Protein AF-0000000081381175 (afdb_homodimer)

Sequence (686 aa):
MAAAAAPTNSSSHSPLVVLDAPALLSLLPPSALIPHLRSTLPALSSSVRAPLRHSHPLSQGEAAPPSLLLLMPCWSLDPSLLPYLGVKIVTVTPSVRASYSLFSSPGGLPLASLDGTLLTLLRTSAASALASLLLSRPSSSTLVLLGAGALAPHLVSAHRVARPGLTRFLLWNRTPEKASHLASQLQLQHPGVLFQVADDVDEAVAAGDIVCCATGSRTPLVRGERLKRGAHLNMVGSFTPEMRECDDEAVRRGRVFVDSEDAFREAGELVGALERGVISREDVAGTLADLAAGRVVGRRGEEEEEVTVFKSVGTAVFDLLTAQLAYESFLKGSENTSEVPKYMAAAAAPTNSSSHSPLVVLDAPALLSLLPPSALIPHLRSTLPALSSSVRAPLRHSHPLSQGEAAPPSLLLLMPCWSLDPSLLPYLGVKIVTVTPSVRASYSLFSSPGGLPLASLDGTLLTLLRTSAASALASLLLSRPSSSTLVLLGAGALAPHLVSAHRVARPGLTRFLLWNRTPEKASHLASQLQLQHPGVLFQVADDVDEAVAAGDIVCCATGSRTPLVRGERLKRGAHLNMVGSFTPEMRECDDEAVRRGRVFVDSEDAFREAGELVGALERGVISREDVAGTLADLAAGRVVGRRGEEEEEVTVFKSVGTAVFDLLTAQLAYESFLKGSENTSEVPKY

Secondary structure (DSSP, 8-state):
--------------PPEEE-HHHHHHH--HHHHHHHHHHHHHHHGGGEE-PPPEEEE---STTSPP-EEEEEEEEES-TTT--EEEEEEEEESSSEEEEEEEEETTTT-EEEEEEHHHHHHHHHHHHHHHHHHHHS-TT--EEEEE--STTHHHHHHHHHHH-TT--EEEEE-SSHHHHHHHHHHHHHHSTTSEEEE-S-HHHHHHH-SEEEE----SS--B-GGGSPTT-EEEE-S--STT--SB-HHHHHHSEEEESSTTHHHH-HHHHHHHHTTS--GGG--EEHHHHHHTSS-SS-TT-TT--EEEE----HHHHHHHHHHHHHHHHHHHHHHHTS---/--------------PPEEE-HHHHHHH--HHHHHHHHHHHHHHHGGGEE-PPPEEEE---STTSPP-EEEEEEEEES-TTT--EEEEEEEEESSSEEEEEEEEETTTT-EEEEEEHHHHHHHHHHHHHHHHHHHHS-TT--EEEEE--STTHHHHHHHHHHH-TT--EEEEE-SSHHHHHHHHHHHHHHSTTSEEEE-S-HHHHHHH-SEEEE----SS--B-GGGSPTT-EEEE-S--STT--SB-HHHHHHSEEEESSTTHHHH-HHHHHHHHTTS--GGG--EEHHHHHHTSS-SS-TT-TT--EEEE----HHHHHHHHHHHHHHHHHHHHHHHTS---

Nearest PDB structures (foldseek):
  1x7d-assembly1_A  TM=8.737E-01  e=1.684E-24  Pseudomonas putida
  4mp6-assembly1_A  TM=8.775E-01  e=9.588E-23  Staphylococcus aureus subsp. aureus MW2
  4m54-assembly1_A-2  TM=8.650E-01  e=9.417E-22  Staphylococcus aureus subsp. aureus MW2
  4mpd-assembly1_A-2  TM=8.756E-01  e=4.319E-21  Staphylococcus aureus subsp. aureus MW2
  4mp3-assembly1_A-2  TM=8.590E-01  e=5.460E-21  Staphylococcus aureus subsp. aureus MW2

Organism: Iris pallida (NCBI:txid29817)

Foldseek 3Di:
DDDPDDPPCPVPPPDAAEAELVLLCVLFALLPLLVLCLPVCLVQVVFKDKDDWDWDFPDDDDPFDTKIWTKIKMDGNDCVVPQKIKIWIWIDDVDIFIKMWIAGNVPTHTHYIYRNRSLCLQLLLSLLLSLCLQAFDLQFAEEEEEDLDPNVLNNVSNNCSSRVNHQEYEYEYPPQVSLVVSQVVNCVVDPRHHYHYDPALLVSQLVGSEYEYAEQALDASAELVSHFFRHEYGYAHFFALSGAHHALNNVLQAQEEEQDPSCCHTGNRNVVNCVVVSDHPVSRQYHSSCSSVVVGHHDDVVGSRGYHYYYYNDHCVSSSSSVVSSSVSVVVVVVVVVPPDPD/DDDPDDPPCPVPPPDAAEAEQVLLCVLFALLPLLVLCLPVCLVFVVFKDKDDWDWDFPDDDDPFDTKIWTKIKMDGNDCVVPQKIKIWIWIDDVDIFIKMWIAGNVPTHTHYIYRNRSLCLQLLLSLLLSLCLQAFDLQFAEEEEEDLDPNVLNNVSNNCSSRVNHQEYEYEYPPQVSLVVSQVVNCVVDPRHHYHYDPALLVSQLPGSEYEYAEQALDASAELVSHFFQHEYGYAHFFALSGAHHALNNVLQAQEEEQDPSCCHTGNRNVVNCVVVSDHPVSNQYHSSCSSVVVGHHDDVVGSRGYHYYYYNDHCVSSSSSVVSSSVSVVVVVVVVVPPDPD

Radius of gyration: 28.9 Å; Cα contacts (8 Å, |Δi|>4): 1512; chains: 2; bounding box: 69×84×76 Å

Structure (mmCIF, N/CA/C/O backbone):
data_AF-0000000081381175-model_v1
#
loop_
_entity.id
_entity.type
_entity.pdbx_description
1 polymer 'Delta(1)-pyrroline-2-carboxylate reductase'
#
loop_
_atom_site.group_PDB
_atom_site.id
_atom_site.type_symbol
_atom_site.label_atom_id
_atom_site.label_alt_id
_atom_site.label_comp_id
_atom_site.label_asym_id
_atom_site.label_entity_id
_atom_site.label_seq_id
_atom_site.pdbx_PDB_ins_code
_atom_site.Cartn_x
_atom_site.Cartn_y
_atom_site.Cartn_z
_atom_site.occupancy
_atom_site.B_iso_or_equiv
_atom_site.auth_seq_id
_atom_site.auth_comp_id
_atom_site.auth_asym_id
_atom_site.auth_atom_id
_atom_site.pdbx_PDB_model_num
ATOM 1 N N . MET A 1 1 ? -41.219 -17.156 -30.953 1 24.33 1 MET A N 1
ATOM 2 C CA . MET A 1 1 ? -40.594 -17.344 -29.641 1 24.33 1 MET A CA 1
ATOM 3 C C . MET A 1 1 ? -39.25 -16.672 -29.578 1 24.33 1 MET A C 1
ATOM 5 O O . MET A 1 1 ? -38.312 -17.094 -30.266 1 24.33 1 MET A O 1
ATOM 9 N N . ALA A 1 2 ? -39.188 -15.297 -29.281 1 23.5 2 ALA A N 1
ATOM 10 C CA . ALA A 1 2 ? -38.125 -14.305 -29.359 1 23.5 2 ALA A CA 1
ATOM 11 C C . ALA A 1 2 ? -37 -14.641 -28.375 1 23.5 2 ALA A C 1
ATOM 13 O O . ALA A 1 2 ? -37.25 -14.781 -27.172 1 23.5 2 ALA A O 1
ATOM 14 N N . ALA A 1 3 ? -36.031 -15.258 -28.797 1 23.42 3 ALA A N 1
ATOM 15 C CA . ALA A 1 3 ? -34.781 -15.617 -28.109 1 23.42 3 ALA A CA 1
ATOM 16 C C . ALA A 1 3 ? -34.219 -14.43 -27.328 1 23.42 3 ALA A C 1
ATOM 18 O O . ALA A 1 3 ? -33.938 -13.383 -27.922 1 23.42 3 ALA A O 1
ATOM 19 N N . ALA A 1 4 ? -34.562 -14.273 -26.047 1 26.83 4 ALA A N 1
ATOM 20 C CA . ALA A 1 4 ? -34.094 -13.227 -25.141 1 26.83 4 ALA A CA 1
ATOM 21 C C . ALA A 1 4 ? -32.594 -13.156 -25.109 1 26.83 4 ALA A C 1
ATOM 23 O O . ALA A 1 4 ? -31.906 -14.172 -24.922 1 26.83 4 ALA A O 1
ATOM 24 N N . ALA A 1 5 ? -31.969 -12.211 -25.75 1 27.27 5 ALA A N 1
ATOM 25 C CA . ALA A 1 5 ? -30.562 -11.82 -25.781 1 27.27 5 ALA A CA 1
ATOM 26 C C . ALA A 1 5 ? -29.938 -11.859 -24.391 1 27.27 5 ALA A C 1
ATOM 28 O O . ALA A 1 5 ? -30.5 -11.289 -23.438 1 27.27 5 ALA A O 1
ATOM 29 N N . ALA A 1 6 ? -29.25 -12.867 -24.016 1 30.03 6 ALA A N 1
ATOM 30 C CA . ALA A 1 6 ? -28.5 -12.922 -22.766 1 30.03 6 ALA A CA 1
ATOM 31 C C . ALA A 1 6 ? -27.719 -11.633 -22.531 1 30.03 6 ALA A C 1
ATOM 33 O O . ALA A 1 6 ? -27.047 -11.133 -23.438 1 30.03 6 ALA A O 1
ATOM 34 N N . PRO A 1 7 ? -28.062 -10.812 -21.484 1 30.56 7 PRO A N 1
ATOM 35 C CA . PRO A 1 7 ? -27.297 -9.594 -21.219 1 30.56 7 PRO A CA 1
ATOM 36 C C . PRO A 1 7 ? -25.797 -9.836 -21.172 1 30.56 7 PRO A C 1
ATOM 38 O O . PRO A 1 7 ? -25.359 -10.93 -20.828 1 30.56 7 PRO A O 1
ATOM 41 N N . THR A 1 8 ? -25 -9.562 -22.172 1 32.06 8 THR A N 1
ATOM 42 C CA . THR A 1 8 ? -23.547 -9.43 -22.156 1 32.06 8 THR A CA 1
ATOM 43 C C . THR A 1 8 ? -23.078 -8.742 -20.875 1 32.06 8 THR A C 1
ATOM 45 O O . THR A 1 8 ? -23.453 -7.594 -20.594 1 32.06 8 THR A O 1
ATOM 48 N N . ASN A 1 9 ? -23.094 -9.414 -19.766 1 31.27 9 ASN A N 1
ATOM 49 C CA . ASN A 1 9 ? -22.531 -8.875 -18.531 1 31.27 9 ASN A CA 1
ATOM 50 C C . ASN A 1 9 ? -21.203 -8.172 -18.781 1 31.27 9 ASN A C 1
ATOM 52 O O . ASN A 1 9 ? -20.156 -8.82 -18.797 1 31.27 9 ASN A O 1
ATOM 56 N N . SER A 1 10 ? -21.031 -7.379 -19.766 1 34.22 10 SER A N 1
ATOM 57 C CA . SER A 1 10 ? -19.953 -6.406 -19.828 1 34.22 10 SER A CA 1
ATOM 58 C C . SER A 1 10 ? -19.734 -5.742 -18.469 1 34.22 10 SER A C 1
ATOM 60 O O . SER A 1 10 ? -20.5 -4.871 -18.062 1 34.22 10 SER A O 1
ATOM 62 N N . SER A 1 11 ? -19.562 -6.359 -17.438 1 37.97 11 SER A N 1
ATOM 63 C CA . SER A 1 11 ? -19.219 -5.613 -16.234 1 37.97 11 SER A CA 1
ATOM 64 C C . SER A 1 11 ? -18.312 -4.434 -16.547 1 37.97 11 SER A C 1
ATOM 66 O O . SER A 1 11 ? -17.125 -4.617 -16.828 1 37.97 11 SER A O 1
ATOM 68 N N . SER A 1 12 ? -18.625 -3.482 -17.203 1 42.19 12 SER A N 1
ATOM 69 C CA . SER A 1 12 ? -18.078 -2.16 -17.484 1 42.19 12 SER A CA 1
ATOM 70 C C . SER A 1 12 ? -17.359 -1.584 -16.266 1 42.19 12 SER A C 1
ATOM 72 O O . SER A 1 12 ? -17.984 -0.957 -15.414 1 42.19 12 SER A O 1
ATOM 74 N N . HIS A 1 13 ? -16.516 -2.273 -15.6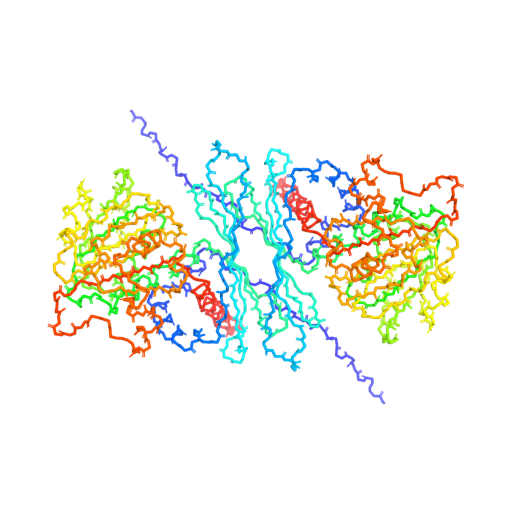56 1 54.75 13 HIS A N 1
ATOM 75 C CA . HIS A 1 13 ? -15.766 -1.69 -14.547 1 54.75 13 HIS A CA 1
ATOM 76 C C . HIS A 1 13 ? -15.156 -0.347 -14.945 1 54.75 13 HIS A C 1
ATOM 78 O O . HIS A 1 13 ? -14.594 -0.211 -16.031 1 54.75 13 HIS A O 1
ATOM 84 N N . SER A 1 14 ? -15.766 0.727 -14.477 1 64.88 14 SER A N 1
ATOM 85 C CA . SER A 1 14 ? -15.25 2.074 -14.688 1 64.88 14 SER A CA 1
ATOM 86 C C . SER A 1 14 ? -13.727 2.104 -14.594 1 64.88 14 SER A C 1
ATOM 88 O O . SER A 1 14 ? -13.141 1.433 -13.742 1 64.88 14 SER A O 1
ATOM 90 N N . PRO A 1 15 ? -13.109 2.617 -15.602 1 80.5 15 PRO A N 1
ATOM 91 C CA . PRO A 1 15 ? -11.648 2.713 -15.633 1 80.5 15 PRO A CA 1
ATOM 92 C C . PRO A 1 15 ? -11.078 3.381 -14.383 1 80.5 15 PRO A C 1
ATOM 94 O O . PRO A 1 15 ? -11.773 4.164 -13.727 1 80.5 15 PRO A O 1
ATOM 97 N N . LEU A 1 16 ? -9.992 2.965 -13.984 1 91.44 16 LEU A N 1
ATOM 98 C CA . LEU A 1 16 ? -9.273 3.566 -12.875 1 91.44 16 LEU A CA 1
ATOM 99 C C . LEU A 1 16 ? -9.062 5.059 -13.109 1 91.44 16 LEU A C 1
ATOM 101 O O . LEU A 1 16 ? -8.555 5.465 -14.156 1 91.44 16 LEU A O 1
ATOM 105 N N . VAL A 1 17 ? -9.516 5.879 -12.195 1 95.69 17 VAL A N 1
ATOM 106 C CA . VAL A 1 17 ? -9.312 7.324 -12.266 1 95.69 17 VAL A CA 1
ATOM 107 C C . VAL A 1 17 ? -7.914 7.672 -11.766 1 95.69 17 VAL A C 1
ATOM 109 O O . VAL A 1 17 ? -7.445 7.117 -10.773 1 95.69 17 VAL A O 1
ATOM 112 N N . VAL A 1 18 ? -7.215 8.516 -12.492 1 96.5 18 VAL A N 1
ATOM 113 C CA . VAL A 1 18 ? -5.914 9 -12.047 1 96.5 18 VAL A CA 1
ATOM 114 C C . VAL A 1 18 ? -6.004 10.484 -11.695 1 96.5 18 VAL A C 1
ATOM 116 O O . VAL A 1 18 ? -6.367 11.305 -12.539 1 96.5 18 VAL A O 1
ATOM 119 N N . LEU A 1 19 ? -5.738 10.828 -10.477 1 97.75 19 LEU A N 1
ATOM 120 C CA . LEU A 1 19 ? -5.715 12.219 -10.023 1 97.75 19 LEU A CA 1
ATOM 121 C C . LEU A 1 19 ? -4.293 12.664 -9.703 1 97.75 19 LEU A C 1
ATOM 123 O O . LEU A 1 19 ? -3.801 12.422 -8.602 1 97.75 19 LEU A O 1
ATOM 127 N N . ASP A 1 20 ? -3.672 13.328 -10.672 1 97.06 20 ASP A N 1
ATOM 128 C CA . ASP A 1 20 ? -2.305 13.812 -10.5 1 97.06 20 ASP A CA 1
ATOM 129 C C . ASP A 1 20 ? -2.279 15.133 -9.734 1 97.06 20 ASP A C 1
ATOM 131 O O . ASP A 1 20 ? -3.312 15.586 -9.234 1 97.06 20 ASP A O 1
ATOM 135 N N . ALA A 1 21 ? -1.122 15.727 -9.594 1 97.19 21 ALA A N 1
ATOM 136 C CA . ALA A 1 21 ? -0.934 16.891 -8.734 1 97.19 21 ALA A CA 1
ATOM 137 C C . ALA A 1 21 ? -1.787 18.062 -9.211 1 97.19 21 ALA A C 1
ATOM 139 O O . ALA A 1 21 ? -2.537 18.656 -8.43 1 97.19 21 ALA A O 1
ATOM 140 N N . PRO A 1 22 ? -1.802 18.422 -10.5 1 97.12 22 PRO A N 1
ATOM 141 C CA . PRO A 1 22 ? -2.65 19.531 -10.953 1 97.12 22 PRO A CA 1
ATOM 142 C C . PRO A 1 22 ? -4.133 19.281 -10.688 1 97.12 22 PRO A C 1
ATOM 144 O O . PRO A 1 22 ? -4.859 20.203 -10.281 1 97.12 22 PRO A O 1
ATOM 147 N N . ALA A 1 23 ? -4.562 18.031 -10.93 1 97.31 23 ALA A N 1
ATOM 148 C CA . ALA A 1 23 ? -5.961 17.688 -10.68 1 97.31 23 ALA A CA 1
ATOM 149 C C . ALA A 1 23 ? -6.312 17.875 -9.203 1 97.31 23 ALA A C 1
ATOM 151 O O . ALA A 1 23 ? -7.352 18.453 -8.875 1 97.31 23 ALA A O 1
ATOM 152 N N . LEU A 1 24 ? -5.469 17.438 -8.305 1 98.5 24 LEU A N 1
ATOM 153 C CA . LEU A 1 24 ? -5.727 17.531 -6.871 1 98.5 24 LEU A CA 1
ATOM 154 C C . LEU A 1 24 ? -5.762 18.984 -6.41 1 98.5 24 LEU A C 1
ATOM 156 O O . LEU A 1 24 ? -6.598 19.359 -5.586 1 98.5 24 LEU A O 1
ATOM 160 N N . LEU A 1 25 ? -4.848 19.781 -6.977 1 98.19 25 LEU A N 1
ATOM 161 C CA . LEU A 1 25 ? -4.816 21.203 -6.613 1 98.19 25 LEU A CA 1
ATOM 162 C C . LEU A 1 25 ? -6.133 21.891 -6.977 1 98.19 25 LEU A C 1
ATOM 164 O O . LEU A 1 25 ? -6.617 22.734 -6.234 1 98.19 25 LEU A O 1
ATOM 168 N N . SER A 1 26 ? -6.637 21.484 -8.039 1 97.81 26 SER A N 1
ATOM 169 C CA . SER A 1 26 ? -7.887 22.078 -8.508 1 97.81 26 SER A CA 1
ATOM 170 C C . SER A 1 26 ? -9.078 21.578 -7.703 1 97.81 26 SER A C 1
ATOM 172 O O . SER A 1 26 ? -10 22.344 -7.406 1 97.81 26 SER A O 1
ATOM 174 N N . LEU A 1 27 ? -9.078 20.344 -7.312 1 98.31 27 LEU A N 1
ATOM 175 C CA . LEU A 1 27 ? -10.227 19.688 -6.695 1 98.31 27 LEU A CA 1
ATOM 176 C C . LEU A 1 27 ? -10.258 19.953 -5.195 1 98.31 27 LEU A C 1
ATOM 178 O O . LEU A 1 27 ? -11.305 19.812 -4.559 1 98.31 27 LEU A O 1
ATOM 182 N N . LEU A 1 28 ? -9.055 20.328 -4.605 1 98.69 28 LEU A N 1
ATOM 183 C CA . LEU A 1 28 ? -8.961 20.359 -3.15 1 98.69 28 LEU A CA 1
ATOM 184 C C . LEU A 1 28 ? -8.422 21.703 -2.666 1 98.69 28 LEU A C 1
ATOM 186 O O . LEU A 1 28 ? -7.457 21.75 -1.899 1 98.69 28 LEU A O 1
ATOM 190 N N . PRO A 1 29 ? -9.055 22.797 -3.037 1 98.5 29 PRO A N 1
ATOM 191 C CA . PRO A 1 29 ? -8.641 24.047 -2.395 1 98.5 29 PRO A CA 1
ATOM 192 C C . PRO A 1 29 ? -8.867 24.047 -0.885 1 98.5 29 PRO A C 1
ATOM 194 O O . PRO A 1 29 ? -9.781 23.359 -0.4 1 98.5 29 PRO A O 1
ATOM 197 N N . PRO A 1 30 ? -8.047 24.797 -0.182 1 98.56 30 PRO A N 1
ATOM 198 C CA . PRO A 1 30 ? -8.227 24.828 1.271 1 98.56 30 PRO A CA 1
ATOM 199 C C . PRO A 1 30 ? -9.648 25.203 1.679 1 98.56 30 PRO A C 1
ATOM 201 O O . PRO A 1 30 ? -10.164 24.703 2.68 1 98.56 30 PRO A O 1
ATOM 204 N N . SER A 1 31 ? -10.305 26.094 0.921 1 98.62 31 SER A N 1
ATOM 205 C CA . SER A 1 31 ? -11.648 26.562 1.23 1 98.62 31 SER A CA 1
ATOM 206 C C . SER A 1 31 ? -12.664 25.422 1.164 1 98.62 31 SER A C 1
ATOM 208 O O . SER A 1 31 ? -13.75 25.516 1.739 1 98.62 31 SER A O 1
ATOM 210 N N . ALA A 1 32 ? -12.312 24.344 0.455 1 98.62 32 ALA A N 1
ATOM 211 C CA . ALA A 1 32 ? -13.18 23.156 0.388 1 98.62 32 ALA A CA 1
ATOM 212 C C . ALA A 1 32 ? -12.727 22.094 1.379 1 98.62 32 ALA A C 1
ATOM 214 O O . ALA A 1 32 ? -13.555 21.453 2.029 1 98.62 32 ALA A O 1
ATOM 215 N N . LEU A 1 33 ? -11.469 21.922 1.5 1 98.81 33 LEU A N 1
ATOM 216 C CA . LEU A 1 33 ? -10.914 20.797 2.246 1 98.81 33 LEU A CA 1
ATOM 217 C C . LEU A 1 33 ? -11.047 21.016 3.748 1 98.81 33 LEU A C 1
ATOM 219 O O . LEU A 1 33 ? -11.352 20.078 4.496 1 98.81 33 LEU A O 1
ATOM 223 N N . ILE A 1 34 ? -10.844 22.266 4.258 1 98.88 34 ILE A N 1
ATOM 224 C CA . ILE A 1 34 ? -10.898 22.547 5.684 1 98.88 34 ILE A CA 1
ATOM 225 C C . ILE A 1 34 ? -12.312 22.297 6.211 1 98.88 34 ILE A C 1
ATOM 227 O O . ILE A 1 34 ? -12.492 21.531 7.16 1 98.88 34 ILE A O 1
ATOM 231 N N . PRO A 1 35 ? -13.375 22.859 5.551 1 98.75 35 PRO A N 1
ATOM 232 C CA . PRO A 1 35 ? -14.727 22.531 6.023 1 98.75 35 PRO A CA 1
ATOM 233 C C . PRO A 1 35 ? -15.055 21.047 5.891 1 98.75 35 PRO A C 1
ATOM 235 O O . PRO A 1 35 ? -15.797 20.5 6.715 1 98.75 35 PRO A O 1
ATOM 238 N N . HIS A 1 36 ? -14.547 20.422 4.891 1 98.69 36 HIS A N 1
ATOM 239 C CA . HIS A 1 36 ? -14.789 19 4.707 1 98.69 36 HIS A CA 1
ATOM 240 C C . HIS A 1 36 ? -14.242 18.188 5.883 1 98.69 36 HIS A C 1
ATOM 242 O O . HIS A 1 36 ? -14.945 17.359 6.449 1 98.69 36 HIS A O 1
ATOM 248 N N . LEU A 1 37 ? -13 18.438 6.242 1 98.5 37 LEU A N 1
ATOM 249 C CA . LEU A 1 37 ? -12.414 17.75 7.383 1 98.5 37 LEU A CA 1
ATOM 250 C C . LEU A 1 37 ? -13.164 18.078 8.672 1 98.5 37 LEU A C 1
ATOM 252 O O . LEU A 1 37 ? -13.398 17.203 9.508 1 98.5 37 LEU A O 1
ATOM 256 N N . ARG A 1 38 ? -13.5 19.375 8.82 1 98.56 38 ARG A N 1
ATOM 257 C CA . ARG A 1 38 ? -14.188 19.812 10.031 1 98.56 38 ARG A CA 1
ATOM 258 C C . ARG A 1 38 ? -15.484 19.031 10.234 1 98.56 38 ARG A C 1
ATOM 260 O O . ARG A 1 38 ? -15.828 18.672 11.359 1 98.56 38 ARG A O 1
ATOM 267 N N . SER A 1 39 ? -16.188 18.781 9.148 1 97.94 39 SER A N 1
ATOM 268 C CA . SER A 1 39 ? -17.5 18.141 9.258 1 97.94 39 SER A CA 1
ATOM 269 C C . SER A 1 39 ? -17.375 16.625 9.281 1 97.94 39 SER A C 1
ATOM 271 O O . SER A 1 39 ? -18.125 15.945 9.969 1 97.94 39 SER A O 1
ATOM 273 N N . THR A 1 40 ? -16.422 16.047 8.609 1 97.38 40 THR A N 1
ATOM 274 C CA . THR A 1 40 ? -16.391 14.602 8.398 1 97.38 40 THR A CA 1
ATOM 275 C C . THR A 1 40 ? -15.57 13.906 9.477 1 97.38 40 THR A C 1
ATOM 277 O O . THR A 1 40 ? -15.852 12.766 9.844 1 97.38 40 THR A O 1
ATOM 280 N N . LEU A 1 41 ? -14.562 14.555 10.023 1 96.31 41 LEU A N 1
ATOM 281 C CA . LEU A 1 41 ? -13.719 13.922 11.031 1 96.31 41 LEU A CA 1
ATOM 282 C C . LEU A 1 41 ? -14.555 13.445 12.219 1 96.31 41 LEU A C 1
ATOM 284 O O . LEU A 1 41 ? -14.5 12.273 12.594 1 96.31 41 LEU A O 1
ATOM 288 N N . PRO A 1 42 ? -15.344 14.352 12.789 1 94.25 42 PRO A N 1
ATOM 289 C CA . PRO A 1 42 ? -16.125 13.906 13.945 1 94.25 42 PRO A CA 1
ATOM 290 C C . PRO A 1 42 ? -17.203 12.898 13.57 1 94.25 42 PRO A C 1
ATOM 292 O O . PRO A 1 42 ? -17.5 11.992 14.352 1 94.25 42 PRO A O 1
ATOM 295 N N . ALA A 1 43 ? -17.734 12.945 12.438 1 91.88 43 ALA A N 1
ATOM 296 C CA . ALA A 1 43 ? -18.844 12.109 12.008 1 91.88 43 ALA A CA 1
ATOM 297 C C . ALA A 1 43 ? -18.375 10.695 11.672 1 91.88 43 ALA A C 1
ATOM 299 O O . ALA A 1 43 ? -19.125 9.727 11.859 1 91.88 43 ALA A O 1
ATOM 300 N N . LEU A 1 44 ? -17.078 10.617 11.219 1 91.19 44 LEU A N 1
ATOM 301 C CA . LEU A 1 44 ? -16.672 9.336 10.641 1 91.19 44 LEU A CA 1
ATOM 302 C C . LEU A 1 44 ? -15.523 8.719 11.43 1 91.19 44 LEU A C 1
ATOM 304 O O . LEU A 1 44 ? -15.141 7.574 11.172 1 91.19 44 LEU A O 1
ATOM 308 N N . SER A 1 45 ? -15.023 9.406 12.336 1 82.56 45 SER A N 1
ATOM 309 C CA . SER A 1 45 ? -13.836 8.945 13.047 1 82.56 45 SER A CA 1
ATOM 310 C C . SER A 1 45 ? -14.086 7.605 13.727 1 82.56 45 SER A C 1
ATOM 312 O O . SER A 1 45 ? -13.18 6.773 13.828 1 82.56 45 SER A O 1
ATOM 314 N N . SER A 1 46 ? -15.352 7.375 14.156 1 84 46 SER A N 1
ATOM 315 C CA . SER A 1 46 ? -15.664 6.121 14.836 1 84 46 SER A CA 1
ATOM 316 C C . SER A 1 46 ? -15.93 5 13.836 1 84 46 SER A C 1
ATOM 318 O O . SER A 1 46 ? -15.906 3.822 14.203 1 84 46 SER A O 1
ATOM 320 N N . SER A 1 47 ? -16.125 5.348 12.641 1 90.94 47 SER A N 1
ATOM 321 C CA . SER A 1 47 ? -16.484 4.359 11.633 1 90.94 47 SER A CA 1
ATOM 322 C C . SER A 1 47 ? -15.32 4.094 10.68 1 90.94 47 SER A C 1
ATOM 324 O O . SER A 1 47 ? -15.5 3.49 9.625 1 90.94 47 SER A O 1
ATOM 326 N N . VAL A 1 48 ? -14.195 4.551 11.07 1 94.56 48 VAL A N 1
ATOM 327 C CA . VAL A 1 48 ? -13.016 4.332 10.234 1 94.56 48 VAL A CA 1
ATOM 328 C C . VAL A 1 48 ? -11.898 3.719 11.07 1 94.56 48 VAL A C 1
ATOM 330 O O . VAL A 1 48 ? -11.758 4.027 12.258 1 94.56 48 VAL A O 1
ATOM 333 N N . ARG A 1 49 ? -11.203 2.822 10.469 1 94.69 49 ARG A N 1
ATOM 334 C CA . ARG A 1 49 ? -10.055 2.195 11.125 1 94.69 49 ARG A CA 1
ATOM 335 C C . ARG A 1 49 ? -8.758 2.553 10.406 1 94.69 49 ARG A C 1
ATOM 337 O O . ARG A 1 49 ? -8.656 2.408 9.188 1 94.69 49 ARG A O 1
ATOM 344 N N . ALA A 1 50 ? -7.836 3.094 11.156 1 96.19 50 ALA A N 1
ATOM 345 C CA . ALA A 1 50 ? -6.492 3.41 10.672 1 96.19 50 ALA A CA 1
ATOM 346 C C . ALA A 1 50 ? -5.43 2.852 11.617 1 96.19 50 ALA A C 1
ATOM 348 O O . ALA A 1 50 ? -5.023 3.52 12.57 1 96.19 50 ALA A O 1
ATOM 349 N N . PRO A 1 51 ? -4.992 1.622 11.344 1 95.06 51 PRO A N 1
ATOM 350 C CA . PRO A 1 51 ? -3.934 1.088 12.203 1 95.06 51 PRO A CA 1
ATOM 351 C C . PRO A 1 51 ? -2.654 1.92 12.148 1 95.06 51 PRO A C 1
ATOM 353 O O . PRO A 1 51 ? -2.486 2.742 11.242 1 95.06 51 PRO A O 1
ATOM 356 N N . LEU A 1 52 ? -1.799 1.696 13.188 1 93.25 52 LEU A N 1
ATOM 357 C CA . LEU A 1 52 ? -0.473 2.303 13.148 1 93.25 52 LEU A CA 1
ATOM 358 C C . LEU A 1 52 ? 0.224 2 11.828 1 93.25 52 LEU A C 1
ATOM 360 O O . LEU A 1 52 ? 0.156 0.873 11.328 1 93.25 52 LEU A O 1
ATOM 364 N N . ARG A 1 53 ? 0.82 2.994 11.273 1 95.06 53 ARG A N 1
ATOM 365 C CA . ARG A 1 53 ? 1.51 2.84 9.992 1 95.06 53 ARG A CA 1
ATOM 366 C C . ARG A 1 53 ? 2.551 1.727 10.062 1 95.06 53 ARG A C 1
ATOM 368 O O . ARG A 1 53 ? 3.225 1.564 11.086 1 95.06 53 ARG A O 1
ATOM 375 N N . HIS A 1 54 ? 2.643 0.885 8.992 1 95.88 54 HIS A N 1
ATOM 376 C CA . HIS A 1 54 ? 3.734 -0.071 8.844 1 95.88 54 HIS A CA 1
ATOM 377 C C . HIS A 1 54 ? 5.016 0.624 8.398 1 95.88 54 HIS A C 1
ATOM 379 O O . HIS A 1 54 ? 5 1.424 7.457 1 95.88 54 HIS A O 1
ATOM 385 N N . SER A 1 55 ? 6.094 0.366 9.117 1 93.62 55 SER A N 1
ATOM 386 C CA . SER A 1 55 ? 7.367 1.011 8.82 1 93.62 55 SER A CA 1
ATOM 387 C C . SER A 1 55 ? 8.43 -0.016 8.445 1 93.62 55 SER A C 1
ATOM 389 O O . SER A 1 55 ? 8.688 -0.959 9.195 1 93.62 55 SER A O 1
ATOM 391 N N . HIS A 1 56 ? 9.016 0.137 7.266 1 95 56 HIS A N 1
ATOM 392 C CA . HIS A 1 56 ? 10.078 -0.742 6.785 1 95 56 HIS A CA 1
ATOM 393 C C . HIS A 1 56 ? 11.328 0.049 6.43 1 95 56 HIS A C 1
ATOM 395 O O . HIS A 1 56 ? 11.328 0.833 5.477 1 95 56 HIS A O 1
ATOM 401 N N . PRO A 1 57 ? 12.461 -0.162 7.133 1 92.31 57 PRO A N 1
ATOM 402 C CA . PRO A 1 57 ? 13.719 0.461 6.703 1 92.31 57 PRO A CA 1
ATOM 403 C C . PRO A 1 57 ? 14.195 -0.048 5.348 1 92.31 57 PRO A C 1
ATOM 405 O O . PRO A 1 57 ? 14.219 -1.259 5.113 1 92.31 57 PRO A O 1
ATOM 408 N N . LEU A 1 58 ? 14.469 0.782 4.41 1 89.44 58 LEU A N 1
ATOM 409 C CA . LEU A 1 58 ? 14.883 0.412 3.061 1 89.44 58 LEU A CA 1
ATOM 410 C C . LEU A 1 58 ? 16.375 0.152 3.002 1 89.44 58 LEU A C 1
ATOM 412 O O . LEU A 1 58 ? 16.859 -0.602 2.148 1 89.44 58 LEU A O 1
ATOM 416 N N . SER A 1 59 ? 17.156 0.88 3.625 1 77.12 59 SER A N 1
ATOM 417 C CA . SER A 1 59 ? 18.594 0.695 3.646 1 77.12 59 SER A CA 1
ATOM 418 C C . SER A 1 59 ? 19.047 0.027 4.938 1 77.12 59 SER A C 1
ATOM 420 O O . SER A 1 59 ? 18.406 0.168 5.977 1 77.12 59 SER A O 1
ATOM 422 N N . GLN A 1 60 ? 19.969 -1.036 4.434 1 63.59 60 GLN A N 1
ATOM 423 C CA . GLN A 1 60 ? 20.594 -1.737 5.547 1 63.59 60 GLN A CA 1
ATOM 424 C C . GLN A 1 60 ? 22 -1.212 5.805 1 63.59 60 GLN A C 1
ATOM 426 O O . GLN A 1 60 ? 22.75 -0.93 4.863 1 63.59 60 GLN A O 1
ATOM 431 N N . GLY A 1 61 ? 22.172 -0.34 6.801 1 59.84 61 GLY A N 1
ATOM 432 C CA . GLY A 1 61 ? 23.5 0.066 7.223 1 59.84 61 GLY A CA 1
ATOM 433 C C . GLY A 1 61 ? 23.547 1.461 7.816 1 59.84 61 GLY A C 1
ATOM 434 O O . GLY A 1 61 ? 22.641 2.271 7.566 1 59.84 61 GLY A O 1
ATOM 435 N N . GLU A 1 62 ? 24.391 1.575 8.633 1 55.25 62 GLU A N 1
ATOM 436 C CA . GLU A 1 62 ? 24.594 2.793 9.414 1 55.25 62 GLU A CA 1
ATOM 437 C C . GLU A 1 62 ? 24.938 3.975 8.508 1 55.25 62 GLU A C 1
ATOM 439 O O . GLU A 1 62 ? 24.672 5.125 8.859 1 55.25 62 GLU A O 1
ATOM 444 N N . ALA A 1 63 ? 25.578 3.746 7.328 1 53.28 63 ALA A N 1
ATOM 445 C CA . ALA A 1 63 ? 26.172 4.836 6.555 1 53.28 63 ALA A CA 1
ATOM 446 C C . ALA A 1 63 ? 25.125 5.504 5.668 1 53.28 63 ALA A C 1
ATOM 448 O O . ALA A 1 63 ? 25.344 6.605 5.16 1 53.28 63 ALA A O 1
ATOM 449 N N . ALA A 1 64 ? 24.016 4.828 5.379 1 58.34 64 ALA A N 1
ATOM 450 C CA . ALA A 1 64 ? 23.062 5.422 4.441 1 58.34 64 ALA A CA 1
ATOM 451 C C . ALA A 1 64 ? 22.016 6.246 5.18 1 58.34 64 ALA A C 1
ATOM 453 O O . ALA A 1 64 ? 21.641 5.922 6.309 1 58.34 64 ALA A O 1
ATOM 454 N N . PRO A 1 65 ? 21.703 7.445 4.52 1 62.62 65 PRO A N 1
ATOM 455 C CA . PRO A 1 65 ? 20.625 8.203 5.148 1 62.62 65 PRO A CA 1
ATOM 456 C C . PRO A 1 65 ? 19.375 7.355 5.395 1 62.62 65 PRO A C 1
ATOM 458 O O . PRO A 1 65 ? 19.062 6.465 4.602 1 62.62 65 PRO A O 1
ATOM 461 N N . PRO A 1 66 ? 18.844 7.57 6.504 1 70.88 66 PRO A N 1
ATOM 462 C CA . PRO A 1 66 ? 17.656 6.762 6.828 1 70.88 66 PRO A CA 1
ATOM 463 C C . PRO A 1 66 ? 16.562 6.875 5.777 1 70.88 66 PRO A C 1
ATOM 465 O O . PRO A 1 66 ? 16.266 7.977 5.301 1 70.88 66 PRO A O 1
ATOM 468 N N . SER A 1 67 ? 16.234 5.809 5.168 1 87.19 67 SER A N 1
ATOM 469 C CA . SER A 1 67 ? 15.125 5.703 4.223 1 87.19 67 SER A CA 1
ATOM 470 C C . SER A 1 67 ? 14.086 4.699 4.703 1 87.19 67 SER A C 1
ATOM 472 O O . SER A 1 67 ? 14.43 3.66 5.27 1 87.19 67 SER A O 1
ATOM 474 N N . LEU A 1 68 ? 12.828 5.191 4.625 1 91.81 68 LEU A N 1
ATOM 475 C CA . LEU A 1 68 ? 11.734 4.367 5.129 1 91.81 68 LEU A CA 1
ATOM 476 C C . LEU A 1 68 ? 10.672 4.16 4.059 1 91.81 68 LEU A C 1
ATOM 478 O O . LEU A 1 68 ? 10.469 5.02 3.201 1 91.81 68 LEU A O 1
ATOM 482 N N . LEU A 1 69 ? 10.141 3.041 4.07 1 95.62 69 LEU A N 1
ATOM 483 C CA . LEU A 1 69 ? 8.867 2.77 3.424 1 95.62 69 LEU A CA 1
ATOM 484 C C . LEU A 1 69 ? 7.742 2.691 4.453 1 95.62 69 LEU A C 1
ATOM 486 O O . LEU A 1 69 ? 7.801 1.886 5.383 1 95.62 69 LEU A O 1
ATOM 490 N N . LEU A 1 70 ? 6.797 3.586 4.32 1 96.56 70 LEU A N 1
ATOM 491 C CA . LEU A 1 70 ? 5.641 3.582 5.215 1 96.56 70 LEU A CA 1
ATOM 492 C C . LEU A 1 70 ? 4.379 3.162 4.469 1 96.56 70 LEU A C 1
ATOM 494 O O . LEU A 1 70 ? 4.16 3.58 3.33 1 96.56 70 LEU A O 1
ATOM 498 N N . LEU A 1 71 ? 3.609 2.234 5.027 1 98.5 71 LEU A N 1
ATOM 499 C CA . LEU A 1 71 ? 2.285 1.858 4.547 1 98.5 71 LEU A CA 1
ATOM 500 C C . LEU A 1 71 ? 1.204 2.291 5.531 1 98.5 71 LEU A C 1
ATOM 502 O O . LEU A 1 71 ? 1.257 1.939 6.711 1 98.5 71 LEU A O 1
ATOM 506 N N . MET A 1 72 ? 0.265 3.055 4.984 1 98.31 72 MET A N 1
ATOM 507 C CA . MET A 1 72 ? -0.746 3.652 5.852 1 98.31 72 MET A CA 1
ATOM 508 C C . MET A 1 72 ? -2.15 3.338 5.348 1 98.31 72 MET A C 1
ATOM 510 O O . MET A 1 72 ? -2.744 4.129 4.613 1 98.31 72 MET A O 1
ATOM 514 N N . PRO A 1 73 ? -2.717 2.211 5.773 1 98.5 73 PRO A N 1
ATOM 515 C CA . PRO A 1 73 ? -4.074 1.86 5.355 1 98.5 73 PRO A CA 1
ATOM 516 C C . PRO A 1 73 ? -5.148 2.523 6.215 1 98.5 73 PRO A C 1
ATOM 518 O O . PRO A 1 73 ? -4.891 2.867 7.371 1 98.5 73 PRO A O 1
ATOM 521 N N . CYS A 1 74 ? -6.273 2.703 5.641 1 97.88 74 CYS A N 1
ATOM 522 C CA . CYS A 1 74 ? -7.469 3.197 6.312 1 97.88 74 CYS A CA 1
ATOM 523 C C . CYS A 1 74 ? -8.727 2.697 5.617 1 97.88 74 CYS A C 1
ATOM 525 O O . CYS A 1 74 ? -8.812 2.705 4.387 1 97.88 74 CYS A O 1
ATOM 527 N N . TRP A 1 75 ? -9.672 2.172 6.418 1 96.31 75 TRP A N 1
ATOM 528 C CA . TRP A 1 75 ? -10.898 1.675 5.793 1 96.31 75 TRP A CA 1
ATOM 529 C C . TRP A 1 75 ? -12.109 1.969 6.664 1 96.31 75 TRP A C 1
ATOM 531 O O . TRP A 1 75 ? -11.984 2.16 7.879 1 96.31 75 TRP A O 1
ATOM 541 N N . SER A 1 76 ? -13.227 1.988 6.023 1 93.44 76 SER A N 1
ATOM 542 C CA . SER A 1 76 ? -14.492 2.213 6.703 1 93.44 76 SER A CA 1
ATOM 543 C C . SER A 1 76 ? -15.023 0.926 7.324 1 93.44 76 SER A C 1
ATOM 545 O O . SER A 1 76 ? -14.938 -0.145 6.719 1 93.44 76 SER A O 1
ATOM 547 N N . LEU A 1 77 ? -15.586 1.016 8.469 1 90.88 77 LEU A N 1
ATOM 548 C CA . LEU A 1 77 ? -16.266 -0.095 9.125 1 90.88 77 LEU A CA 1
ATOM 549 C C . LEU A 1 77 ? -17.75 -0.108 8.766 1 90.88 77 LEU A C 1
ATOM 551 O O . LEU A 1 77 ? -18.453 -1.084 9.039 1 90.88 77 LEU A O 1
ATOM 555 N N . ASP A 1 78 ? -18.188 0.962 8.125 1 90.44 78 ASP A N 1
ATOM 556 C CA . ASP A 1 78 ? -19.562 1.119 7.672 1 90.44 78 ASP A CA 1
ATOM 557 C C . ASP A 1 78 ? -19.625 1.628 6.234 1 90.44 78 ASP A C 1
ATOM 559 O O . ASP A 1 78 ? -19.719 2.834 6 1 90.44 78 ASP A O 1
ATOM 563 N N . PRO A 1 79 ? -19.719 0.735 5.309 1 88.69 79 PRO A N 1
ATOM 564 C CA . PRO A 1 79 ? -19.688 1.129 3.896 1 88.69 79 PRO A CA 1
ATOM 565 C C . PRO A 1 79 ? -20.891 1.986 3.496 1 88.69 79 PRO A C 1
ATOM 567 O O . PRO A 1 79 ? -20.844 2.668 2.469 1 88.69 79 PRO A O 1
ATOM 570 N N . SER A 1 80 ? -21.922 1.938 4.254 1 90.88 80 SER A N 1
ATOM 571 C CA . SER A 1 80 ? -23.094 2.768 3.943 1 90.88 80 SER A CA 1
ATOM 572 C C . SER A 1 80 ? -22.812 4.238 4.234 1 90.88 80 SER A C 1
ATOM 574 O O . SER A 1 80 ? -23.359 5.121 3.57 1 90.88 80 SER A O 1
ATOM 576 N N . LEU A 1 81 ? -21.969 4.496 5.215 1 92.12 81 LEU A N 1
ATOM 577 C CA . LEU A 1 81 ? -21.609 5.859 5.59 1 92.12 81 LEU A CA 1
ATOM 578 C C . LEU A 1 81 ? -20.438 6.363 4.762 1 92.12 81 LEU A C 1
ATOM 580 O O . LEU A 1 81 ? -20.422 7.516 4.316 1 92.12 81 LEU A O 1
ATOM 584 N N . LEU A 1 82 ? -19.469 5.527 4.582 1 95.25 82 LEU A N 1
ATOM 585 C CA . LEU A 1 82 ? -18.25 5.82 3.818 1 95.25 82 LEU A CA 1
ATOM 586 C C . LEU A 1 82 ? -17.797 4.598 3.029 1 95.25 82 LEU A C 1
ATOM 588 O O . LEU A 1 82 ? -17.125 3.723 3.568 1 95.25 82 LEU A O 1
ATOM 592 N N . PRO A 1 83 ? -18.109 4.555 1.744 1 95.81 83 PRO A N 1
ATOM 593 C CA . PRO A 1 83 ? -17.875 3.336 0.964 1 95.81 83 PRO A CA 1
ATOM 594 C C . PRO A 1 83 ? -16.469 3.279 0.375 1 95.81 83 PRO A C 1
ATOM 596 O O . PRO A 1 83 ? -16.297 2.926 -0.795 1 95.81 83 PRO A O 1
ATOM 599 N N . TYR A 1 84 ? -15.453 3.615 1.211 1 97.06 84 TYR A N 1
ATOM 600 C CA . TYR A 1 84 ? -14.102 3.689 0.664 1 97.06 84 TYR A CA 1
ATOM 601 C C . TYR A 1 84 ? -13.094 3.014 1.593 1 97.06 84 TYR A C 1
ATOM 603 O O . TYR A 1 84 ? -13.328 2.912 2.799 1 97.06 84 TYR A O 1
ATOM 611 N N . LEU A 1 85 ? -12.094 2.5 1.044 1 96.94 85 LEU A N 1
ATOM 612 C CA . LEU A 1 85 ? -10.828 2.1 1.648 1 96.94 85 LEU A CA 1
ATOM 613 C C . LEU A 1 85 ? -9.648 2.686 0.878 1 96.94 85 LEU A C 1
ATOM 615 O O . LEU A 1 85 ? -9.727 2.881 -0.336 1 96.94 85 LEU A O 1
ATOM 619 N N . GLY A 1 86 ? -8.609 3.072 1.618 1 98.38 86 GLY A N 1
ATOM 620 C CA . GLY A 1 86 ? -7.453 3.639 0.949 1 98.38 86 GLY A CA 1
ATOM 621 C C . GLY A 1 86 ? -6.141 3.266 1.613 1 98.38 86 GLY A C 1
ATOM 622 O O . GLY A 1 86 ? -6.109 2.936 2.801 1 98.38 86 GLY A O 1
ATOM 623 N N . VAL A 1 87 ? -5.105 3.23 0.821 1 98.81 87 VAL A N 1
ATOM 624 C CA . VAL A 1 87 ? -3.76 2.963 1.321 1 98.81 87 VAL A CA 1
ATOM 625 C C . VAL A 1 87 ? -2.787 4.004 0.77 1 98.81 87 VAL A C 1
ATOM 627 O O . VAL A 1 87 ? -2.697 4.195 -0.445 1 98.81 87 VAL A O 1
ATOM 630 N N . LYS A 1 88 ? -2.125 4.645 1.63 1 98.81 88 LYS A N 1
ATOM 631 C CA . LYS A 1 88 ? -1.012 5.496 1.216 1 98.81 88 LYS A CA 1
ATOM 632 C C . LYS A 1 88 ? 0.315 4.746 1.315 1 98.81 88 LYS A C 1
ATOM 634 O O . LYS A 1 88 ? 0.579 4.07 2.311 1 98.81 88 LYS A O 1
ATOM 639 N N . ILE A 1 89 ? 1.034 4.82 0.271 1 98.56 89 ILE A N 1
ATOM 640 C CA . ILE A 1 89 ? 2.393 4.293 0.228 1 98.56 89 ILE A CA 1
ATOM 641 C C . ILE A 1 89 ? 3.395 5.445 0.204 1 98.56 89 ILE A C 1
ATOM 643 O O . ILE A 1 89 ? 3.396 6.254 -0.726 1 98.56 89 ILE A O 1
ATOM 647 N N . VAL A 1 90 ? 4.277 5.477 1.252 1 97 90 VAL A N 1
ATOM 648 C CA . VAL A 1 90 ? 5.164 6.625 1.404 1 97 90 VAL A CA 1
ATOM 649 C C . VAL A 1 90 ? 6.617 6.156 1.392 1 97 90 VAL A C 1
ATOM 651 O O . VAL A 1 90 ? 6.973 5.188 2.068 1 97 90 VAL A O 1
ATOM 654 N N . THR A 1 91 ? 7.383 6.766 0.615 1 94.62 91 THR A N 1
ATOM 655 C CA . THR A 1 91 ? 8.836 6.629 0.709 1 94.62 91 THR A CA 1
ATOM 656 C C . THR A 1 91 ? 9.453 7.879 1.328 1 94.62 91 THR A C 1
ATOM 658 O O . THR A 1 91 ? 9.18 9 0.891 1 94.62 91 THR A O 1
ATOM 661 N N . VAL A 1 92 ? 10.148 7.637 2.426 1 89.81 92 VAL A N 1
ATOM 662 C CA . VAL A 1 92 ? 10.852 8.727 3.086 1 89.81 92 VAL A CA 1
ATOM 663 C C . VAL A 1 92 ? 12.352 8.633 2.797 1 89.81 92 VAL A C 1
ATOM 665 O O . VAL A 1 92 ? 13.039 7.777 3.361 1 89.81 92 VAL A O 1
ATOM 668 N N . THR A 1 93 ? 12.75 9.312 1.999 1 82 93 THR A N 1
ATOM 669 C CA . THR A 1 93 ? 14.156 9.531 1.692 1 82 93 THR A CA 1
ATOM 670 C C . THR A 1 93 ? 14.547 10.992 1.938 1 82 93 THR A C 1
ATOM 672 O O . THR A 1 93 ? 13.898 11.68 2.725 1 82 93 THR A O 1
ATOM 675 N N . PRO A 1 94 ? 15.57 11.656 1.489 1 71.44 94 PRO A N 1
ATOM 676 C CA . PRO A 1 94 ? 15.664 13.078 1.813 1 71.44 94 PRO A CA 1
ATOM 677 C C . PRO A 1 94 ? 14.367 13.836 1.527 1 71.44 94 PRO A C 1
ATOM 679 O O . PRO A 1 94 ? 14.086 14.844 2.178 1 71.44 94 PRO A O 1
ATOM 682 N N . SER A 1 95 ? 13.531 13.219 0.707 1 79.38 95 SER A N 1
ATOM 683 C CA . SER A 1 95 ? 12.227 13.797 0.4 1 79.38 95 SER A CA 1
ATOM 684 C C . SER A 1 95 ? 11.109 12.789 0.648 1 79.38 95 SER A C 1
ATOM 686 O O . SER A 1 95 ? 11.344 11.578 0.665 1 79.38 95 SER A O 1
ATOM 688 N N . VAL A 1 96 ? 9.945 13.328 0.962 1 88.88 96 VAL A N 1
ATOM 689 C CA . VAL A 1 96 ? 8.773 12.484 1.15 1 88.88 96 VAL A CA 1
ATOM 690 C C . VAL A 1 96 ? 7.996 12.383 -0.158 1 88.88 96 VAL A C 1
ATOM 692 O O . VAL A 1 96 ? 7.613 13.398 -0.742 1 88.88 96 VAL A O 1
ATOM 695 N N . ARG A 1 97 ? 7.898 11.211 -0.652 1 94.5 97 ARG A N 1
ATOM 696 C CA . ARG A 1 97 ? 7.07 10.914 -1.817 1 94.5 97 ARG A CA 1
ATOM 697 C C . ARG A 1 97 ? 6.035 9.844 -1.497 1 94.5 97 ARG A C 1
ATOM 699 O O . ARG A 1 97 ? 6.23 9.039 -0.581 1 94.5 97 ARG A O 1
ATOM 706 N N . ALA A 1 98 ? 4.934 9.93 -2.262 1 97.25 98 ALA A N 1
ATOM 707 C CA . ALA A 1 98 ? 3.889 8.977 -1.907 1 97.25 98 ALA A CA 1
ATOM 708 C C . ALA A 1 98 ? 2.963 8.711 -3.092 1 97.25 98 ALA A C 1
ATOM 710 O O . ALA A 1 98 ? 2.893 9.516 -4.023 1 97.25 98 ALA A O 1
ATOM 711 N N . SER A 1 99 ? 2.387 7.598 -3.109 1 98.06 99 SER A N 1
ATOM 712 C CA . SER A 1 99 ? 1.225 7.242 -3.918 1 98.06 99 SER A CA 1
ATOM 713 C C . SER A 1 99 ? 0.037 6.859 -3.041 1 98.06 99 SER A C 1
ATOM 715 O O . SER A 1 99 ? 0.214 6.426 -1.901 1 98.06 99 SER A O 1
ATOM 717 N N . TYR A 1 100 ? -1.124 7.18 -3.51 1 98.75 100 TYR A N 1
ATOM 718 C CA . TYR A 1 100 ? -2.328 6.801 -2.779 1 98.75 100 TYR A CA 1
ATOM 719 C C . TYR A 1 100 ? -3.273 5.996 -3.666 1 98.75 100 TYR A C 1
ATOM 721 O O . TYR A 1 100 ? -3.547 6.383 -4.805 1 98.75 100 TYR A O 1
ATOM 729 N N . SER A 1 101 ? -3.742 4.875 -3.139 1 98.69 101 SER A N 1
ATOM 730 C CA . SER A 1 101 ? -4.715 4.039 -3.834 1 98.69 101 SER A CA 1
ATOM 731 C C . SER A 1 101 ? -6.059 4.043 -3.117 1 98.69 101 SER A C 1
ATOM 733 O O . SER A 1 101 ? -6.137 3.744 -1.923 1 98.69 101 SER A O 1
ATOM 735 N N . LEU A 1 102 ? -7.094 4.41 -3.875 1 98.62 102 LEU A N 1
ATOM 736 C CA . LEU A 1 102 ? -8.453 4.434 -3.35 1 98.62 102 LEU A CA 1
ATOM 737 C C . LEU A 1 102 ? -9.266 3.262 -3.896 1 98.62 102 LEU A C 1
ATOM 739 O O . LEU A 1 102 ? -9.242 2.992 -5.098 1 98.62 102 LEU A O 1
ATOM 743 N N . PHE A 1 103 ? -9.984 2.58 -3.014 1 97.31 103 PHE A N 1
ATOM 744 C CA . PHE A 1 103 ? -10.828 1.439 -3.355 1 97.31 103 PHE A CA 1
ATOM 745 C C . PHE A 1 103 ? -12.258 1.659 -2.879 1 97.31 103 PHE A C 1
ATOM 747 O O . PHE A 1 103 ? -12.5 2.432 -1.948 1 97.31 103 PHE A O 1
ATOM 754 N N . SER A 1 104 ? -13.156 0.956 -3.574 1 95.12 104 SER A N 1
ATOM 755 C CA . SER A 1 104 ? -14.492 0.795 -2.998 1 95.12 104 SER A CA 1
ATOM 756 C C . SER A 1 104 ? -14.477 -0.21 -1.851 1 95.12 104 SER A C 1
ATOM 758 O O . SER A 1 104 ? -13.875 -1.278 -1.961 1 95.12 104 SER A O 1
ATOM 760 N N . SER A 1 105 ? -15.039 0.212 -0.759 1 90.88 105 SER A N 1
ATOM 761 C CA . SER A 1 105 ? -15.055 -0.721 0.363 1 90.88 105 SER A CA 1
ATOM 762 C C . SER A 1 105 ? -15.938 -1.925 0.069 1 90.88 105 SER A C 1
ATOM 764 O O . SER A 1 105 ? -15.578 -3.062 0.377 1 90.88 105 SER A O 1
ATOM 766 N N . PRO A 1 106 ? -17.094 -1.647 -0.6 1 84.94 106 PRO A N 1
ATOM 767 C CA . PRO A 1 106 ? -17.844 -2.822 -1.042 1 84.94 106 PRO A CA 1
ATOM 768 C C . PRO A 1 106 ? -17.188 -3.545 -2.211 1 84.94 106 PRO A C 1
ATOM 770 O O . PRO A 1 106 ? -16.938 -2.938 -3.256 1 84.94 106 PRO A O 1
ATOM 773 N N . GLY A 1 107 ? -16.719 -4.711 -2.109 1 86 107 GLY A N 1
ATOM 774 C CA . GLY A 1 107 ? -16.219 -5.516 -3.207 1 86 107 GLY A CA 1
ATOM 775 C C . GLY A 1 107 ? -14.727 -5.34 -3.432 1 86 107 GLY A C 1
ATOM 776 O O . GLY A 1 107 ? -14.094 -6.148 -4.121 1 86 107 GLY A O 1
ATOM 777 N N . GLY A 1 108 ? -14.188 -4.164 -2.992 1 91.44 108 GLY A N 1
ATOM 778 C CA . GLY A 1 108 ? -12.742 -4.008 -3.016 1 91.44 108 GLY A CA 1
ATOM 779 C C . GLY A 1 108 ? -12.211 -3.537 -4.359 1 91.44 108 GLY A C 1
ATOM 780 O O . GLY A 1 108 ? -11.031 -3.717 -4.664 1 91.44 108 GLY A O 1
ATOM 781 N N . LEU A 1 109 ? -12.992 -2.932 -5.215 1 92.81 109 LEU A N 1
ATOM 782 C CA . LEU A 1 109 ? -12.609 -2.496 -6.555 1 92.81 109 LEU A CA 1
ATOM 783 C C . LEU A 1 109 ? -11.695 -1.277 -6.484 1 92.81 109 LEU A C 1
ATOM 785 O O . LEU A 1 109 ? -11.992 -0.312 -5.777 1 92.81 109 LEU A O 1
ATOM 789 N N . PRO A 1 110 ? -10.562 -1.326 -7.195 1 96.19 110 PRO A N 1
ATOM 790 C CA . PRO A 1 110 ? -9.781 -0.092 -7.309 1 96.19 110 PRO A CA 1
ATOM 791 C C . PRO A 1 110 ? -10.547 1.025 -8.016 1 96.19 110 PRO A C 1
ATOM 793 O O . PRO A 1 110 ? -11.117 0.807 -9.086 1 96.19 110 PRO A O 1
ATOM 796 N N . LEU A 1 111 ? -10.555 2.191 -7.434 1 97.25 111 LEU A N 1
ATOM 797 C CA . LEU A 1 111 ? -11.328 3.297 -7.98 1 97.25 111 LEU A CA 1
ATOM 798 C C . LEU A 1 111 ? -10.414 4.371 -8.562 1 97.25 111 LEU A C 1
ATOM 800 O O . LEU A 1 111 ? -10.68 4.906 -9.641 1 97.25 111 LEU A O 1
ATOM 804 N N . ALA A 1 112 ? -9.305 4.695 -7.812 1 98 112 ALA A N 1
ATOM 805 C CA . ALA A 1 112 ? -8.484 5.832 -8.227 1 98 112 ALA A CA 1
ATOM 806 C C . ALA A 1 112 ? -7.059 5.695 -7.711 1 98 112 ALA A C 1
ATOM 808 O O . ALA A 1 112 ? -6.828 5.098 -6.656 1 98 112 ALA A O 1
ATOM 809 N N . SER A 1 113 ? -6.129 6.105 -8.469 1 98 113 SER A N 1
ATOM 810 C CA . SER A 1 113 ? -4.758 6.383 -8.055 1 98 113 SER A CA 1
ATOM 811 C C . SER A 1 113 ? -4.504 7.883 -7.953 1 98 113 SER A C 1
ATOM 813 O O . SER A 1 113 ? -4.73 8.625 -8.906 1 98 113 SER A O 1
ATOM 815 N N . LEU A 1 114 ? -4.039 8.312 -6.75 1 98.56 114 LEU A N 1
ATOM 816 C CA . LEU A 1 114 ? -3.82 9.734 -6.527 1 98.56 114 LEU A CA 1
ATOM 817 C C . LEU A 1 114 ? -2.344 10.031 -6.289 1 98.56 114 LEU A C 1
ATOM 819 O O . LEU A 1 114 ? -1.612 9.18 -5.773 1 98.56 114 LEU A O 1
ATOM 823 N N . ASP A 1 115 ? -1.936 11.266 -6.688 1 98.12 115 ASP A N 1
ATOM 824 C CA . ASP A 1 115 ? -0.648 11.781 -6.234 1 98.12 115 ASP A CA 1
ATOM 825 C C . ASP A 1 115 ? -0.608 11.898 -4.711 1 98.12 115 ASP A C 1
ATOM 827 O O . ASP A 1 115 ? -1.056 12.898 -4.145 1 98.12 115 ASP A O 1
ATOM 831 N N . GLY A 1 116 ? 0.015 10.875 -4.125 1 98.25 116 GLY A N 1
ATOM 832 C CA . GLY A 1 116 ? 0.033 10.812 -2.672 1 98.25 116 GLY A CA 1
ATOM 833 C C . GLY A 1 116 ? 0.878 11.906 -2.039 1 98.25 116 GLY A C 1
ATOM 834 O O . GLY A 1 116 ? 0.65 12.281 -0.888 1 98.25 116 GLY A O 1
ATOM 835 N N . THR A 1 117 ? 1.879 12.359 -2.799 1 97.38 117 THR A N 1
ATOM 836 C CA . THR A 1 117 ? 2.732 13.422 -2.285 1 97.38 117 THR A CA 1
ATOM 837 C C . THR A 1 117 ? 1.935 14.703 -2.084 1 97.38 117 THR A C 1
ATOM 839 O O . THR A 1 117 ? 1.94 15.281 -0.994 1 97.38 117 THR A O 1
ATOM 842 N N . LEU A 1 118 ? 1.252 15.086 -3.129 1 98.25 118 LEU A N 1
ATOM 843 C CA . LEU A 1 118 ? 0.452 16.297 -3.016 1 98.25 118 LEU A CA 1
ATOM 844 C C . LEU A 1 118 ? -0.711 16.094 -2.049 1 98.25 118 LEU A C 1
ATOM 846 O O . LEU A 1 118 ? -1.062 17.016 -1.296 1 98.25 118 LEU A O 1
ATOM 850 N N . LEU A 1 119 ? -1.321 14.922 -2.062 1 98.75 119 LEU A N 1
ATOM 851 C CA . LEU A 1 119 ? -2.391 14.609 -1.12 1 98.75 119 LEU A CA 1
ATOM 852 C C . LEU A 1 119 ? -1.932 14.836 0.317 1 98.75 119 LEU A C 1
ATOM 854 O O . LEU A 1 119 ? -2.68 15.367 1.137 1 98.75 119 LEU A O 1
ATOM 858 N N . THR A 1 120 ? -0.694 14.406 0.585 1 98.25 120 THR A N 1
ATOM 859 C CA . THR A 1 120 ? -0.118 14.57 1.915 1 98.25 120 THR A CA 1
ATOM 860 C C . THR A 1 120 ? 0.022 16.047 2.268 1 98.25 120 THR A C 1
ATOM 862 O O . THR A 1 120 ? -0.327 16.469 3.375 1 98.25 120 THR A O 1
ATOM 865 N N . LEU A 1 121 ? 0.509 16.812 1.319 1 98.5 121 LEU A N 1
ATOM 866 C CA . LEU A 1 121 ? 0.704 18.234 1.554 1 98.5 121 LEU A CA 1
ATOM 867 C C . LEU A 1 121 ? -0.627 18.938 1.816 1 98.5 121 LEU A C 1
ATOM 869 O O . LEU A 1 121 ? -0.75 19.719 2.766 1 98.5 121 LEU A O 1
ATOM 873 N N . LEU A 1 122 ? -1.625 18.609 1.062 1 98.88 122 LEU A N 1
ATOM 874 C CA . LEU A 1 122 ? -2.918 19.281 1.145 1 98.88 122 LEU A CA 1
ATOM 875 C C . LEU A 1 122 ? -3.648 18.891 2.428 1 98.88 122 LEU A C 1
ATOM 877 O O . LEU A 1 122 ? -4.109 19.766 3.17 1 98.88 122 LEU A O 1
ATOM 881 N N . ARG A 1 123 ? -3.715 17.641 2.707 1 98.75 123 ARG A N 1
ATOM 882 C CA . ARG A 1 123 ? -4.484 17.234 3.881 1 98.75 123 ARG A CA 1
ATOM 883 C C . ARG A 1 123 ? -3.773 17.641 5.168 1 98.75 123 ARG A C 1
ATOM 885 O O . ARG A 1 123 ? -4.422 17.969 6.16 1 98.75 123 ARG A O 1
ATOM 892 N N . THR A 1 124 ? -2.414 17.594 5.223 1 98.62 124 THR A N 1
ATOM 893 C CA . THR A 1 124 ? -1.665 18 6.406 1 98.62 124 THR A CA 1
ATOM 894 C C . THR A 1 124 ? -1.866 19.484 6.695 1 98.62 124 THR A C 1
ATOM 896 O O . THR A 1 124 ? -2.127 19.875 7.836 1 98.62 124 THR A O 1
ATOM 899 N N . SER A 1 125 ? -1.768 20.297 5.645 1 98.88 125 SER A N 1
ATOM 900 C CA . SER A 1 125 ? -1.953 21.734 5.824 1 98.88 125 SER A CA 1
ATOM 901 C C . SER A 1 125 ? -3.387 22.062 6.23 1 98.88 125 SER A C 1
ATOM 903 O O . SER A 1 125 ? -3.617 22.953 7.055 1 98.88 125 SER A O 1
ATOM 905 N N . ALA A 1 126 ? -4.328 21.344 5.684 1 98.88 126 ALA A N 1
ATOM 906 C CA . ALA A 1 126 ? -5.73 21.562 6.031 1 98.88 126 ALA A CA 1
ATOM 907 C C . ALA A 1 126 ? -6 21.188 7.488 1 98.88 126 ALA A C 1
ATOM 909 O O . ALA A 1 126 ? -6.703 21.922 8.195 1 98.88 126 ALA A O 1
ATOM 910 N N . ALA A 1 127 ? -5.465 20.078 7.91 1 98.69 127 ALA A N 1
ATOM 911 C CA . ALA A 1 127 ? -5.629 19.656 9.305 1 98.69 127 ALA A CA 1
ATOM 912 C C . ALA A 1 127 ? -4.984 20.672 10.25 1 98.69 127 ALA A C 1
ATOM 914 O O . ALA A 1 127 ? -5.559 21 11.289 1 98.69 127 ALA A O 1
ATOM 915 N N . SER A 1 128 ? -3.824 21.078 9.906 1 98.88 128 SER A N 1
ATOM 916 C CA . SER A 1 128 ? -3.123 22.094 10.688 1 98.88 128 SER A CA 1
ATOM 917 C C . SER A 1 128 ? -3.943 23.375 10.789 1 98.88 128 SER A C 1
ATOM 919 O O . SER A 1 128 ? -4.082 23.938 11.875 1 98.88 128 SER A O 1
ATOM 921 N N . ALA A 1 129 ? -4.488 23.812 9.672 1 98.94 129 ALA A N 1
ATOM 922 C CA . ALA A 1 129 ? -5.289 25.031 9.625 1 98.94 129 ALA A CA 1
ATOM 923 C C . ALA A 1 129 ? -6.586 24.859 10.414 1 98.94 129 ALA A C 1
ATOM 925 O O . ALA A 1 129 ? -7.035 25.797 11.078 1 98.94 129 ALA A O 1
ATOM 926 N N . LEU A 1 130 ? -7.172 23.719 10.305 1 98.81 130 LEU A N 1
ATOM 927 C CA . LEU A 1 130 ? -8.375 23.438 11.086 1 98.81 130 LEU A CA 1
ATOM 928 C C . LEU A 1 130 ? -8.086 23.547 12.578 1 98.81 130 LEU A C 1
ATOM 930 O O . LEU A 1 130 ? -8.875 24.109 13.328 1 98.81 130 LEU A O 1
ATOM 934 N N . ALA A 1 131 ? -6.965 22.969 13.008 1 98.81 131 ALA A N 1
ATOM 935 C CA . ALA A 1 131 ? -6.562 23.094 14.406 1 98.81 131 ALA A CA 1
ATOM 936 C C . ALA A 1 131 ? -6.402 24.547 14.805 1 98.81 131 ALA A C 1
ATOM 938 O O . ALA A 1 131 ? -6.867 24.969 15.867 1 98.81 131 ALA A O 1
ATOM 939 N N . SER A 1 132 ? -5.77 25.312 13.961 1 98.69 132 SER A N 1
ATOM 940 C CA . SER A 1 132 ? -5.566 26.734 14.242 1 98.69 132 SER A CA 1
ATOM 941 C C . SER A 1 132 ? -6.895 27.484 14.305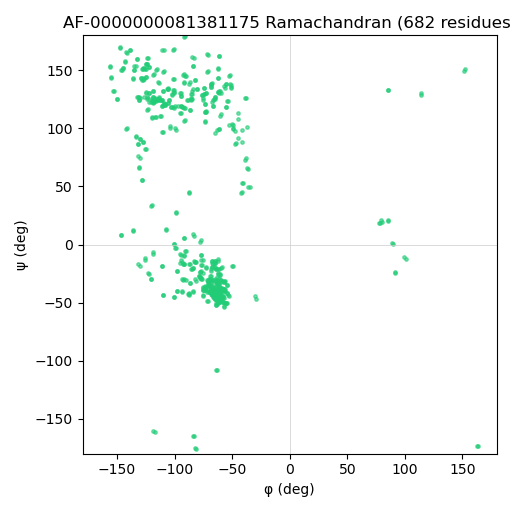 1 98.69 132 SER A C 1
ATOM 943 O O . SER A 1 132 ? -7.055 28.406 15.102 1 98.69 132 SER A O 1
ATOM 945 N N . LEU A 1 133 ? -7.77 27.125 13.414 1 98.19 133 LEU A N 1
ATOM 946 C CA . LEU A 1 133 ? -9.094 27.719 13.422 1 98.19 133 LEU A CA 1
ATOM 947 C C . LEU A 1 133 ? -9.781 27.516 14.773 1 98.19 133 LEU A C 1
ATOM 949 O O . LEU A 1 133 ? -10.445 28.422 15.273 1 98.19 133 LEU A O 1
ATOM 953 N N . LEU A 1 134 ? -9.594 26.391 15.367 1 97.75 134 LEU A N 1
ATOM 954 C CA . LEU A 1 134 ? -10.32 26 16.562 1 97.75 134 LEU A CA 1
ATOM 955 C C . LEU A 1 134 ? -9.562 26.406 17.828 1 97.75 134 LEU A C 1
ATOM 957 O O . LEU A 1 134 ? -10.148 26.5 18.906 1 97.75 134 LEU A O 1
ATOM 961 N N . LEU A 1 135 ? -8.242 26.703 17.641 1 97.94 135 LEU A N 1
ATOM 962 C CA . LEU A 1 135 ? -7.445 26.797 18.859 1 97.94 135 LEU A CA 1
ATOM 963 C C . LEU A 1 135 ? -6.781 28.172 18.953 1 97.94 135 LEU A C 1
ATOM 965 O O . LEU A 1 135 ? -6.348 28.578 20.047 1 97.94 135 LEU A O 1
ATOM 969 N N . SER A 1 136 ? -6.555 28.859 17.875 1 97.38 136 SER A N 1
ATOM 970 C CA . SER A 1 136 ? -5.898 30.172 17.938 1 97.38 136 SER A CA 1
ATOM 971 C C . SER A 1 136 ? -6.902 31.281 18.219 1 97.38 136 SER A C 1
ATOM 973 O O . SER A 1 136 ? -8.109 31.094 18.062 1 97.38 136 SER A O 1
ATOM 975 N N . ARG A 1 137 ? -6.418 32.406 18.672 1 95.81 137 ARG A N 1
ATOM 976 C CA . ARG A 1 137 ? -7.281 33.562 18.859 1 95.81 137 ARG A CA 1
ATOM 977 C C . ARG A 1 137 ? -7.789 34.094 17.516 1 95.81 137 ARG A C 1
ATOM 979 O O . ARG A 1 137 ? -7.027 34.219 16.547 1 95.81 137 ARG A O 1
ATOM 986 N N . PRO A 1 138 ? -9.031 34.469 17.469 1 93.81 138 PRO A N 1
ATOM 987 C CA . PRO A 1 138 ? -9.57 35.031 16.219 1 93.81 138 PRO A CA 1
ATOM 988 C C . PRO A 1 138 ? -8.828 36.281 15.773 1 93.81 138 PRO A C 1
ATOM 990 O O . PRO A 1 138 ? -8.812 36.594 14.578 1 93.81 138 PRO A O 1
ATOM 993 N N . SER A 1 139 ? -8.141 36.906 16.719 1 94.56 139 SER A N 1
ATOM 994 C CA . SER A 1 139 ? -7.473 38.188 16.438 1 94.56 139 SER A CA 1
ATOM 995 C C . SER A 1 139 ? -6.031 37.938 15.992 1 94.56 139 SER A C 1
ATOM 997 O O . SER A 1 139 ? -5.273 38.906 15.812 1 94.56 139 SER A O 1
ATOM 999 N N . SER A 1 140 ? -5.684 36.656 15.82 1 97.38 140 SER A N 1
ATOM 1000 C CA . SER A 1 140 ? -4.316 36.375 15.398 1 97.38 140 SER A CA 1
ATOM 1001 C C . SER A 1 140 ? -3.977 37.094 14.094 1 97.38 140 SER A C 1
ATOM 1003 O O . SER A 1 140 ? -4.766 37.062 13.141 1 97.38 140 SER A O 1
ATOM 1005 N N . SER A 1 141 ? -2.748 37.719 14.023 1 98.38 141 SER A N 1
ATOM 1006 C CA . SER A 1 141 ? -2.375 38.469 12.836 1 98.38 141 SER A CA 1
ATOM 1007 C C . SER A 1 141 ? -0.985 38.094 12.344 1 98.38 141 SER A C 1
ATOM 1009 O O . SER A 1 141 ? -0.626 38.375 11.203 1 98.38 141 SER A O 1
ATOM 1011 N N . THR A 1 142 ? -0.194 37.438 13.195 1 98.81 142 THR A N 1
ATOM 1012 C CA . THR A 1 142 ? 1.17 37.062 12.852 1 98.81 142 THR A CA 1
ATOM 1013 C C . THR A 1 142 ? 1.353 35.562 12.977 1 98.81 142 THR A C 1
ATOM 1015 O O . THR A 1 142 ? 1.081 34.969 14.039 1 98.81 142 THR A O 1
ATOM 1018 N N . LEU A 1 143 ? 1.755 34.906 11.906 1 98.94 143 LEU A N 1
ATOM 1019 C CA . LEU A 1 143 ? 2.092 33.5 11.93 1 98.94 143 LEU A CA 1
ATOM 1020 C C . LEU A 1 143 ? 3.58 33.281 11.672 1 98.94 143 LEU A C 1
ATOM 1022 O O . LEU A 1 143 ? 4.141 33.844 10.734 1 98.94 143 LEU A O 1
ATOM 1026 N N . VAL A 1 144 ? 4.219 32.562 12.555 1 98.94 144 VAL A N 1
ATOM 1027 C CA . VAL A 1 144 ? 5.602 32.125 12.391 1 98.94 144 VAL A CA 1
ATOM 1028 C C . VAL A 1 144 ? 5.641 30.734 11.781 1 98.94 144 VAL A C 1
ATOM 1030 O O . VAL A 1 144 ? 4.957 29.828 12.258 1 98.94 144 VAL A O 1
ATOM 1033 N N . LEU A 1 145 ? 6.379 30.562 10.734 1 98.88 145 LEU A N 1
ATOM 1034 C CA . LEU A 1 145 ? 6.535 29.266 10.094 1 98.88 145 LEU A CA 1
ATOM 1035 C C . LEU A 1 145 ? 7.984 28.797 10.164 1 98.88 145 LEU A C 1
ATOM 1037 O O . LEU A 1 145 ? 8.867 29.406 9.555 1 98.88 145 LEU A O 1
ATOM 1041 N N . LEU A 1 146 ? 8.195 27.797 10.961 1 98.69 146 LEU A N 1
ATOM 1042 C CA . LEU A 1 146 ? 9.508 27.172 11.078 1 98.69 146 LEU A CA 1
ATOM 1043 C C . LEU A 1 146 ? 9.617 25.969 10.156 1 98.69 146 LEU A C 1
ATOM 1045 O O . LEU A 1 146 ? 9 24.922 10.406 1 98.69 146 LEU A O 1
ATOM 1049 N N . GLY A 1 147 ? 10.461 26.062 9.156 1 97.56 147 GLY A N 1
ATOM 1050 C CA . GLY A 1 147 ? 10.578 25.094 8.086 1 97.56 147 GLY A CA 1
ATOM 1051 C C . GLY A 1 147 ? 10.172 25.641 6.73 1 97.56 147 GLY A C 1
ATOM 1052 O O . GLY A 1 147 ? 9.102 26.234 6.594 1 97.56 147 GLY A O 1
ATOM 1053 N N . ALA A 1 148 ? 11.016 25.438 5.754 1 97.38 148 ALA A N 1
ATOM 1054 C CA . ALA A 1 148 ? 10.773 25.969 4.418 1 97.38 148 ALA A CA 1
ATOM 1055 C C . ALA A 1 148 ? 10.703 24.844 3.385 1 97.38 148 ALA A C 1
ATOM 1057 O O . ALA A 1 148 ? 11.156 25.016 2.25 1 97.38 148 ALA A O 1
ATOM 1058 N N . GLY A 1 149 ? 10.195 23.719 3.822 1 94.75 149 GLY A N 1
ATOM 1059 C CA . GLY A 1 149 ? 10.062 22.594 2.906 1 94.75 149 GLY A CA 1
ATOM 1060 C C . GLY A 1 149 ? 8.805 22.656 2.064 1 94.75 149 GLY A C 1
ATOM 1061 O O . GLY A 1 149 ? 8.141 23.688 2.008 1 94.75 149 GLY A O 1
ATOM 1062 N N . ALA A 1 150 ? 8.469 21.547 1.451 1 95.06 150 ALA A N 1
ATOM 1063 C CA . ALA A 1 150 ? 7.383 21.438 0.479 1 95.06 150 ALA A CA 1
ATOM 1064 C C . ALA A 1 150 ? 6.039 21.766 1.123 1 95.06 150 ALA A C 1
ATOM 1066 O O . ALA A 1 150 ? 5.117 22.219 0.449 1 95.06 150 ALA A O 1
ATOM 1067 N N . LEU A 1 151 ? 5.93 21.594 2.438 1 97.38 151 LEU A N 1
ATOM 1068 C CA . LEU A 1 151 ? 4.668 21.781 3.145 1 97.38 151 LEU A CA 1
ATOM 1069 C C . LEU A 1 151 ? 4.383 23.266 3.361 1 97.38 151 LEU A C 1
ATOM 1071 O O . LEU A 1 151 ? 3.223 23.672 3.459 1 97.38 151 LEU A O 1
ATOM 1075 N N . ALA A 1 152 ? 5.363 24.078 3.371 1 98.38 152 ALA A N 1
ATOM 1076 C CA . ALA A 1 152 ? 5.309 25.453 3.852 1 98.38 152 ALA A CA 1
ATOM 1077 C C . ALA A 1 152 ? 4.32 26.281 3.033 1 98.38 152 ALA A C 1
ATOM 1079 O O . ALA A 1 152 ? 3.428 26.922 3.59 1 98.38 152 ALA A O 1
ATOM 1080 N N . PRO A 1 153 ? 4.387 26.234 1.665 1 98.5 153 PRO A N 1
ATOM 1081 C CA . PRO A 1 153 ? 3.432 27.047 0.905 1 98.5 153 PRO A CA 1
ATOM 1082 C C . PRO A 1 153 ? 1.982 26.641 1.157 1 98.5 153 PRO A C 1
ATOM 1084 O O . PRO A 1 153 ? 1.091 27.5 1.175 1 98.5 153 PRO A O 1
ATOM 1087 N N . HIS A 1 154 ? 1.747 25.422 1.363 1 98.69 154 HIS A N 1
ATOM 1088 C CA . HIS A 1 154 ? 0.396 24.922 1.598 1 98.69 154 HIS A CA 1
ATOM 1089 C C . HIS A 1 154 ? -0.102 25.312 2.986 1 98.69 154 HIS A C 1
ATOM 1091 O O . HIS A 1 154 ? -1.291 25.578 3.17 1 98.69 154 HIS A O 1
ATOM 1097 N N . LEU A 1 155 ? 0.809 25.312 3.949 1 98.88 155 LEU A N 1
ATOM 1098 C CA . LEU A 1 155 ? 0.452 25.766 5.285 1 98.88 155 LEU A CA 1
ATOM 1099 C C . LEU A 1 155 ? 0.012 27.234 5.258 1 98.88 155 LEU A C 1
ATOM 1101 O O . LEU A 1 155 ? -0.988 27.594 5.879 1 98.88 155 LEU A O 1
ATOM 1105 N N . VAL A 1 156 ? 0.755 28.016 4.5 1 98.81 156 VAL A N 1
ATOM 1106 C CA . VAL A 1 156 ? 0.42 29.438 4.391 1 98.81 156 VAL A CA 1
ATOM 1107 C C . VAL A 1 156 ? -0.972 29.594 3.783 1 98.81 156 VAL A C 1
ATOM 1109 O O . VAL A 1 156 ? -1.831 30.266 4.352 1 98.81 156 VAL A O 1
ATOM 1112 N N . SER A 1 157 ? -1.201 28.922 2.697 1 98.62 157 SER A N 1
ATOM 1113 C CA . SER A 1 157 ? -2.477 29.031 1.994 1 98.62 157 SER A CA 1
ATOM 1114 C C . SER A 1 157 ? -3.633 28.562 2.875 1 98.62 157 SER A C 1
ATOM 1116 O O . SER A 1 157 ? -4.664 29.234 2.953 1 98.62 157 SER A O 1
ATOM 1118 N N . ALA A 1 158 ? -3.49 27.469 3.545 1 98.88 158 ALA A N 1
ATOM 1119 C CA . ALA A 1 158 ? -4.551 26.922 4.375 1 98.88 158 ALA A CA 1
ATOM 1120 C C . ALA A 1 158 ? -4.828 27.797 5.586 1 98.88 158 ALA A C 1
ATOM 1122 O O . ALA A 1 158 ? -5.984 28.047 5.93 1 98.88 158 ALA A O 1
ATOM 1123 N N . HIS A 1 159 ? -3.766 28.312 6.223 1 98.88 159 HIS A N 1
ATOM 1124 C CA . HIS A 1 159 ? -3.945 29.109 7.426 1 98.88 159 HIS A CA 1
ATOM 1125 C C . HIS A 1 159 ? -4.574 30.453 7.102 1 98.88 159 HIS A C 1
ATOM 1127 O O . HIS A 1 159 ? -5.32 31.016 7.91 1 98.88 159 HIS A O 1
ATOM 1133 N N . ARG A 1 160 ? -4.305 30.953 5.922 1 98.5 160 ARG A N 1
ATOM 1134 C CA . ARG A 1 160 ? -4.938 32.188 5.527 1 98.5 160 ARG A CA 1
ATOM 1135 C C . ARG A 1 160 ? -6.441 32.031 5.332 1 98.5 160 ARG A C 1
ATOM 1137 O O . ARG A 1 160 ? -7.219 32.938 5.559 1 98.5 160 ARG A O 1
ATOM 1144 N N . VAL A 1 161 ? -6.809 30.859 4.902 1 98.25 161 VAL A N 1
ATOM 1145 C CA . VAL A 1 161 ? -8.227 30.562 4.762 1 98.25 161 VAL A CA 1
ATOM 1146 C C . VAL A 1 161 ? -8.859 30.391 6.145 1 98.25 161 VAL A C 1
ATOM 1148 O O . VAL A 1 161 ? -9.953 30.906 6.398 1 98.25 161 VAL A O 1
ATOM 1151 N N . ALA A 1 162 ? -8.188 29.766 7.086 1 98.44 162 ALA A N 1
ATOM 1152 C CA . ALA A 1 162 ? -8.695 29.5 8.43 1 98.44 162 ALA A CA 1
ATOM 1153 C C . ALA A 1 162 ? -8.727 30.781 9.258 1 98.44 162 ALA A C 1
ATOM 1155 O O . ALA A 1 162 ? -9.633 30.969 10.086 1 98.44 162 ALA A O 1
ATOM 1156 N N . ARG A 1 163 ? -7.723 31.641 9.094 1 98.19 163 ARG A N 1
ATOM 1157 C CA . ARG A 1 163 ? -7.578 32.906 9.789 1 98.19 163 ARG A CA 1
ATOM 1158 C C . ARG A 1 163 ? -7.254 34.031 8.82 1 98.19 163 ARG A C 1
ATOM 1160 O O . ARG A 1 163 ? -6.094 34.438 8.672 1 98.19 163 ARG A O 1
ATOM 1167 N N . PRO A 1 164 ? -8.281 34.625 8.242 1 96.94 164 PRO A N 1
ATOM 1168 C CA . PRO A 1 164 ? -8.062 35.656 7.215 1 96.94 164 PRO A CA 1
ATOM 1169 C C . PRO A 1 164 ? -7.371 36.906 7.762 1 96.94 164 PRO A C 1
ATOM 1171 O O . PRO A 1 164 ? -6.867 37.719 6.992 1 96.94 164 PRO A O 1
ATOM 1174 N N . GLY A 1 165 ? -7.324 37.031 9.039 1 97.56 165 GLY A N 1
ATOM 1175 C CA . GLY A 1 165 ? -6.691 38.188 9.68 1 97.56 165 GLY A CA 1
ATOM 1176 C C . GLY A 1 165 ? -5.176 38.094 9.664 1 97.56 165 GLY A C 1
ATOM 1177 O O . GLY A 1 165 ? -4.496 39.062 10.008 1 97.56 165 GLY A O 1
ATOM 1178 N N . LEU A 1 166 ? -4.656 36.969 9.273 1 98.44 166 LEU A N 1
ATOM 1179 C CA . LEU A 1 166 ? -3.205 36.844 9.18 1 98.44 166 LEU A CA 1
ATOM 1180 C C . LEU A 1 166 ? -2.652 37.75 8.07 1 98.44 166 LEU A C 1
ATOM 1182 O O . LEU A 1 166 ? -2.945 37.531 6.895 1 98.44 166 LEU A O 1
ATOM 1186 N N . THR A 1 167 ? -1.782 38.688 8.438 1 98 167 THR A N 1
ATOM 1187 C CA . THR A 1 167 ? -1.25 39.656 7.461 1 98 167 THR A CA 1
ATOM 1188 C C . THR A 1 167 ? 0.276 39.625 7.48 1 98 167 THR A C 1
ATOM 1190 O O . THR A 1 167 ? 0.915 40.25 6.617 1 98 167 THR A O 1
ATOM 1193 N N . ARG A 1 168 ? 0.833 39 8.492 1 98.69 168 ARG A N 1
ATOM 1194 C CA . ARG A 1 168 ? 2.283 38.938 8.641 1 98.69 168 ARG A CA 1
ATOM 1195 C C . ARG A 1 168 ? 2.754 37.5 8.883 1 98.69 168 ARG A C 1
ATOM 1197 O O . ARG A 1 168 ? 2.221 36.812 9.742 1 98.69 168 ARG A O 1
ATOM 1204 N N . PHE A 1 169 ? 3.701 37.062 8.047 1 98.88 169 PHE A N 1
ATOM 1205 C CA . PHE A 1 169 ? 4.32 35.75 8.195 1 98.88 169 PHE A CA 1
ATOM 1206 C C . PHE A 1 169 ? 5.824 35.906 8.422 1 98.88 169 PHE A C 1
ATOM 1208 O O . PHE A 1 169 ? 6.516 36.562 7.652 1 98.88 169 PHE A O 1
ATOM 1215 N N . LEU A 1 170 ? 6.344 35.344 9.492 1 98.81 170 LEU A N 1
ATOM 1216 C CA . LEU A 1 170 ? 7.773 35.219 9.758 1 98.81 170 LEU A CA 1
ATOM 1217 C C . LEU A 1 170 ? 8.266 33.812 9.438 1 98.81 170 LEU A C 1
ATOM 1219 O O . LEU A 1 170 ? 7.82 32.844 10.047 1 98.81 170 LEU A O 1
ATOM 1223 N N . LEU A 1 171 ? 9.195 33.719 8.469 1 98.81 171 LEU A N 1
ATOM 1224 C CA . LEU A 1 171 ? 9.68 32.438 7.988 1 98.81 171 LEU A CA 1
ATOM 1225 C C . LEU A 1 171 ? 11.094 32.156 8.484 1 98.81 171 LEU A C 1
ATOM 1227 O O . LEU A 1 171 ? 11.945 33.062 8.453 1 98.81 171 LEU A O 1
ATOM 1231 N N . TRP A 1 172 ? 11.297 31.016 8.953 1 98.38 172 TRP A N 1
ATOM 1232 C CA . TRP A 1 172 ? 12.633 30.609 9.391 1 98.38 172 TRP A CA 1
ATOM 1233 C C . TRP A 1 172 ? 12.961 29.203 8.906 1 98.38 172 TRP A C 1
ATOM 1235 O O . TRP A 1 172 ? 12.086 28.328 8.867 1 98.38 172 TRP A O 1
ATOM 1245 N N . ASN A 1 173 ? 14.172 29 8.547 1 97.62 173 ASN A N 1
ATOM 1246 C CA . ASN A 1 173 ? 14.734 27.703 8.211 1 97.62 173 ASN A CA 1
ATOM 1247 C C . ASN A 1 173 ? 16.203 27.609 8.625 1 97.62 173 ASN A C 1
ATOM 1249 O O . ASN A 1 173 ? 16.906 28.609 8.695 1 97.62 173 ASN A O 1
ATOM 1253 N N . ARG A 1 174 ? 16.594 26.406 8.938 1 94.38 174 ARG A N 1
ATOM 1254 C CA . ARG A 1 174 ? 18 26.203 9.305 1 94.38 174 ARG A CA 1
ATOM 1255 C C . ARG A 1 174 ? 18.938 26.75 8.227 1 94.38 174 ARG A C 1
ATOM 1257 O O . ARG A 1 174 ? 19.969 27.344 8.531 1 94.38 174 ARG A O 1
ATOM 1264 N N . THR A 1 175 ? 18.562 26.453 6.965 1 94.62 175 THR A N 1
ATOM 1265 C CA . THR A 1 175 ? 19.25 27.062 5.836 1 94.62 175 THR A CA 1
ATOM 1266 C C . THR A 1 175 ? 18.547 28.359 5.414 1 94.62 175 THR A C 1
ATOM 1268 O O . THR A 1 175 ? 17.547 28.328 4.699 1 94.62 175 THR A O 1
ATOM 1271 N N . PRO A 1 176 ? 19.109 29.469 5.699 1 95.62 176 PRO A N 1
ATOM 1272 C CA . PRO A 1 176 ? 18.422 30.75 5.512 1 95.62 176 PRO A CA 1
ATOM 1273 C C . PRO A 1 176 ? 18.016 30.984 4.062 1 95.62 176 PRO A C 1
ATOM 1275 O O . PRO A 1 176 ? 16.969 31.594 3.807 1 95.62 176 PRO A O 1
ATOM 1278 N N . GLU A 1 177 ? 18.781 30.484 3.154 1 97.19 177 GLU A N 1
ATOM 1279 C CA . GLU A 1 177 ? 18.5 30.688 1.738 1 97.19 177 GLU A CA 1
ATOM 1280 C C . GLU A 1 177 ? 17.156 30.047 1.352 1 97.19 177 GLU A C 1
ATOM 1282 O O . GLU A 1 177 ? 16.438 30.578 0.496 1 97.19 177 GLU A O 1
ATOM 1287 N N . LYS A 1 178 ? 16.859 29.016 2.01 1 97.25 178 LYS A N 1
ATOM 1288 C CA . LYS A 1 178 ? 15.594 28.344 1.725 1 97.25 178 LYS A CA 1
ATOM 1289 C C . LYS A 1 178 ? 14.406 29.188 2.186 1 97.25 178 LYS A C 1
ATOM 1291 O O . LYS A 1 178 ? 13.391 29.266 1.498 1 97.25 178 LYS A O 1
ATOM 1296 N N . ALA A 1 179 ? 14.57 29.812 3.305 1 98.12 179 ALA A N 1
ATOM 1297 C CA . ALA A 1 179 ? 13.523 30.703 3.811 1 98.12 179 ALA A CA 1
ATOM 1298 C C . ALA A 1 179 ? 13.367 31.922 2.916 1 98.12 179 ALA A C 1
ATOM 1300 O O . ALA A 1 179 ? 12.242 32.375 2.662 1 98.12 179 ALA A O 1
ATOM 1301 N N . SER A 1 180 ? 14.484 32.406 2.457 1 98.25 180 SER A N 1
ATOM 1302 C CA . SER A 1 180 ? 14.461 33.594 1.577 1 98.25 180 SER A CA 1
ATOM 1303 C C . SER A 1 180 ? 13.75 33.25 0.262 1 98.25 180 SER A C 1
ATOM 1305 O O . SER A 1 180 ? 12.938 34.062 -0.219 1 98.25 180 SER A O 1
ATOM 1307 N N . HIS A 1 181 ? 14.094 32.156 -0.258 1 98.19 181 HIS A N 1
ATOM 1308 C CA . HIS A 1 181 ? 13.453 31.719 -1.497 1 98.19 181 HIS A CA 1
ATOM 1309 C C . HIS A 1 181 ? 11.953 31.547 -1.308 1 98.19 181 HIS A C 1
ATOM 1311 O O . HIS A 1 181 ? 11.156 31.984 -2.139 1 98.19 181 HIS A O 1
ATOM 1317 N N . LEU A 1 182 ? 11.609 30.922 -0.222 1 98.19 182 LEU A N 1
ATOM 1318 C CA . LEU A 1 182 ? 10.203 30.703 0.092 1 98.19 182 LEU A CA 1
ATOM 1319 C C . LEU A 1 182 ? 9.477 32.031 0.251 1 98.19 182 LEU A C 1
ATOM 1321 O O . LEU A 1 182 ? 8.367 32.219 -0.262 1 98.19 182 LEU A O 1
ATOM 1325 N N . ALA A 1 183 ? 10.055 32.938 0.917 1 98.56 183 ALA A N 1
ATOM 1326 C CA . ALA A 1 183 ? 9.445 34.25 1.14 1 98.56 183 ALA A CA 1
ATOM 1327 C C . ALA A 1 183 ? 9.156 34.969 -0.183 1 98.56 183 ALA A C 1
ATOM 1329 O O . ALA A 1 183 ? 8.078 35.531 -0.362 1 98.56 183 ALA A O 1
ATOM 1330 N N . SER A 1 184 ? 10.102 34.938 -1.062 1 98 184 SER A N 1
ATOM 1331 C CA . SER A 1 184 ? 9.945 35.562 -2.365 1 98 184 SER A CA 1
ATOM 1332 C C . SER A 1 184 ? 8.797 34.938 -3.152 1 98 184 SER A C 1
ATOM 1334 O O . SER A 1 184 ? 7.988 35.656 -3.756 1 98 184 SER A O 1
ATOM 1336 N N . GLN A 1 185 ? 8.758 33.656 -3.061 1 97.81 185 GLN A N 1
ATOM 1337 C CA . GLN A 1 185 ? 7.703 32.938 -3.758 1 97.81 185 GLN A CA 1
ATOM 1338 C C . GLN A 1 185 ? 6.332 33.25 -3.18 1 97.81 185 GLN A C 1
ATOM 1340 O O . GLN A 1 185 ? 5.383 33.531 -3.926 1 97.81 185 GLN A O 1
ATOM 1345 N N . LEU A 1 186 ? 6.223 33.25 -1.914 1 98.5 186 LEU A N 1
ATOM 1346 C CA . LEU A 1 186 ? 4.953 33.5 -1.233 1 98.5 186 LEU A CA 1
ATOM 1347 C C . LEU A 1 186 ? 4.48 34.938 -1.428 1 98.5 186 LEU A C 1
ATOM 1349 O O . LEU A 1 186 ? 3.279 35.188 -1.54 1 98.5 186 LEU A O 1
ATOM 1353 N N . GLN A 1 187 ? 5.453 35.844 -1.465 1 98.12 187 GLN A N 1
ATOM 1354 C CA . GLN A 1 187 ? 5.098 37.219 -1.664 1 98.12 187 GLN A CA 1
ATOM 1355 C C . GLN A 1 187 ? 4.391 37.438 -3 1 98.12 187 GLN A C 1
ATOM 1357 O O . GLN A 1 187 ? 3.451 38.219 -3.096 1 98.12 187 GLN A O 1
ATOM 1362 N N . LEU A 1 188 ? 4.82 36.719 -3.969 1 97.38 188 LEU A N 1
ATOM 1363 C CA . LEU A 1 188 ? 4.211 36.781 -5.293 1 97.38 188 LEU A CA 1
ATOM 1364 C C . LEU A 1 188 ? 2.818 36.156 -5.285 1 97.38 188 LEU A C 1
ATOM 1366 O O . LEU A 1 188 ? 1.903 36.688 -5.934 1 97.38 188 LEU A O 1
ATOM 1370 N N . GLN A 1 189 ? 2.639 35.156 -4.531 1 96.31 189 GLN A N 1
ATOM 1371 C CA . GLN A 1 189 ? 1.402 34.375 -4.52 1 96.31 189 GLN A CA 1
ATOM 1372 C C . GLN A 1 189 ? 0.339 35.031 -3.654 1 96.31 189 GLN A C 1
ATOM 1374 O O . GLN A 1 189 ? -0.858 34.844 -3.859 1 96.31 189 GLN A O 1
ATOM 1379 N N . HIS A 1 190 ? 0.755 35.75 -2.637 1 96.88 190 HIS A N 1
ATOM 1380 C CA . HIS A 1 190 ? -0.148 36.375 -1.673 1 96.88 190 HIS A CA 1
ATOM 1381 C C . HIS A 1 190 ? 0.118 37.875 -1.551 1 96.88 190 HIS A C 1
ATOM 1383 O O . HIS A 1 190 ? 0.585 38.344 -0.51 1 96.88 190 HIS A O 1
ATOM 1389 N N . PRO A 1 191 ? -0.488 38.531 -2.514 1 92.94 191 PRO A N 1
ATOM 1390 C CA . PRO A 1 191 ? -0.273 39.969 -2.418 1 92.94 191 PRO A CA 1
ATOM 1391 C C . PRO A 1 191 ? -0.974 40.594 -1.213 1 92.94 191 PRO A C 1
ATOM 1393 O O . PRO A 1 191 ? -2.055 40.156 -0.824 1 92.94 191 PRO A O 1
ATOM 1396 N N . GLY A 1 192 ? -0.433 41.438 -0.508 1 94.25 192 GLY A N 1
ATOM 1397 C CA . GLY A 1 192 ? -1.023 42.125 0.62 1 94.25 192 GLY A CA 1
ATOM 1398 C C . GLY A 1 192 ? -0.599 41.562 1.963 1 94.25 192 GLY A C 1
ATOM 1399 O O . GLY A 1 192 ? -0.956 42.125 3.012 1 94.25 192 GLY A O 1
ATOM 1400 N N . VAL A 1 193 ? -0.014 40.469 1.877 1 97.31 193 VAL A N 1
ATOM 1401 C CA . VAL A 1 193 ? 0.519 39.844 3.082 1 97.31 193 VAL A CA 1
ATOM 1402 C C . VAL A 1 193 ? 2.023 40.094 3.17 1 97.31 193 VAL A C 1
ATOM 1404 O O . VAL A 1 193 ? 2.713 40.156 2.15 1 97.31 193 VAL A O 1
ATOM 1407 N N . LEU A 1 194 ? 2.572 40.312 4.324 1 98.38 194 LEU A N 1
ATOM 1408 C CA . LEU A 1 194 ? 3.996 40.562 4.531 1 98.38 194 LEU A CA 1
ATOM 1409 C C . LEU A 1 194 ? 4.711 39.25 4.883 1 98.38 194 LEU A C 1
ATOM 1411 O O . LEU A 1 194 ? 4.352 38.594 5.855 1 98.38 194 LEU A O 1
ATOM 1415 N N . PHE A 1 195 ? 5.645 38.875 4.055 1 98.69 195 PHE A N 1
ATOM 1416 C CA . PHE A 1 195 ? 6.504 37.75 4.332 1 98.69 195 PHE A CA 1
ATOM 1417 C C . PHE A 1 195 ? 7.922 38.188 4.664 1 98.69 195 PHE A C 1
ATOM 1419 O O . PHE A 1 195 ? 8.57 38.875 3.855 1 98.69 195 PHE A O 1
ATOM 1426 N N . GLN A 1 196 ? 8.398 37.844 5.82 1 98.31 196 GLN A N 1
ATOM 1427 C CA . GLN A 1 196 ? 9.734 38.219 6.273 1 98.31 196 GLN A CA 1
ATOM 1428 C C . GLN A 1 196 ? 10.531 37 6.723 1 98.31 196 GLN A C 1
ATOM 1430 O O . GLN A 1 196 ? 9.969 36.062 7.293 1 98.31 196 GLN A O 1
ATOM 1435 N N . VAL A 1 197 ? 11.781 37.031 6.426 1 98.5 197 VAL A N 1
ATOM 1436 C CA . VAL A 1 197 ? 12.68 36 6.91 1 98.5 197 VAL A CA 1
ATOM 1437 C C . VAL A 1 197 ? 13.18 36.344 8.305 1 98.5 197 VAL A C 1
ATOM 1439 O O . VAL A 1 197 ? 13.672 37.469 8.539 1 98.5 197 VAL A O 1
ATOM 1442 N N . ALA A 1 198 ? 12.977 35.469 9.188 1 98 198 ALA A N 1
ATOM 1443 C CA . ALA A 1 198 ? 13.445 35.688 10.555 1 98 198 ALA A CA 1
ATOM 1444 C C . ALA A 1 198 ? 14.891 35.219 10.711 1 98 198 ALA A C 1
ATOM 1446 O O . ALA A 1 198 ? 15.258 34.125 10.234 1 98 198 ALA A O 1
ATOM 1447 N N . ASP A 1 199 ? 15.703 35.938 11.422 1 94.75 199 ASP A N 1
ATOM 1448 C CA . ASP A 1 199 ? 17.109 35.594 11.664 1 94.75 199 ASP A CA 1
ATOM 1449 C C . ASP A 1 199 ? 17.25 34.781 12.938 1 94.75 199 ASP A C 1
ATOM 1451 O O . ASP A 1 199 ? 18.172 33.938 13.047 1 94.75 199 ASP A O 1
ATOM 1455 N N . ASP A 1 200 ? 16.344 35.062 13.812 1 96.69 200 ASP A N 1
ATOM 1456 C CA . ASP A 1 200 ? 16.422 34.406 15.117 1 96.69 200 ASP A CA 1
ATOM 1457 C C . ASP A 1 200 ? 15.102 33.719 15.453 1 96.69 200 ASP A C 1
ATOM 1459 O O . ASP A 1 200 ? 14.047 34.344 15.484 1 96.69 200 ASP A O 1
ATOM 1463 N N . VAL A 1 201 ? 15.219 32.469 15.773 1 97.62 201 VAL A N 1
ATOM 1464 C CA . VAL A 1 201 ? 14.031 31.656 16.016 1 97.62 201 VAL A CA 1
ATOM 1465 C C . VAL A 1 201 ? 13.312 32.125 17.266 1 97.62 201 VAL A C 1
ATOM 1467 O O . VAL A 1 201 ? 12.086 32.25 17.281 1 97.62 201 VAL A O 1
ATOM 1470 N N . ASP A 1 202 ? 14.023 32.469 18.312 1 98.25 202 ASP A N 1
ATOM 1471 C CA . ASP A 1 202 ? 13.438 32.906 19.578 1 98.25 202 ASP A CA 1
ATOM 1472 C C . ASP A 1 202 ? 12.648 34.219 19.406 1 98.25 202 ASP A C 1
ATOM 1474 O O . ASP A 1 202 ? 11.547 34.344 19.938 1 98.25 202 ASP A O 1
ATOM 1478 N N . GLU A 1 203 ? 13.203 35.094 18.719 1 98.12 203 GLU A N 1
ATOM 1479 C CA . GLU A 1 203 ? 12.531 36.344 18.484 1 98.12 203 GLU A CA 1
ATOM 1480 C C . GLU A 1 203 ? 11.273 36.156 17.625 1 98.12 203 GLU A C 1
ATOM 1482 O O . GLU A 1 203 ? 10.25 36.812 17.875 1 98.12 203 GLU A O 1
ATOM 1487 N N . ALA A 1 204 ? 11.414 35.375 16.625 1 98.44 204 ALA A N 1
ATOM 1488 C CA . ALA A 1 204 ? 10.258 35.062 15.781 1 98.44 204 ALA A CA 1
ATOM 1489 C C . ALA A 1 204 ? 9.125 34.438 16.594 1 98.44 204 ALA A C 1
ATOM 1491 O O . ALA A 1 204 ? 7.977 34.875 16.516 1 98.44 204 ALA A O 1
ATOM 1492 N N . VAL A 1 205 ? 9.469 33.438 17.375 1 98.75 205 VAL A N 1
ATOM 1493 C CA . VAL A 1 205 ? 8.484 32.719 18.172 1 98.75 205 VAL A CA 1
ATOM 1494 C C . VAL A 1 205 ? 7.797 33.688 19.125 1 98.75 205 VAL A C 1
ATOM 1496 O O . VAL A 1 205 ? 6.574 33.656 19.297 1 98.75 205 VAL A O 1
ATOM 1499 N N . ALA A 1 206 ? 8.539 34.625 19.672 1 98.56 206 ALA A N 1
ATOM 1500 C CA . ALA A 1 206 ? 8.016 35.594 20.641 1 98.56 206 ALA A CA 1
ATOM 1501 C C . ALA A 1 206 ? 7.031 36.562 19.984 1 98.56 206 ALA A C 1
ATOM 1503 O O . ALA A 1 206 ? 6.168 37.125 20.656 1 98.56 206 ALA A O 1
ATOM 1504 N N . ALA A 1 207 ? 7.137 36.656 18.734 1 98.25 207 ALA A N 1
ATOM 1505 C CA . ALA A 1 207 ? 6.301 37.625 18.016 1 98.25 207 ALA A CA 1
ATOM 1506 C C . ALA A 1 207 ? 5.039 36.938 17.484 1 98.25 207 ALA A C 1
ATOM 1508 O O . ALA A 1 207 ? 4.082 37.625 17.094 1 98.25 207 ALA A O 1
ATOM 1509 N N . GLY A 1 208 ? 5.004 35.656 17.438 1 98.62 208 GLY A N 1
ATOM 1510 C CA . GLY A 1 208 ? 3.971 34.938 16.719 1 98.62 208 GLY A CA 1
ATOM 1511 C C . GLY A 1 208 ? 2.701 34.75 17.531 1 98.62 208 GLY A C 1
ATOM 1512 O O . GLY A 1 208 ? 2.758 34.375 18.703 1 98.62 208 GLY A O 1
ATOM 1513 N N . ASP A 1 209 ? 1.499 35.031 16.906 1 98.5 209 ASP A N 1
ATOM 1514 C CA . ASP A 1 209 ? 0.217 34.594 17.453 1 98.5 209 ASP A CA 1
ATOM 1515 C C . ASP A 1 209 ? 0.005 33.094 17.25 1 98.5 209 ASP A C 1
ATOM 1517 O O . ASP A 1 209 ? -0.551 32.438 18.109 1 98.5 209 ASP A O 1
ATOM 1521 N N . ILE A 1 210 ? 0.422 32.656 16.094 1 98.88 210 ILE A N 1
ATOM 1522 C CA . ILE A 1 210 ? 0.459 31.25 15.719 1 98.88 210 ILE A CA 1
ATOM 1523 C C . ILE A 1 210 ? 1.88 30.859 15.32 1 98.88 210 ILE A C 1
ATOM 1525 O O . ILE A 1 210 ? 2.518 31.562 14.523 1 98.88 210 ILE A O 1
ATOM 1529 N N . VAL A 1 211 ? 2.402 29.828 15.93 1 98.94 211 VAL A N 1
ATOM 1530 C CA . VAL A 1 211 ? 3.705 29.266 15.57 1 98.94 211 VAL A CA 1
ATOM 1531 C C . VAL A 1 211 ? 3.527 27.891 14.953 1 98.94 211 VAL A C 1
ATOM 1533 O O . VAL A 1 211 ? 3.154 26.938 15.648 1 98.94 211 VAL A O 1
ATOM 1536 N N . CYS A 1 212 ? 3.785 27.781 13.688 1 98.81 212 CYS A N 1
ATOM 1537 C CA . CYS A 1 212 ? 3.688 26.531 12.953 1 98.81 212 CYS A CA 1
ATOM 1538 C C . CYS A 1 212 ? 5.066 25.922 12.711 1 98.81 212 CYS A C 1
ATOM 1540 O O . CYS A 1 212 ? 5.977 26.625 12.25 1 98.81 212 CYS A O 1
ATOM 1542 N N . CYS A 1 213 ? 5.191 24.703 13.062 1 98.5 213 CYS A N 1
ATOM 1543 C CA . CYS A 1 213 ? 6.441 23.984 12.82 1 98.5 213 CYS A CA 1
ATOM 1544 C C . CYS A 1 213 ? 6.242 22.859 11.812 1 98.5 213 CYS A C 1
ATOM 1546 O O . CYS A 1 213 ? 5.355 22.016 11.984 1 98.5 213 CYS A O 1
ATOM 1548 N N . ALA A 1 214 ? 6.969 22.844 10.828 1 96.94 214 ALA A N 1
ATOM 1549 C CA . ALA A 1 214 ? 7.012 21.781 9.82 1 96.94 214 ALA A CA 1
ATOM 1550 C C . ALA A 1 214 ? 8.445 21.344 9.547 1 96.94 214 ALA A C 1
ATOM 1552 O O . ALA A 1 214 ? 8.938 21.469 8.43 1 96.94 214 ALA A O 1
ATOM 1553 N N . THR A 1 215 ? 9.047 20.781 10.531 1 93.5 215 THR A N 1
ATOM 1554 C CA . THR A 1 215 ? 10.461 20.422 10.477 1 93.5 215 THR A CA 1
ATOM 1555 C C . THR A 1 215 ? 10.695 19.016 10.984 1 93.5 215 THR A C 1
ATOM 1557 O O . THR A 1 215 ? 9.922 18.5 11.805 1 93.5 215 THR A O 1
ATOM 1560 N N . GLY A 1 216 ? 11.75 18.406 10.5 1 89.75 216 GLY A N 1
ATOM 1561 C CA . GLY A 1 216 ? 12.188 17.125 11.023 1 89.75 216 GLY A CA 1
ATOM 1562 C C . GLY A 1 216 ? 13.328 17.234 12.016 1 89.75 216 GLY A C 1
ATOM 1563 O O . GLY A 1 216 ? 14.125 16.312 12.164 1 89.75 216 GLY A O 1
ATOM 1564 N N . SER A 1 217 ? 13.391 18.344 12.688 1 92.69 217 SER A N 1
ATOM 1565 C CA . SER A 1 217 ? 14.492 18.609 13.602 1 92.69 217 SER A CA 1
ATOM 1566 C C . SER A 1 217 ? 14.523 17.594 14.734 1 92.69 217 SER A C 1
ATOM 1568 O O . SER A 1 217 ? 13.477 17.156 15.227 1 92.69 217 SER A O 1
ATOM 1570 N N . ARG A 1 218 ? 15.688 17.219 15.141 1 93.31 218 ARG A N 1
ATOM 1571 C CA . ARG A 1 218 ? 15.875 16.344 16.297 1 93.31 218 ARG A CA 1
ATOM 1572 C C . ARG A 1 218 ? 16.125 17.156 17.562 1 93.31 218 ARG A C 1
ATOM 1574 O O . ARG A 1 218 ? 16.172 16.609 18.656 1 93.31 218 ARG A O 1
ATOM 1581 N N . THR A 1 219 ? 16.312 18.406 17.344 1 95 219 THR A N 1
ATOM 1582 C CA . THR A 1 219 ? 16.453 19.359 18.453 1 95 219 THR A CA 1
ATOM 1583 C C . THR A 1 219 ? 15.281 20.328 18.5 1 95 219 THR A C 1
ATOM 1585 O O . THR A 1 219 ? 14.812 20.781 17.453 1 95 219 THR A O 1
ATOM 1588 N N . PRO A 1 220 ? 14.805 20.609 19.703 1 96.69 220 PRO A N 1
ATOM 1589 C CA . PRO A 1 220 ? 13.664 21.531 19.797 1 96.69 220 PRO A CA 1
ATOM 1590 C C . PRO A 1 220 ? 13.969 22.906 19.219 1 96.69 220 PRO A C 1
ATOM 1592 O O . PRO A 1 220 ? 15 23.5 19.531 1 96.69 220 PRO A O 1
ATOM 1595 N N . LEU A 1 221 ? 13.102 23.344 18.406 1 97.31 221 LEU A N 1
ATOM 1596 C CA . LEU A 1 221 ? 13.242 24.688 17.859 1 97.31 221 LEU A CA 1
ATOM 1597 C C . LEU A 1 221 ? 12.461 25.703 18.688 1 97.31 221 LEU A C 1
ATOM 1599 O O . LEU A 1 221 ? 12.914 26.828 18.891 1 97.31 221 LEU A O 1
ATOM 1603 N N . VAL A 1 222 ? 11.266 25.312 19.109 1 98.62 222 VAL A N 1
ATOM 1604 C CA . VAL A 1 222 ? 10.414 26.219 19.875 1 98.62 222 VAL A CA 1
ATOM 1605 C C . VAL A 1 222 ? 10.68 26.047 21.359 1 98.62 222 VAL A C 1
ATOM 1607 O O . VAL A 1 222 ? 10.406 24.984 21.938 1 98.62 222 VAL A O 1
ATOM 1610 N N . ARG A 1 223 ? 11.125 27.047 21.984 1 98.44 223 ARG A N 1
ATOM 1611 C CA . ARG A 1 223 ? 11.219 27.109 23.438 1 98.44 223 ARG A CA 1
ATOM 1612 C C . ARG A 1 223 ? 9.93 27.656 24.047 1 98.44 223 ARG A C 1
ATOM 1614 O O . ARG A 1 223 ? 9.508 28.766 23.703 1 98.44 223 ARG A O 1
ATOM 1621 N N . GLY A 1 224 ? 9.383 26.859 24.938 1 98.44 224 GLY A N 1
ATOM 1622 C CA . GLY A 1 224 ? 8.102 27.234 25.531 1 98.44 224 GLY A CA 1
ATOM 1623 C C . GLY A 1 224 ? 8.125 28.594 26.203 1 98.44 224 GLY A C 1
ATOM 1624 O O . GLY A 1 224 ? 7.133 29.328 26.156 1 98.44 224 GLY A O 1
ATOM 1625 N N . GLU A 1 225 ? 9.25 28.953 26.734 1 98.06 225 GLU A N 1
ATOM 1626 C CA . GLU A 1 225 ? 9.383 30.203 27.453 1 98.06 225 GLU A CA 1
ATOM 1627 C C . GLU A 1 225 ? 9.242 31.406 26.516 1 98.06 225 GLU A C 1
ATOM 1629 O O . GLU A 1 225 ? 8.945 32.5 26.953 1 98.06 225 GLU A O 1
ATOM 1634 N N . ARG A 1 226 ? 9.422 31.141 25.281 1 98.44 226 ARG A N 1
ATOM 1635 C CA . ARG A 1 226 ? 9.414 32.25 24.312 1 98.44 226 ARG A CA 1
ATOM 1636 C C . ARG A 1 226 ? 8.031 32.438 23.703 1 98.44 226 ARG A C 1
ATOM 1638 O O . ARG A 1 226 ? 7.762 33.469 23.078 1 98.44 226 ARG A O 1
ATOM 1645 N N . LEU A 1 227 ? 7.133 31.453 23.906 1 98.56 227 LEU A N 1
ATOM 1646 C CA . LEU A 1 227 ? 5.77 31.609 23.422 1 98.56 227 LEU A CA 1
ATOM 1647 C C . LEU A 1 227 ? 5.055 32.75 24.156 1 98.56 227 LEU A C 1
ATOM 1649 O O . LEU A 1 227 ? 5.039 32.75 25.391 1 98.56 227 LEU A O 1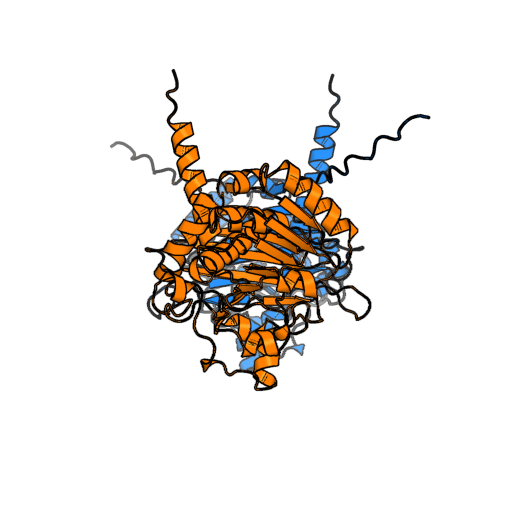
ATOM 1653 N N . LYS A 1 228 ? 4.512 33.719 23.469 1 97 228 LYS A N 1
ATOM 1654 C CA . LYS A 1 228 ? 3.789 34.781 24.156 1 97 228 LYS A CA 1
ATOM 1655 C C . LYS A 1 228 ? 2.457 34.281 24.703 1 97 228 LYS A C 1
ATOM 1657 O O . LYS A 1 228 ? 1.978 33.219 24.312 1 97 228 LYS A O 1
ATOM 1662 N N . ARG A 1 229 ? 1.905 35.062 25.594 1 95.38 229 ARG A N 1
ATOM 1663 C CA . ARG A 1 229 ? 0.585 34.719 26.125 1 95.38 229 ARG A CA 1
ATOM 1664 C C . ARG A 1 229 ? -0.456 34.688 25.016 1 95.38 229 ARG A C 1
ATOM 1666 O O . ARG A 1 229 ? -0.465 35.531 24.125 1 95.38 229 ARG A O 1
ATOM 1673 N N . GLY A 1 230 ? -1.25 33.594 25.016 1 96.75 230 GLY A N 1
ATOM 1674 C CA . GLY A 1 230 ? -2.33 33.469 24.047 1 96.75 230 GLY A CA 1
ATOM 1675 C C . GLY A 1 230 ? -1.893 32.812 22.75 1 96.75 230 GLY A C 1
ATOM 1676 O O . GLY A 1 230 ? -2.719 32.531 21.875 1 96.75 230 GLY A O 1
ATOM 1677 N N . ALA A 1 231 ? -0.648 32.406 22.609 1 98.06 231 ALA A N 1
ATOM 1678 C CA . ALA A 1 231 ? -0.117 31.844 21.391 1 98.06 231 ALA A CA 1
ATOM 1679 C C . ALA A 1 231 ? -0.675 30.438 21.141 1 98.06 231 ALA A C 1
ATOM 1681 O O . ALA A 1 231 ? -1.029 29.734 22.094 1 98.06 231 ALA A O 1
ATOM 1682 N N . HIS A 1 232 ? -0.805 30.109 19.906 1 98.62 232 HIS A N 1
ATOM 1683 C CA . HIS A 1 232 ? -1.109 28.75 19.469 1 98.62 232 HIS A CA 1
ATOM 1684 C C . HIS A 1 232 ? 0.096 28.109 18.781 1 98.62 232 HIS A C 1
ATOM 1686 O O . HIS A 1 232 ? 0.622 28.641 17.812 1 98.62 232 HIS A O 1
ATOM 1692 N N . LEU A 1 233 ? 0.559 27 19.359 1 98.88 233 LEU A N 1
ATOM 1693 C CA . LEU A 1 233 ? 1.647 26.219 18.781 1 98.88 233 LEU A CA 1
ATOM 1694 C C . LEU A 1 233 ? 1.104 25.047 17.984 1 98.88 233 LEU A C 1
ATOM 1696 O O . LEU A 1 233 ? 0.398 24.188 18.516 1 98.88 233 LEU A O 1
ATOM 1700 N N . ASN A 1 234 ? 1.411 25.016 16.703 1 98.81 234 ASN A N 1
ATOM 1701 C CA . ASN A 1 234 ? 0.924 24.047 15.742 1 98.81 234 ASN A CA 1
ATOM 1702 C C . ASN A 1 234 ? 2.07 23.266 15.109 1 98.81 234 ASN A C 1
ATOM 1704 O O . ASN A 1 234 ? 2.805 23.797 14.273 1 98.81 234 ASN A O 1
ATOM 1708 N N . MET A 1 235 ? 2.176 21.969 15.461 1 98.75 235 MET A N 1
ATOM 1709 C CA . MET A 1 235 ? 3.344 21.188 15.062 1 98.75 235 MET A CA 1
ATOM 1710 C C . MET A 1 235 ? 2.939 20.047 14.141 1 98.75 235 MET A C 1
ATOM 1712 O O . MET A 1 235 ? 2.176 19.156 14.539 1 98.75 235 MET A O 1
ATOM 1716 N N . VAL A 1 236 ? 3.557 19.984 12.914 1 98.06 236 VAL A N 1
ATOM 1717 C CA . VAL A 1 236 ? 3.111 18.984 11.945 1 98.06 236 VAL A CA 1
ATOM 1718 C C . VAL A 1 236 ? 4.32 18.328 11.289 1 98.06 236 VAL A C 1
ATOM 1720 O O . VAL A 1 236 ? 4.18 17.594 10.312 1 98.06 236 VAL A O 1
ATOM 1723 N N . GLY A 1 237 ? 5.523 18.547 11.812 1 95.12 237 GLY A N 1
ATOM 1724 C CA . GLY A 1 237 ? 6.711 18.078 11.125 1 95.12 237 GLY A CA 1
ATOM 1725 C C . GLY A 1 237 ? 7.266 16.781 11.703 1 95.12 237 GLY A C 1
ATOM 1726 O O . GLY A 1 237 ? 7.676 15.891 10.969 1 95.12 237 GLY A O 1
ATOM 1727 N N . SER A 1 238 ? 7.352 16.703 13.008 1 91.44 238 SER A N 1
ATOM 1728 C CA . SER A 1 238 ? 7.949 15.547 13.68 1 91.44 238 SER A CA 1
ATOM 1729 C C . SER A 1 238 ? 7.012 14.344 13.648 1 91.44 238 SER A C 1
ATOM 1731 O O . SER A 1 238 ? 5.816 14.469 13.93 1 91.44 238 SER A O 1
ATOM 1733 N N . PHE A 1 239 ? 7.629 13.125 13.297 1 87.25 239 PHE A N 1
ATOM 1734 C CA . PHE A 1 239 ? 6.773 11.945 13.234 1 87.25 239 PHE A CA 1
ATOM 1735 C C . PHE A 1 239 ? 7.539 10.695 13.664 1 87.25 239 PHE A C 1
ATOM 1737 O O . PHE A 1 239 ? 7.129 9.578 13.359 1 87.25 239 PHE A O 1
ATOM 1744 N N . THR A 1 240 ? 8.719 10.883 14.164 1 87.5 240 THR A N 1
ATOM 1745 C CA . THR A 1 240 ? 9.461 9.805 14.805 1 87.5 240 THR A CA 1
ATOM 1746 C C . THR A 1 240 ? 9.852 10.188 16.234 1 87.5 240 THR A C 1
ATOM 1748 O O . THR A 1 240 ? 9.938 11.375 16.562 1 87.5 240 THR A O 1
ATOM 1751 N N . PRO A 1 241 ? 10.156 9.242 17.031 1 89.94 241 PRO A N 1
ATOM 1752 C CA . PRO A 1 241 ? 10.492 9.547 18.422 1 89.94 241 PRO A CA 1
ATOM 1753 C C . PRO A 1 241 ? 11.773 10.367 18.547 1 89.94 241 PRO A C 1
ATOM 1755 O O . PRO A 1 241 ? 12.016 10.984 19.578 1 89.94 241 PRO A O 1
ATOM 1758 N N . GLU A 1 242 ? 12.547 10.398 17.484 1 90.31 242 GLU A N 1
ATOM 1759 C CA . GLU A 1 242 ? 13.82 11.117 17.531 1 90.31 242 GLU A CA 1
ATOM 1760 C C . GLU A 1 242 ? 13.633 12.586 17.172 1 90.31 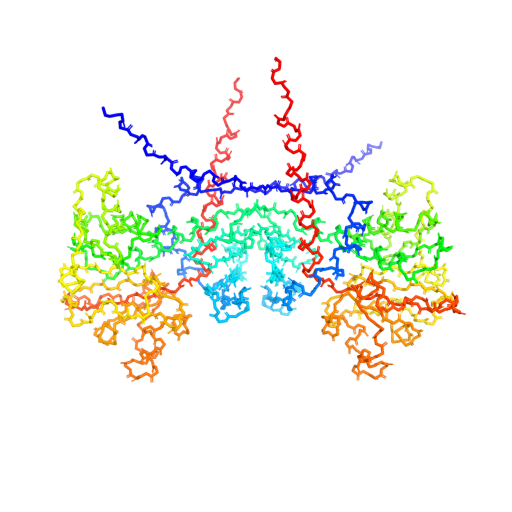242 GLU A C 1
ATOM 1762 O O . GLU A 1 242 ? 14.508 13.414 17.453 1 90.31 242 GLU A O 1
ATOM 1767 N N . MET A 1 243 ? 12.539 12.867 16.594 1 91.12 243 MET A N 1
ATOM 1768 C CA . MET A 1 243 ? 12.273 14.234 16.172 1 91.12 243 MET A CA 1
ATOM 1769 C C . MET A 1 243 ? 11.57 15.023 17.266 1 91.12 243 MET A C 1
ATOM 1771 O O . MET A 1 243 ? 10.789 14.461 18.031 1 91.12 243 MET A O 1
ATOM 1775 N N . ARG A 1 244 ? 11.93 16.344 17.312 1 95.25 244 ARG A N 1
ATOM 1776 C CA . ARG A 1 244 ? 11.305 17.219 18.297 1 95.25 244 ARG A CA 1
ATOM 1777 C C . ARG A 1 244 ? 11.219 18.656 17.781 1 95.25 244 ARG A C 1
ATOM 1779 O O . ARG A 1 244 ? 12.242 19.281 17.5 1 95.25 244 ARG A O 1
ATOM 1786 N N . GLU A 1 245 ? 10.008 19.156 17.812 1 97.75 245 GLU A N 1
ATOM 1787 C CA . GLU A 1 245 ? 9.844 20.516 17.312 1 97.75 245 GLU A CA 1
ATOM 1788 C C . GLU A 1 245 ? 9.836 21.531 18.453 1 97.75 245 GLU A C 1
ATOM 1790 O O . GLU A 1 245 ? 10.195 22.703 18.266 1 97.75 245 GLU A O 1
ATOM 1795 N N . CYS A 1 246 ? 9.508 21.109 19.672 1 98.38 246 CYS A N 1
ATOM 1796 C CA . CYS A 1 246 ? 9.469 22.016 20.812 1 98.38 246 CYS A CA 1
ATOM 1797 C C . CYS A 1 246 ? 10.062 21.359 22.062 1 98.38 246 CYS A C 1
ATOM 1799 O O . CYS A 1 246 ? 10.336 20.156 22.062 1 98.38 246 CYS A O 1
ATOM 1801 N N . ASP A 1 247 ? 10.305 22.156 23.047 1 98 247 ASP A N 1
ATOM 1802 C CA . ASP A 1 247 ? 10.852 21.625 24.297 1 98 247 ASP A CA 1
ATOM 1803 C C . ASP A 1 247 ? 9.734 21.266 25.281 1 98 247 ASP A C 1
ATOM 1805 O O . ASP A 1 247 ? 8.547 21.406 24.953 1 98 247 ASP A O 1
ATOM 1809 N N . ASP A 1 248 ? 10.094 20.766 26.391 1 98 248 ASP A N 1
ATOM 1810 C CA . ASP A 1 248 ? 9.164 20.297 27.422 1 98 248 ASP A CA 1
ATOM 1811 C C . ASP A 1 248 ? 8.305 21.453 27.938 1 98 248 ASP A C 1
ATOM 1813 O O . ASP A 1 248 ? 7.121 21.266 28.234 1 98 248 ASP A O 1
ATOM 1817 N N . GLU A 1 249 ? 8.891 22.562 28.062 1 98.12 249 GLU A N 1
ATOM 1818 C CA . GLU A 1 249 ? 8.203 23.719 28.609 1 98.12 249 GLU A CA 1
ATOM 1819 C C . GLU A 1 249 ? 7.012 24.125 27.734 1 98.12 249 GLU A C 1
ATOM 1821 O O . GLU A 1 249 ? 5.977 24.547 28.25 1 98.12 249 GLU A O 1
ATOM 1826 N N . ALA A 1 250 ? 7.137 24.031 26.453 1 98.38 250 ALA A N 1
ATOM 1827 C CA . ALA A 1 250 ? 6.023 24.312 25.562 1 98.38 250 ALA A CA 1
ATOM 1828 C C . ALA A 1 250 ? 4.844 23.391 25.812 1 98.38 250 ALA A C 1
ATOM 1830 O O . ALA A 1 250 ? 3.691 23.828 25.844 1 98.38 250 ALA A O 1
ATOM 1831 N N . VAL A 1 251 ? 5.152 22.156 26.016 1 98 251 VAL A N 1
ATOM 1832 C CA . VAL A 1 251 ? 4.133 21.141 26.281 1 98 251 VAL A CA 1
ATOM 1833 C C . VAL A 1 251 ? 3.523 21.375 27.656 1 98 251 VAL A C 1
ATOM 1835 O O . VAL A 1 251 ? 2.307 21.266 27.828 1 98 251 VAL A O 1
ATOM 1838 N N . ARG A 1 252 ? 4.34 21.703 28.578 1 97 252 ARG A N 1
ATOM 1839 C CA . ARG A 1 252 ? 3.9 21.922 29.953 1 97 252 ARG A CA 1
ATOM 1840 C C . ARG A 1 252 ? 2.965 23.109 30.047 1 97 252 ARG A C 1
ATOM 1842 O O . ARG A 1 252 ? 1.938 23.062 30.734 1 97 252 ARG A O 1
ATOM 1849 N N . ARG A 1 253 ? 3.244 24.141 29.375 1 95.38 253 ARG A N 1
ATOM 1850 C CA . ARG A 1 253 ? 2.504 25.391 29.438 1 95.38 253 ARG A CA 1
ATOM 1851 C C . ARG A 1 253 ? 1.215 25.312 28.625 1 95.38 253 ARG A C 1
ATOM 1853 O O . ARG A 1 253 ? 0.243 26.016 28.906 1 95.38 253 ARG A O 1
ATOM 1860 N N . GLY A 1 254 ? 1.258 24.5 27.672 1 96.19 254 GLY A N 1
ATOM 1861 C CA . GLY A 1 254 ? 0.185 24.516 26.688 1 96.19 254 GLY A CA 1
ATOM 1862 C C . GLY A 1 254 ? -0.944 23.547 27.016 1 96.19 254 GLY A C 1
ATOM 1863 O O . GLY A 1 254 ? -0.718 22.516 27.641 1 96.19 254 GLY A O 1
ATOM 1864 N N . ARG A 1 255 ? -2.16 23.938 26.672 1 96.88 255 ARG A N 1
ATOM 1865 C CA . ARG A 1 255 ? -3.242 22.969 26.547 1 96.88 255 ARG A CA 1
ATOM 1866 C C . ARG A 1 255 ? -3.076 22.125 25.281 1 96.88 255 ARG A C 1
ATOM 1868 O O . ARG A 1 255 ? -3.271 22.625 24.172 1 96.88 255 ARG A O 1
ATOM 1875 N N . VAL A 1 256 ? -2.832 20.797 25.406 1 98.06 256 VAL A N 1
ATOM 1876 C CA . VAL A 1 256 ? -2.289 19.984 24.328 1 98.06 256 VAL A CA 1
ATOM 1877 C C . VAL A 1 256 ? -3.414 19.188 23.656 1 98.06 256 VAL A C 1
ATOM 1879 O O . VAL A 1 256 ? -4.242 18.578 24.328 1 98.06 256 VAL A O 1
ATOM 1882 N N . PHE A 1 257 ? -3.461 19.25 22.359 1 98.44 257 PHE A N 1
ATOM 1883 C CA . PHE A 1 257 ? -4.328 18.453 21.5 1 98.44 257 PHE A CA 1
ATOM 1884 C C . PHE A 1 257 ? -3.51 17.688 20.469 1 98.44 257 PHE A C 1
ATOM 1886 O O . PHE A 1 257 ? -2.408 18.094 20.109 1 98.44 257 PHE A O 1
ATOM 1893 N N . VAL A 1 258 ? -4.078 16.562 19.984 1 98.12 258 VAL A N 1
ATOM 1894 C CA . VAL A 1 258 ? -3.371 15.742 19 1 98.12 258 VAL A CA 1
ATOM 1895 C C . VAL A 1 258 ? -4.309 15.391 17.844 1 98.12 258 VAL A C 1
ATOM 1897 O O . VAL A 1 258 ? -5.523 15.539 17.953 1 98.12 258 VAL A O 1
ATOM 1900 N N . ASP A 1 259 ? -3.711 15.031 16.734 1 96.88 259 ASP A N 1
ATOM 1901 C CA . ASP A 1 259 ? -4.551 14.562 15.641 1 96.88 259 ASP A CA 1
ATOM 1902 C C . ASP A 1 259 ? -5.066 13.156 15.906 1 96.88 259 ASP A C 1
ATOM 1904 O O . ASP A 1 259 ? -6.238 12.859 15.656 1 96.88 259 ASP A O 1
ATOM 1908 N N . SER A 1 260 ? -4.184 12.312 16.375 1 94 260 SER A N 1
ATOM 1909 C CA . SER A 1 260 ? -4.547 10.945 16.75 1 94 260 SER A CA 1
ATOM 1910 C C . SER A 1 260 ? -3.703 10.445 17.922 1 94 260 SER A C 1
ATOM 1912 O O . SER A 1 260 ? -2.682 11.047 18.25 1 94 260 SER A O 1
ATOM 1914 N N . GLU A 1 261 ? -4.086 9.328 18.469 1 92.69 261 GLU A N 1
ATOM 1915 C CA . GLU A 1 261 ? -3.377 8.734 19.594 1 92.69 261 GLU A CA 1
ATOM 1916 C C . GLU A 1 261 ? -1.983 8.266 19.188 1 92.69 261 GLU A C 1
ATOM 1918 O O . GLU A 1 261 ? -1.116 8.062 20.047 1 92.69 261 GLU A O 1
ATOM 1923 N N . ASP A 1 262 ? -1.76 8.141 17.953 1 93.75 262 ASP A N 1
ATOM 1924 C CA . ASP A 1 262 ? -0.448 7.727 17.453 1 93.75 262 ASP A CA 1
ATOM 1925 C C . ASP A 1 262 ? 0.628 8.734 17.844 1 93.75 262 ASP A C 1
ATOM 1927 O O . ASP A 1 262 ? 1.816 8.406 17.875 1 93.75 262 ASP A O 1
ATOM 1931 N N . ALA A 1 263 ? 0.191 9.969 18.156 1 94.81 263 ALA A N 1
ATOM 1932 C CA . ALA A 1 263 ? 1.129 11.023 18.531 1 94.81 263 ALA A CA 1
ATOM 1933 C C . ALA A 1 263 ? 1.916 10.633 19.781 1 94.81 263 ALA A C 1
ATOM 1935 O O . ALA A 1 263 ? 3.072 11.023 19.938 1 94.81 263 ALA A O 1
ATOM 1936 N N . PHE A 1 264 ? 1.38 9.773 20.625 1 94.19 264 PHE A N 1
ATOM 1937 C CA . PHE A 1 264 ? 2.016 9.367 21.859 1 94.19 264 PHE A CA 1
ATOM 1938 C C . PHE A 1 264 ? 3.131 8.359 21.594 1 94.19 264 PHE A C 1
ATOM 1940 O O 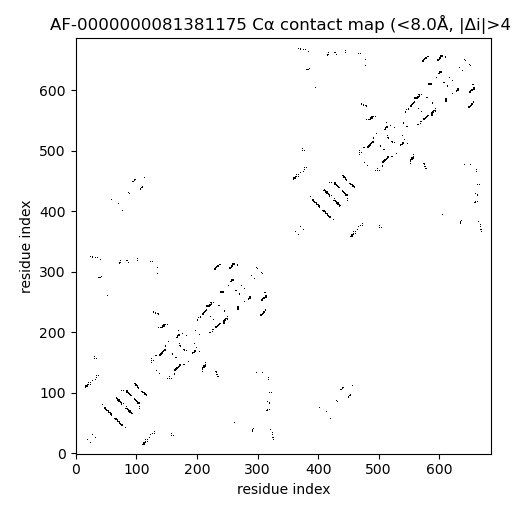. PHE A 1 264 ? 3.967 8.109 22.469 1 94.19 264 PHE A O 1
ATOM 1947 N N . ARG A 1 265 ? 3.158 7.832 20.406 1 92.06 265 ARG A N 1
ATOM 1948 C CA . ARG A 1 265 ? 4.16 6.828 20.062 1 92.06 265 ARG A CA 1
ATOM 1949 C C . ARG A 1 265 ? 5.164 7.379 19.062 1 92.06 265 ARG A C 1
ATOM 1951 O O . ARG A 1 265 ? 6.305 6.906 19 1 92.06 265 ARG A O 1
ATOM 1958 N N . GLU A 1 266 ? 4.73 8.5 18.406 1 92.19 266 GLU A N 1
ATOM 1959 C CA . GLU A 1 266 ? 5.508 8.836 17.219 1 92.19 266 GLU A CA 1
ATOM 1960 C C . GLU A 1 266 ? 6.125 10.227 17.344 1 92.19 266 GLU A C 1
ATOM 1962 O O . GLU A 1 266 ? 7.16 10.508 16.734 1 92.19 266 GLU A O 1
ATOM 1967 N N . ALA A 1 267 ? 5.547 11.109 18.031 1 93.5 267 ALA A N 1
ATOM 1968 C CA . ALA A 1 267 ? 6.059 12.469 18.156 1 93.5 267 ALA A CA 1
ATOM 1969 C C . ALA A 1 267 ? 7.066 12.57 19.297 1 93.5 267 ALA A C 1
ATOM 1971 O O . ALA A 1 267 ? 6.691 12.477 20.469 1 93.5 267 ALA A O 1
ATOM 1972 N N . GLY A 1 268 ? 8.234 12.859 18.969 1 94.19 268 GLY A N 1
ATOM 1973 C CA . 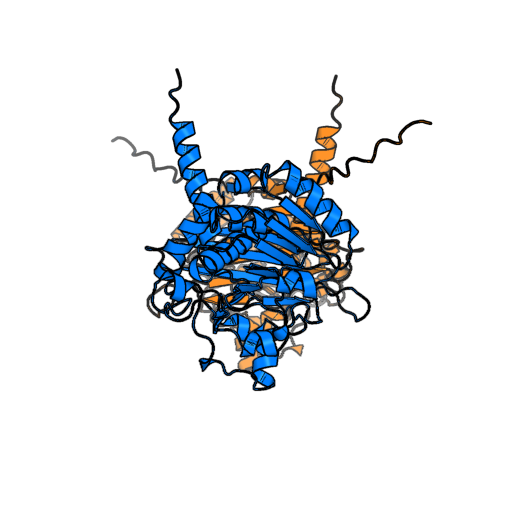GLY A 1 268 ? 9.281 12.867 19.969 1 94.19 268 GLY A CA 1
ATOM 1974 C C . GLY A 1 268 ? 9.008 13.82 21.109 1 94.19 268 GLY A C 1
ATOM 1975 O O . GLY A 1 268 ? 9.344 13.523 22.266 1 94.19 268 GLY A O 1
ATOM 1976 N N . GLU A 1 269 ? 8.445 14.961 20.875 1 94.69 269 GLU A N 1
ATOM 1977 C CA . GLU A 1 269 ? 8.18 15.922 21.953 1 94.69 269 GLU A CA 1
ATOM 1978 C C . GLU A 1 269 ? 7.137 15.391 22.922 1 94.69 269 GLU A C 1
ATOM 1980 O O . GLU A 1 269 ? 7.203 15.664 24.125 1 94.69 269 GLU A O 1
ATOM 1985 N N . LEU A 1 270 ? 6.211 14.57 22.438 1 96.06 270 LEU A N 1
ATOM 1986 C CA . LEU A 1 270 ? 5.191 14.031 23.344 1 96.06 270 LEU A CA 1
ATOM 1987 C C . LEU A 1 270 ? 5.672 12.742 23.984 1 96.06 270 LEU A C 1
ATOM 1989 O O . LEU A 1 270 ? 5.457 12.531 25.188 1 96.06 270 LEU A O 1
ATOM 1993 N N . VAL A 1 271 ? 6.312 11.844 23.172 1 94.88 271 VAL A N 1
ATOM 1994 C CA . VAL A 1 271 ? 6.879 10.617 23.719 1 94.88 271 VAL A CA 1
ATOM 1995 C C . VAL A 1 271 ? 7.84 10.945 24.859 1 94.88 271 VAL A C 1
ATOM 1997 O O . VAL A 1 271 ? 7.715 10.398 25.953 1 94.88 271 VAL A O 1
ATOM 2000 N N . GLY A 1 272 ? 8.711 11.828 24.594 1 93.69 272 GLY A N 1
ATOM 2001 C CA . GLY A 1 272 ? 9.672 12.234 25.609 1 93.69 272 GLY A CA 1
ATOM 2002 C C . GLY A 1 272 ? 9.039 12.898 26.812 1 93.69 272 GLY A C 1
ATOM 2003 O O . GLY A 1 272 ? 9.414 12.617 27.953 1 93.69 272 GLY A O 1
ATOM 2004 N N . ALA A 1 273 ? 8.133 13.797 26.547 1 95.62 273 ALA A N 1
ATOM 2005 C CA . ALA A 1 273 ? 7.453 14.492 27.641 1 95.62 273 ALA A CA 1
ATOM 2006 C C . ALA A 1 273 ? 6.758 13.508 28.578 1 95.62 273 ALA A C 1
ATOM 2008 O O . ALA A 1 273 ? 6.754 13.695 29.797 1 95.62 273 ALA A O 1
ATOM 2009 N N . LEU A 1 274 ? 6.152 12.484 28 1 95.62 274 LEU A N 1
ATOM 2010 C CA . LEU A 1 274 ? 5.508 11.453 28.797 1 95.62 274 LEU A CA 1
ATOM 2011 C C . LEU A 1 274 ? 6.539 10.672 29.609 1 95.62 274 LEU A C 1
ATOM 2013 O O . LEU A 1 274 ? 6.352 10.453 30.812 1 95.62 274 LEU A O 1
ATOM 2017 N N . GLU A 1 275 ? 7.59 10.312 28.969 1 95.56 275 GLU A N 1
ATOM 2018 C CA . GLU A 1 275 ? 8.648 9.539 29.625 1 95.56 275 GLU A CA 1
ATOM 2019 C C . GLU A 1 275 ? 9.281 10.328 30.766 1 95.56 275 GLU A C 1
ATOM 2021 O O . GLU A 1 275 ? 9.625 9.758 31.797 1 95.56 275 GLU A O 1
ATOM 2026 N N . ARG A 1 276 ? 9.375 11.641 30.578 1 95.94 276 ARG A N 1
ATOM 2027 C CA . ARG A 1 276 ? 10.039 12.5 31.562 1 95.94 276 ARG A CA 1
ATOM 2028 C C . ARG A 1 276 ? 9.047 13.008 32.594 1 95.94 276 ARG A C 1
ATOM 2030 O O . ARG A 1 276 ? 9.414 13.789 33.469 1 95.94 276 ARG A O 1
ATOM 2037 N N . GLY A 1 277 ? 7.844 12.719 32.406 1 96.44 277 GLY A N 1
ATOM 2038 C CA . GLY A 1 277 ? 6.828 13.078 33.375 1 96.44 277 GLY A CA 1
ATOM 2039 C C . GLY A 1 277 ? 6.395 14.523 33.281 1 96.44 277 GLY A C 1
ATOM 2040 O O . GLY A 1 277 ? 5.879 15.094 34.25 1 96.44 277 GLY A O 1
ATOM 2041 N N . VAL A 1 278 ? 6.648 15.117 32.188 1 96.69 278 VAL A N 1
ATOM 2042 C CA . VAL A 1 278 ? 6.23 16.5 31.969 1 96.69 278 VAL A CA 1
ATOM 2043 C C . VAL A 1 278 ? 4.707 16.578 31.906 1 96.69 278 VAL A C 1
ATOM 2045 O O . VAL A 1 278 ? 4.105 17.516 32.438 1 96.69 278 VAL A O 1
ATOM 2048 N N . ILE A 1 279 ? 4.125 15.641 31.266 1 95.94 279 ILE A N 1
ATOM 2049 C CA . ILE A 1 279 ? 2.678 15.469 31.203 1 95.94 279 ILE A CA 1
ATOM 2050 C C . ILE A 1 279 ? 2.332 13.977 31.25 1 95.94 279 ILE A C 1
ATOM 2052 O O . ILE A 1 279 ? 3.213 13.125 31.125 1 95.94 279 ILE A O 1
ATOM 2056 N N . SER A 1 280 ? 1.073 13.727 31.5 1 95.94 280 SER A N 1
ATOM 2057 C CA . SER A 1 280 ? 0.52 12.383 31.344 1 95.94 280 SER A CA 1
ATOM 2058 C C . SER A 1 280 ? -0.449 12.32 30.172 1 95.94 280 SER A C 1
ATOM 2060 O O . SER A 1 280 ? -0.792 13.359 29.594 1 95.94 280 SER A O 1
ATOM 2062 N N . ARG A 1 281 ? -0.822 11.133 29.75 1 94.94 281 ARG A N 1
ATOM 2063 C CA . ARG A 1 281 ? -1.768 10.969 28.656 1 94.94 281 ARG A CA 1
ATOM 2064 C C . ARG A 1 281 ? -3.084 11.68 28.953 1 94.94 281 ARG A C 1
ATOM 2066 O O . ARG A 1 281 ? -3.721 12.227 28.062 1 94.94 281 ARG A O 1
ATOM 2073 N N . GLU A 1 282 ? -3.424 11.734 30.219 1 94.69 282 GLU A N 1
ATOM 2074 C CA . GLU A 1 282 ? -4.676 12.344 30.656 1 94.69 282 GLU A CA 1
ATOM 2075 C C . GLU A 1 282 ? -4.625 13.859 30.531 1 94.69 282 GLU A C 1
ATOM 2077 O O . GLU A 1 282 ? -5.664 14.523 30.547 1 94.69 282 GLU A O 1
ATOM 2082 N N . ASP A 1 283 ? -3.416 14.359 30.469 1 95.44 283 ASP A N 1
ATOM 2083 C CA . ASP A 1 283 ? -3.248 15.805 30.344 1 95.44 283 ASP A CA 1
ATOM 2084 C C . ASP A 1 283 ? -3.535 16.281 28.922 1 95.44 283 ASP A C 1
ATOM 2086 O O . ASP A 1 283 ? -3.703 17.484 28.688 1 95.44 283 ASP A O 1
ATOM 2090 N N . VAL A 1 284 ? -3.537 15.398 27.969 1 97.12 284 VAL A N 1
ATOM 2091 C CA . VAL A 1 284 ? -3.904 15.75 26.609 1 97.12 284 VAL A CA 1
ATOM 2092 C C . VAL A 1 284 ? -5.414 15.953 26.516 1 97.12 284 VAL A C 1
ATOM 2094 O O . VAL A 1 284 ? -6.191 15.055 26.844 1 97.12 284 VAL A O 1
ATOM 2097 N N . ALA A 1 285 ? -5.809 17.125 26.109 1 97.12 285 ALA A N 1
ATOM 2098 C CA . ALA A 1 285 ? -7.188 17.594 26.219 1 97.12 285 ALA A CA 1
ATOM 2099 C C . ALA A 1 285 ? -8.102 16.844 25.25 1 97.12 285 ALA A C 1
ATOM 2101 O O . ALA A 1 285 ? -9.289 16.672 25.531 1 97.12 285 ALA A O 1
ATOM 2102 N N . GLY A 1 286 ? -7.59 16.406 24.078 1 97.12 286 GLY A N 1
ATOM 2103 C CA . GLY A 1 286 ? -8.391 15.695 23.094 1 97.12 286 GLY A CA 1
ATOM 2104 C C . GLY A 1 286 ? -7.766 15.656 21.719 1 97.12 286 GLY A C 1
ATOM 2105 O O . GLY A 1 286 ? -6.617 16.078 21.547 1 97.12 286 GLY A O 1
ATOM 2106 N N . THR A 1 287 ? -8.555 15.125 20.781 1 97.25 287 THR A N 1
ATOM 2107 C CA . THR A 1 287 ? -8.109 15.023 19.391 1 97.25 287 THR A CA 1
ATOM 2108 C C . THR A 1 287 ? -8.727 16.141 18.547 1 97.25 287 THR A C 1
ATOM 2110 O O . THR A 1 287 ? -9.633 16.844 19 1 97.25 287 THR A O 1
ATOM 2113 N N . LEU A 1 288 ? -8.188 16.25 17.406 1 97.88 288 LEU A N 1
ATOM 2114 C CA . LEU A 1 288 ? -8.766 17.203 16.453 1 97.88 288 LEU A CA 1
ATOM 2115 C C . LEU A 1 288 ? -10.234 16.875 16.188 1 97.88 288 LEU A C 1
ATOM 2117 O O . LEU A 1 288 ? -11.062 17.766 16.047 1 97.88 288 LEU A O 1
ATOM 2121 N N . ALA A 1 289 ? -10.539 15.57 16.109 1 97 289 ALA A N 1
ATOM 2122 C CA . ALA A 1 289 ? -11.922 15.141 15.93 1 97 289 ALA A CA 1
ATOM 2123 C C . ALA A 1 289 ? -12.789 15.57 17.109 1 97 289 ALA A C 1
ATOM 2125 O O . ALA A 1 289 ? -13.922 16.031 16.922 1 97 289 ALA A O 1
ATOM 2126 N N . ASP A 1 290 ? -12.25 15.438 18.328 1 96.88 290 ASP A N 1
ATOM 2127 C CA . ASP A 1 290 ? -12.969 15.875 19.516 1 96.88 290 ASP A CA 1
ATOM 2128 C C . ASP A 1 290 ? -13.242 17.375 19.469 1 96.88 290 ASP A C 1
ATOM 2130 O O . ASP A 1 290 ? -14.336 17.828 19.812 1 96.88 290 ASP A O 1
ATOM 2134 N N . LEU A 1 291 ? -12.25 18.125 19.078 1 97 291 LEU A N 1
ATOM 2135 C CA . LEU A 1 291 ? -12.375 19.562 18.953 1 97 291 LEU A CA 1
ATOM 2136 C C . LEU A 1 291 ? -13.445 19.938 17.938 1 97 291 LEU A C 1
ATOM 2138 O O . LEU A 1 291 ? -14.312 20.766 18.203 1 97 291 LEU A O 1
ATOM 2142 N N . ALA A 1 292 ? -13.336 19.281 16.797 1 97.25 292 ALA A N 1
ATOM 2143 C CA . ALA A 1 292 ? -14.258 19.578 15.703 1 97.25 292 ALA A CA 1
ATOM 2144 C C . ALA A 1 292 ? -15.688 19.219 16.078 1 97.25 292 ALA A C 1
ATOM 2146 O O . ALA A 1 292 ? -16.641 19.859 15.641 1 97.25 292 ALA A O 1
ATOM 2147 N N . ALA A 1 293 ? -15.836 18.234 16.906 1 96.19 293 ALA A N 1
ATOM 2148 C CA . ALA A 1 293 ? -17.156 17.766 17.344 1 96.19 293 ALA A CA 1
ATOM 2149 C C . ALA A 1 293 ? -17.688 18.641 18.469 1 96.19 293 ALA A C 1
ATOM 2151 O O . ALA A 1 293 ? -18.875 18.562 18.812 1 96.19 293 ALA A O 1
ATOM 2152 N N . GLY A 1 294 ? -16.875 19.406 19.047 1 95.38 294 GLY A N 1
ATOM 2153 C CA . GLY A 1 294 ? -17.266 20.188 20.219 1 95.38 294 GLY A CA 1
ATOM 2154 C C . GLY A 1 294 ? -17.328 19.375 21.5 1 95.38 294 GLY A C 1
ATOM 2155 O O . GLY A 1 294 ? -17.953 19.781 22.469 1 95.38 294 GLY A O 1
ATOM 2156 N N . ARG A 1 295 ? -16.703 18.266 21.484 1 95.81 295 ARG A N 1
ATOM 2157 C CA . ARG A 1 295 ? -16.703 17.391 22.672 1 95.81 295 ARG A CA 1
ATOM 2158 C C . ARG A 1 295 ? -15.727 17.922 23.719 1 95.81 295 ARG A C 1
ATOM 2160 O O . ARG A 1 295 ? -15.883 17.625 24.906 1 95.81 295 ARG A O 1
ATOM 2167 N N . VAL A 1 296 ? -14.703 18.594 23.266 1 95.62 296 VAL A N 1
ATOM 2168 C CA . VAL A 1 296 ? -13.758 19.234 24.156 1 95.62 296 VAL A CA 1
ATOM 2169 C C . VAL A 1 296 ? -13.633 20.719 23.812 1 95.62 296 VAL A C 1
ATOM 2171 O O . VAL A 1 296 ? -13.781 21.094 22.641 1 95.62 296 VAL A O 1
ATOM 2174 N N . VAL A 1 297 ? -13.32 21.469 24.828 1 92.81 297 VAL A N 1
ATOM 2175 C CA . VAL A 1 297 ? -13.164 22.906 24.641 1 92.81 297 VAL A CA 1
ATOM 2176 C C . VAL A 1 297 ? -11.742 23.219 24.188 1 92.81 297 VAL A C 1
ATOM 2178 O O . VAL A 1 297 ? -10.773 22.719 24.766 1 92.81 297 VAL A O 1
ATOM 2181 N N . GLY A 1 298 ? -11.711 23.906 23.078 1 93.81 298 GLY A N 1
ATOM 2182 C CA . GLY A 1 298 ? -10.391 24.344 22.656 1 93.81 298 GLY A CA 1
ATOM 2183 C C . GLY A 1 298 ? -9.734 25.297 23.625 1 93.81 298 GLY A C 1
ATOM 2184 O O . GLY A 1 298 ? -9.375 24.922 24.734 1 93.81 298 GLY A O 1
ATOM 2185 N N . ARG A 1 299 ? -9.664 26.562 23.219 1 90.75 299 ARG A N 1
ATOM 2186 C CA . ARG A 1 299 ? -9.18 27.609 24.109 1 90.75 299 ARG A CA 1
ATOM 2187 C C . ARG A 1 299 ? -10.227 27.969 25.156 1 90.75 299 ARG A C 1
ATOM 2189 O O . ARG A 1 299 ? -11.391 28.188 24.828 1 90.75 299 ARG A O 1
ATOM 2196 N N . ARG A 1 300 ? -9.859 27.891 26.406 1 85 300 ARG A N 1
ATOM 2197 C CA . ARG A 1 300 ? -10.805 28.203 27.484 1 85 300 ARG A CA 1
ATOM 2198 C C . ARG A 1 300 ? -11.055 29.703 27.578 1 85 300 ARG A C 1
ATOM 2200 O O . ARG A 1 300 ? -10.109 30.5 27.578 1 85 300 ARG A O 1
ATOM 2207 N N . GLY A 1 301 ? -12.344 30.156 27.078 1 65.31 301 GLY A N 1
ATOM 2208 C CA . GLY A 1 301 ? -12.867 31.516 26.953 1 65.31 301 GLY A CA 1
ATOM 2209 C C . GLY A 1 301 ? -12.32 32.469 28 1 65.31 301 GLY A C 1
ATOM 2210 O O . GLY A 1 301 ? -11.969 33.594 27.688 1 65.31 301 GLY A O 1
ATOM 2211 N N . GLU A 1 302 ? -12.273 32.062 29.109 1 64.12 302 GLU A N 1
ATOM 2212 C CA . GLU A 1 302 ? -11.891 32.969 30.172 1 64.12 302 GLU A CA 1
ATOM 2213 C C . GLU A 1 302 ? -10.383 33.188 30.203 1 64.12 302 GLU A C 1
ATOM 2215 O O . GLU A 1 302 ? -9.891 34.125 30.844 1 64.12 302 GLU A O 1
ATOM 2220 N N . GLU A 1 303 ? -9.766 32.5 29.172 1 67 303 GLU A N 1
ATOM 2221 C CA . GLU A 1 303 ? -8.312 32.594 29.234 1 67 303 GLU A CA 1
ATOM 2222 C C . GLU A 1 303 ? -7.707 32.969 27.891 1 67 303 GLU A C 1
ATOM 2224 O O . GLU A 1 303 ? -7.055 32.125 27.234 1 67 303 GLU A O 1
ATOM 2229 N N . GLU A 1 304 ? -7.824 34.156 27.594 1 76.88 304 GLU A N 1
ATOM 2230 C CA . GLU A 1 304 ? -7.27 34.688 26.344 1 76.88 304 GLU A CA 1
ATOM 2231 C C . GLU A 1 304 ? -5.75 34.531 26.312 1 76.88 304 GLU A C 1
ATOM 2233 O O . GLU A 1 304 ? -5.145 34.469 25.234 1 76.88 304 GLU A O 1
ATOM 2238 N N . GLU A 1 305 ? -5.266 34.25 27.469 1 91.06 305 GLU A N 1
ATOM 2239 C CA . GLU A 1 305 ? -3.809 34.219 27.562 1 91.06 305 GLU A CA 1
ATOM 2240 C C . GLU A 1 305 ? -3.277 32.781 27.531 1 91.06 305 GLU A C 1
ATOM 2242 O O . GLU A 1 305 ? -2.064 32.562 27.5 1 91.06 305 GLU A O 1
ATOM 2247 N N . GLU A 1 306 ? -4.215 31.844 27.422 1 94.19 306 GLU A N 1
ATOM 2248 C CA . GLU A 1 306 ? -3.814 30.438 27.422 1 94.19 306 GLU A CA 1
ATOM 2249 C C . GLU A 1 306 ? -3.041 30.094 26.156 1 94.19 306 GLU A C 1
ATOM 2251 O O . GLU A 1 306 ? -3.418 30.5 25.047 1 94.19 306 GLU A O 1
ATOM 2256 N N . VAL A 1 307 ? -1.936 29.344 26.391 1 97.19 307 VAL A N 1
ATOM 2257 C CA . VAL A 1 307 ? -1.214 28.766 25.25 1 97.19 307 VAL A CA 1
ATOM 2258 C C . VAL A 1 307 ? -1.851 27.438 24.859 1 97.19 307 VAL A C 1
ATOM 2260 O O . VAL A 1 307 ? -2.17 26.609 25.703 1 97.19 307 VAL A O 1
ATOM 2263 N N . THR A 1 308 ? -2.141 27.281 23.609 1 98.19 308 THR A N 1
ATOM 2264 C CA . THR A 1 308 ? -2.631 26 23.109 1 98.19 308 THR A CA 1
ATOM 2265 C C . THR A 1 308 ? -1.584 25.328 22.219 1 98.19 308 THR A C 1
ATOM 2267 O O . THR A 1 308 ? -0.763 26 21.594 1 98.19 308 THR A O 1
ATOM 2270 N N . VAL A 1 309 ? -1.586 23.984 22.234 1 98.44 309 VAL A N 1
ATOM 2271 C CA . VAL A 1 309 ? -0.616 23.188 21.484 1 98.44 309 VAL A CA 1
ATOM 2272 C C . VAL A 1 309 ? -1.337 22.094 20.703 1 98.44 309 VAL A C 1
ATOM 2274 O O . VAL A 1 309 ? -2.17 21.359 21.25 1 98.44 309 VAL A O 1
ATOM 2277 N N . PHE A 1 310 ? -1.068 22.047 19.406 1 98.69 310 PHE A N 1
ATOM 2278 C CA . PHE A 1 310 ? -1.553 20.969 18.562 1 98.69 310 PHE A CA 1
ATOM 2279 C C . PHE A 1 310 ? -0.389 20.203 17.938 1 98.69 310 PHE A C 1
ATOM 2281 O O . PHE A 1 310 ? 0.507 20.797 17.344 1 98.69 310 PHE A O 1
ATOM 2288 N N . LYS A 1 311 ? -0.406 18.906 18.109 1 98.56 311 LYS A N 1
ATOM 2289 C CA . LYS A 1 311 ? 0.595 18.031 17.5 1 98.56 311 LYS A CA 1
ATOM 2290 C C . LYS A 1 311 ? -0.054 17.031 16.547 1 98.56 311 LYS A C 1
ATOM 2292 O O . LYS A 1 311 ? -0.958 16.297 16.938 1 98.56 311 LYS A O 1
ATOM 2297 N N . SER A 1 312 ? 0.407 17.109 15.352 1 98 312 SER A N 1
ATOM 2298 C CA . SER A 1 312 ? -0.036 16.141 14.352 1 98 312 SER A CA 1
ATOM 2299 C C . SER A 1 312 ? 1.125 15.289 13.852 1 98 312 SER A C 1
ATOM 2301 O O . SER A 1 312 ? 2.158 15.82 13.438 1 98 312 SER A O 1
ATOM 2303 N N . VAL A 1 313 ? 0.984 13.992 13.938 1 95.94 313 VAL A N 1
ATOM 2304 C CA . VAL A 1 313 ? 1.946 13.094 13.312 1 95.94 313 VAL A CA 1
ATOM 2305 C C . VAL A 1 313 ? 1.396 12.602 11.977 1 95.94 313 VAL A C 1
ATOM 2307 O O . VAL A 1 313 ? 2.119 11.977 11.195 1 95.94 313 VAL A O 1
ATOM 2310 N N . GLY A 1 314 ? 0.267 12.969 11.688 1 94.56 314 GLY A N 1
ATOM 2311 C CA . GLY A 1 314 ? -0.404 12.516 10.484 1 94.56 314 GLY A CA 1
ATOM 2312 C C . GLY A 1 314 ? -1.115 11.188 10.664 1 94.56 314 GLY A C 1
ATOM 2313 O O . GLY A 1 314 ? -0.579 10.266 11.289 1 94.56 314 GLY A O 1
ATOM 2314 N N . THR A 1 315 ? -2.357 11.094 10.211 1 94.94 315 THR A N 1
ATOM 2315 C CA . THR A 1 315 ? -3.137 9.859 10.25 1 94.94 315 THR A CA 1
ATOM 2316 C C . THR A 1 315 ? -3.707 9.539 8.875 1 94.94 315 THR A C 1
ATOM 2318 O O . THR A 1 315 ? -4.023 10.445 8.102 1 94.94 315 THR A O 1
ATOM 2321 N N . ALA A 1 316 ? -3.875 8.258 8.664 1 97.69 316 ALA A N 1
ATOM 2322 C CA . ALA A 1 316 ? -4.43 7.812 7.391 1 97.69 316 ALA A CA 1
ATOM 2323 C C . ALA A 1 316 ? -5.891 8.234 7.25 1 97.69 316 ALA A C 1
ATOM 2325 O O . ALA A 1 316 ? -6.441 8.227 6.145 1 97.69 316 ALA A O 1
ATOM 2326 N N . VAL A 1 317 ? -6.527 8.641 8.312 1 97.5 317 VAL A N 1
ATOM 2327 C CA . VAL A 1 317 ? -7.906 9.109 8.266 1 97.5 317 VAL A CA 1
ATOM 2328 C C . VAL A 1 317 ? -7.988 10.391 7.434 1 97.5 317 VAL A C 1
ATOM 2330 O O . VAL A 1 317 ? -8.906 10.555 6.625 1 97.5 317 VAL A O 1
ATOM 2333 N N . PHE A 1 318 ? -7 11.32 7.602 1 97.94 318 PHE A N 1
ATOM 2334 C CA . PHE A 1 318 ? -6.957 12.531 6.793 1 97.94 318 PHE A CA 1
ATOM 2335 C C . PHE A 1 318 ? -6.844 12.188 5.312 1 97.94 318 PHE A C 1
ATOM 2337 O O . PHE A 1 318 ? -7.477 12.828 4.473 1 97.94 318 PHE A O 1
ATOM 2344 N N . ASP A 1 319 ? -6.047 11.195 5.031 1 98.44 319 ASP A N 1
ATOM 2345 C CA . ASP A 1 319 ? -5.832 10.789 3.646 1 98.44 319 ASP A CA 1
ATOM 2346 C C . ASP A 1 319 ? -7.121 10.266 3.018 1 98.44 319 ASP A C 1
ATOM 2348 O O . ASP A 1 319 ? -7.477 10.656 1.903 1 98.44 319 ASP A O 1
ATOM 2352 N N . LEU A 1 320 ? -7.809 9.398 3.74 1 98.5 320 LEU A N 1
ATOM 2353 C CA . LEU A 1 320 ? -9.008 8.766 3.199 1 98.5 320 LEU A CA 1
ATOM 2354 C C . LEU A 1 320 ? -10.102 9.805 2.947 1 98.5 320 LEU A C 1
ATOM 2356 O O . LEU A 1 320 ? -10.711 9.82 1.877 1 98.5 320 LEU A O 1
ATOM 2360 N N . LEU A 1 321 ? -10.32 10.672 3.92 1 98.25 321 LEU A N 1
ATOM 2361 C CA . LEU A 1 321 ? -11.375 11.68 3.795 1 98.25 321 LEU A CA 1
ATOM 2362 C C . LEU A 1 321 ? -11.047 12.672 2.686 1 98.25 321 LEU A C 1
ATOM 2364 O O . LEU A 1 321 ? -11.945 13.117 1.962 1 98.25 321 LEU A O 1
ATOM 2368 N N . THR A 1 322 ? -9.789 13.039 2.57 1 98.75 322 THR A N 1
ATOM 2369 C CA . THR A 1 322 ? -9.352 13.953 1.517 1 98.75 322 THR A CA 1
ATOM 2370 C C . THR A 1 322 ? -9.469 13.289 0.148 1 98.75 322 THR A C 1
ATOM 2372 O O . THR A 1 322 ? -9.93 13.906 -0.813 1 98.75 322 THR A O 1
ATOM 2375 N N . ALA A 1 323 ? -9.055 12.016 0.053 1 98.81 323 ALA A N 1
ATOM 2376 C CA . ALA A 1 323 ? -9.18 11.266 -1.195 1 98.81 323 ALA A CA 1
ATOM 2377 C C . ALA A 1 323 ? -10.641 11.102 -1.6 1 98.81 323 ALA A C 1
ATOM 2379 O O . ALA A 1 323 ? -10.977 11.188 -2.783 1 98.81 323 ALA A O 1
ATOM 2380 N N . GLN A 1 324 ? -11.5 10.859 -0.632 1 98.25 324 GLN A N 1
ATOM 2381 C CA . GLN A 1 324 ? -12.938 10.797 -0.873 1 98.25 324 GLN A CA 1
ATOM 2382 C C . GLN A 1 324 ? -13.438 12.078 -1.527 1 98.25 324 GLN A C 1
ATOM 2384 O O . GLN A 1 324 ? -14.148 12.031 -2.537 1 98.25 324 GLN A O 1
ATOM 2389 N N . LEU A 1 325 ? -13.094 13.188 -0.952 1 98.69 325 LEU A N 1
ATOM 2390 C CA . LEU A 1 325 ? -13.539 14.469 -1.484 1 98.69 325 LEU A CA 1
ATOM 2391 C C . LEU A 1 325 ? -13.039 14.672 -2.91 1 98.69 325 LEU A C 1
ATOM 2393 O O . LEU A 1 325 ? -13.805 15.094 -3.787 1 98.69 325 LEU A O 1
ATOM 2397 N N . ALA A 1 326 ? -11.773 14.422 -3.141 1 98.81 326 ALA A N 1
ATOM 2398 C CA . ALA A 1 326 ? -11.188 14.586 -4.469 1 98.81 326 ALA A CA 1
ATOM 2399 C C . ALA A 1 326 ? -11.914 13.719 -5.496 1 98.81 326 ALA A C 1
ATOM 2401 O O . ALA A 1 326 ? -12.297 14.203 -6.566 1 98.81 326 ALA A O 1
ATOM 2402 N N . TYR A 1 327 ? -12.094 12.422 -5.156 1 98.5 327 TYR A N 1
ATOM 2403 C CA . TYR A 1 327 ? -12.688 11.461 -6.07 1 98.5 327 TYR A CA 1
ATOM 2404 C C . TYR A 1 327 ? -14.141 11.82 -6.383 1 98.5 327 TYR A C 1
ATOM 2406 O O . TYR A 1 327 ? -14.539 11.852 -7.551 1 98.5 327 TYR A O 1
ATOM 2414 N N . GLU A 1 328 ? -14.914 12.133 -5.348 1 98.12 328 GLU A N 1
ATOM 2415 C CA . GLU A 1 328 ? -16.328 12.461 -5.535 1 98.12 328 GLU A CA 1
ATOM 2416 C C . GLU A 1 328 ? -16.484 13.781 -6.285 1 98.12 328 GLU A C 1
ATOM 2418 O O . GLU A 1 328 ? -17.391 13.93 -7.102 1 98.12 328 GLU A O 1
ATOM 2423 N N . SER A 1 329 ? -15.609 14.758 -5.98 1 98.06 329 SER A N 1
ATOM 2424 C CA . SER A 1 329 ? -15.633 16.016 -6.727 1 98.06 329 SER A CA 1
ATOM 2425 C C . SER A 1 329 ? -15.312 15.789 -8.195 1 98.06 329 SER A C 1
ATOM 2427 O O . SER A 1 329 ? -15.922 16.406 -9.07 1 98.06 329 SER A O 1
ATOM 2429 N N . PHE A 1 330 ? -14.344 14.922 -8.508 1 97.69 330 PHE A N 1
ATOM 2430 C CA . PHE A 1 330 ? -13.984 14.578 -9.883 1 97.69 330 PHE A CA 1
ATOM 2431 C C . PHE A 1 330 ? -15.18 13.977 -10.609 1 97.69 330 PHE A C 1
ATOM 2433 O O . PHE A 1 330 ? -15.469 14.344 -11.75 1 97.69 330 PHE A O 1
ATOM 2440 N N . LEU A 1 331 ? -15.875 13.039 -9.93 1 96 331 LEU A N 1
ATOM 2441 C CA . LEU A 1 331 ? -17.016 12.375 -10.539 1 96 331 LEU A CA 1
ATOM 2442 C C . LEU A 1 331 ? -18.125 13.375 -10.852 1 96 331 LEU A C 1
ATOM 2444 O O . LEU A 1 331 ? -18.781 13.281 -11.898 1 96 331 LEU A O 1
ATOM 2448 N N . LYS A 1 332 ? -18.375 14.312 -9.961 1 93.81 332 LYS A N 1
ATOM 2449 C CA . LYS A 1 332 ? -19.391 15.328 -10.156 1 93.81 332 LYS A CA 1
ATOM 2450 C C . LYS A 1 332 ? -19.031 16.25 -11.328 1 93.81 332 LYS A C 1
ATOM 2452 O O . LYS A 1 332 ? -19.922 16.672 -12.078 1 93.81 332 LYS A O 1
ATOM 2457 N N . GLY A 1 333 ? -17.781 16.594 -11.453 1 88.44 333 GLY A N 1
ATOM 2458 C CA . GLY A 1 333 ? -17.344 17.422 -12.562 1 88.44 333 GLY A CA 1
ATOM 2459 C C . GLY A 1 333 ? -17.422 16.734 -13.906 1 88.44 333 GLY A C 1
ATOM 2460 O O . GLY A 1 333 ? -17.719 17.359 -14.922 1 88.44 333 GLY A O 1
ATOM 2461 N N . SER A 1 334 ? -17.125 15.484 -13.984 1 78.62 334 SER A N 1
ATOM 2462 C CA . SER A 1 334 ? -17.188 14.703 -15.219 1 78.62 334 SER A CA 1
ATOM 2463 C C . SER A 1 334 ? -18.609 14.484 -15.68 1 78.62 334 SER A C 1
ATOM 2465 O O . SER A 1 334 ? -18.875 14.375 -16.875 1 78.62 334 SER A O 1
ATOM 2467 N N . GLU A 1 335 ? -19.469 14.32 -14.727 1 70.75 335 GLU A N 1
ATOM 2468 C CA . GLU A 1 335 ? -20.891 14.172 -15.062 1 70.75 335 GLU A CA 1
ATOM 2469 C C . GLU A 1 335 ? -21.438 15.453 -15.68 1 70.75 335 GLU A C 1
ATOM 2471 O O . GLU A 1 335 ? -22.25 15.398 -16.609 1 70.75 335 GLU A O 1
ATOM 2476 N N . ASN A 1 336 ? -20.938 16.516 -15.117 1 67.5 336 ASN A N 1
ATOM 2477 C CA . ASN A 1 336 ? -21.406 17.797 -15.641 1 67.5 336 ASN A CA 1
ATOM 2478 C C . ASN A 1 336 ? -20.844 18.062 -17.031 1 67.5 336 ASN A C 1
ATOM 2480 O O . ASN A 1 336 ? -21.516 18.703 -17.859 1 67.5 336 ASN A O 1
ATOM 2484 N N . THR A 1 337 ? -19.641 17.594 -17.344 1 62.31 337 THR A N 1
ATOM 2485 C CA . THR A 1 337 ? -19.078 17.781 -18.672 1 62.31 337 THR A CA 1
ATOM 2486 C C . THR A 1 337 ? -19.688 16.812 -19.672 1 62.31 337 THR A C 1
ATOM 2488 O O . THR A 1 337 ? -19.734 17.094 -20.859 1 62.31 337 THR A O 1
ATOM 2491 N N . SER A 1 338 ? -20.078 15.727 -19.219 1 56.19 338 SER A N 1
ATOM 2492 C CA . SER A 1 338 ? -20.688 14.773 -20.125 1 56.19 338 SER A CA 1
ATOM 2493 C C . SER A 1 338 ? -22.109 15.18 -20.5 1 56.19 338 SER A C 1
ATOM 2495 O O . SER A 1 338 ? -22.672 14.672 -21.469 1 56.19 338 SER A O 1
ATOM 2497 N N . GLU A 1 339 ? -22.812 15.953 -19.703 1 45.28 339 GLU A N 1
ATOM 2498 C CA . GLU A 1 339 ? -24.156 16.406 -20.016 1 45.28 339 GLU A CA 1
ATOM 2499 C C . GLU A 1 339 ? -24.141 17.625 -20.922 1 45.28 339 GLU A C 1
ATOM 2501 O O . GLU A 1 339 ? -25.172 18.25 -21.172 1 45.28 339 GLU A O 1
ATOM 2506 N N . VAL A 1 340 ? -22.969 18.031 -21.422 1 43.47 340 VAL A N 1
ATOM 2507 C CA . VAL A 1 340 ? -23.078 19.062 -22.453 1 43.47 340 VAL A CA 1
ATOM 2508 C C . VAL A 1 340 ? -23.734 18.469 -23.703 1 43.47 340 VAL A C 1
ATOM 2510 O O . VAL A 1 340 ? -23.234 17.484 -24.25 1 43.47 340 VAL A O 1
ATOM 2513 N N . PRO A 1 341 ? -24.891 19.094 -24.141 1 33.62 341 PRO A N 1
ATOM 2514 C CA . PRO A 1 341 ? -25.609 18.609 -25.328 1 33.62 341 PRO A CA 1
ATOM 2515 C C . PRO A 1 341 ? -24.75 18.641 -26.594 1 33.62 341 PRO A C 1
ATOM 2517 O O . PRO A 1 341 ? -24.031 19.609 -26.828 1 33.62 341 PRO A O 1
ATOM 2520 N N . LYS A 1 342 ? -24.438 17.406 -27.078 1 39.53 342 LYS A N 1
ATOM 2521 C CA . LYS A 1 342 ? -24.078 17.328 -28.5 1 39.53 342 LYS A CA 1
ATOM 2522 C C . LYS A 1 342 ? -25.078 18.109 -29.359 1 39.53 342 LYS A C 1
ATOM 2524 O O . LYS A 1 342 ? -26.234 17.719 -29.469 1 39.53 342 LYS A O 1
ATOM 2529 N N . TYR A 1 343 ? -24.781 19.438 -29.5 1 26.02 343 TYR A N 1
ATOM 2530 C CA . TYR A 1 343 ? -25.453 20.094 -30.609 1 26.02 343 TYR A CA 1
ATOM 2531 C C . TYR A 1 343 ? -24.766 19.766 -31.938 1 26.02 343 TYR A C 1
ATOM 2533 O O . TYR A 1 343 ? -23.547 19.594 -31.984 1 26.02 343 TYR A O 1
ATOM 2541 N N . MET B 1 1 ? 28.844 41.25 -20.578 1 23.38 1 MET B N 1
ATOM 2542 C CA . MET B 1 1 ? 28.781 40.312 -19.453 1 23.38 1 MET B CA 1
ATOM 2543 C C . MET B 1 1 ? 27.438 39.594 -19.422 1 23.38 1 MET B C 1
ATOM 2545 O O . MET B 1 1 ? 26.391 40.219 -19.188 1 23.38 1 MET B O 1
ATOM 2549 N N . ALA B 1 2 ? 27.281 38.469 -20.234 1 21.14 2 ALA B N 1
ATOM 2550 C CA . ALA B 1 2 ? 26.125 37.656 -20.641 1 21.14 2 ALA B CA 1
ATOM 2551 C C . ALA B 1 2 ? 25.484 36.969 -19.438 1 21.14 2 ALA B C 1
ATOM 2553 O O . ALA B 1 2 ? 26.172 36.312 -18.656 1 21.14 2 ALA B O 1
ATOM 2554 N N . ALA B 1 3 ? 24.469 37.438 -18.875 1 21.17 3 ALA B N 1
ATOM 2555 C CA . ALA B 1 3 ? 23.609 36.906 -17.844 1 21.17 3 ALA B CA 1
ATOM 2556 C C . ALA B 1 3 ? 23.328 35.406 -18.078 1 21.17 3 ALA B C 1
ATOM 2558 O O . ALA B 1 3 ? 22.75 35.031 -19.094 1 21.17 3 ALA B O 1
ATOM 2559 N N . ALA B 1 4 ? 24.141 34.531 -17.578 1 27 4 ALA B N 1
ATOM 2560 C CA . ALA B 1 4 ? 23.906 33.094 -17.656 1 27 4 ALA B CA 1
ATOM 2561 C C . ALA B 1 4 ? 22.5 32.75 -17.219 1 27 4 ALA B C 1
ATOM 2563 O O . ALA B 1 4 ? 22.062 33.125 -16.125 1 27 4 ALA B O 1
ATOM 2564 N N . ALA B 1 5 ? 21.562 32.531 -18.062 1 26.58 5 ALA B N 1
ATOM 2565 C CA . ALA B 1 5 ? 20.219 32 -17.906 1 26.58 5 ALA B CA 1
ATOM 2566 C C . ALA B 1 5 ? 20.172 30.875 -16.859 1 26.58 5 ALA B C 1
ATOM 2568 O O . ALA B 1 5 ? 20.984 29.953 -16.891 1 26.58 5 ALA B O 1
ATOM 2569 N N . ALA B 1 6 ? 19.75 31.062 -15.648 1 27.14 6 ALA B N 1
ATOM 2570 C CA . ALA B 1 6 ? 19.5 30.109 -14.57 1 27.14 6 ALA B CA 1
ATOM 2571 C C . ALA B 1 6 ? 18.734 28.891 -15.078 1 27.14 6 ALA B C 1
ATOM 2573 O O . ALA B 1 6 ? 17.766 29.031 -15.82 1 27.14 6 ALA B O 1
ATOM 2574 N N . PRO B 1 7 ? 19.422 27.688 -15.18 1 30.92 7 PRO B N 1
ATOM 2575 C CA . PRO B 1 7 ? 18.688 26.516 -15.641 1 30.92 7 PRO B CA 1
ATOM 2576 C C . PRO B 1 7 ? 17.344 26.328 -14.93 1 30.92 7 PRO B C 1
ATOM 2578 O O . PRO B 1 7 ? 17.203 26.719 -13.766 1 30.92 7 PRO B O 1
ATOM 2581 N N . THR B 1 8 ? 16.234 26.719 -15.438 1 32.12 8 THR B N 1
ATOM 2582 C CA . THR B 1 8 ? 14.883 26.359 -15.039 1 32.12 8 THR B CA 1
ATOM 2583 C C . THR B 1 8 ? 14.805 24.891 -14.648 1 32.12 8 THR B C 1
ATOM 2585 O O . THR B 1 8 ? 15.07 24 -15.469 1 32.12 8 THR B O 1
ATOM 2588 N N . ASN B 1 9 ? 15.336 24.516 -13.523 1 31.36 9 ASN B N 1
ATOM 2589 C CA . ASN B 1 9 ? 15.18 23.172 -12.992 1 31.36 9 ASN B CA 1
ATOM 2590 C C . ASN B 1 9 ? 13.758 22.656 -13.172 1 31.36 9 ASN B C 1
ATOM 2592 O O . ASN B 1 9 ? 12.883 22.906 -12.344 1 31.36 9 ASN B O 1
ATOM 2596 N N . SER B 1 10 ? 13.117 22.797 -14.273 1 34.12 10 SER B N 1
ATOM 2597 C CA . SER B 1 10 ? 11.938 22.016 -14.625 1 34.12 10 SER B CA 1
ATOM 2598 C C . SER B 1 10 ? 12.102 20.547 -14.234 1 34.12 10 SER B C 1
ATOM 2600 O O . SER B 1 10 ? 12.812 19.797 -14.914 1 34.12 10 SER B O 1
ATOM 2602 N N . SER B 1 11 ? 12.406 20.172 -13.125 1 37.97 11 SER B N 1
ATOM 2603 C CA . SER B 1 11 ? 12.398 18.734 -12.82 1 37.97 11 SER B CA 1
ATOM 2604 C C . SER B 1 11 ? 11.25 18.031 -13.531 1 37.97 11 SER B C 1
ATOM 2606 O O . SER B 1 11 ? 10.094 18.156 -13.133 1 37.97 11 SER B O 1
ATOM 2608 N N . SER B 1 12 ? 11.141 17.906 -14.711 1 42.16 12 SER B N 1
ATOM 2609 C CA . SER B 1 12 ? 10.312 17.125 -15.633 1 42.16 12 SER B CA 1
ATOM 2610 C C . SER B 1 12 ? 10.031 15.734 -15.078 1 42.16 12 SER B C 1
ATOM 2612 O O . SER B 1 12 ? 10.836 14.82 -15.25 1 42.16 12 SER B O 1
ATOM 2614 N N . HIS B 1 13 ? 9.617 15.594 -13.914 1 54.78 13 HIS B N 1
ATOM 2615 C CA . HIS B 1 13 ? 9.25 14.281 -13.406 1 54.78 13 HIS B CA 1
ATOM 2616 C C . HIS B 1 13 ? 8.32 13.555 -14.375 1 54.78 13 HIS B C 1
ATOM 2618 O O . HIS B 1 13 ? 7.363 14.148 -14.875 1 54.78 13 HIS B O 1
ATOM 2624 N N . SER B 1 14 ? 8.859 12.609 -15.109 1 65.25 14 SER B N 1
ATOM 2625 C CA . SER B 1 14 ? 8.07 11.758 -16 1 65.25 14 SER B CA 1
ATOM 2626 C C . SER B 1 14 ? 6.73 11.391 -15.383 1 65.25 14 SER B C 1
ATOM 2628 O O . SER B 1 14 ? 6.648 11.125 -14.188 1 65.25 14 SER B O 1
ATOM 2630 N N . PRO B 1 15 ? 5.688 11.656 -16.109 1 80.62 15 PRO B N 1
ATOM 2631 C CA . PRO B 1 15 ? 4.336 11.344 -15.633 1 80.62 15 PRO B CA 1
ATOM 2632 C C . PRO B 1 15 ? 4.188 9.898 -15.18 1 80.62 15 PRO B C 1
ATOM 2634 O O . PRO B 1 15 ? 4.93 9.023 -15.641 1 80.62 15 PRO B O 1
ATOM 2637 N N . LEU B 1 16 ? 3.443 9.688 -14.219 1 91.44 16 LEU B N 1
ATOM 2638 C CA . LEU B 1 16 ? 3.115 8.352 -13.742 1 91.44 16 LEU B CA 1
ATOM 2639 C C . LEU B 1 16 ? 2.566 7.488 -14.867 1 91.44 16 LEU B C 1
ATOM 2641 O O . LEU B 1 16 ? 1.636 7.895 -15.57 1 91.44 16 LEU B O 1
ATOM 2645 N N . VAL B 1 17 ? 3.188 6.363 -15.117 1 95.69 17 VAL B N 1
ATOM 2646 C CA . VAL B 1 17 ? 2.721 5.414 -16.125 1 95.69 17 VAL B CA 1
ATOM 2647 C C . VAL B 1 17 ? 1.591 4.566 -15.547 1 95.69 17 VAL B C 1
ATOM 2649 O O . VAL B 1 17 ? 1.661 4.125 -14.398 1 95.69 17 VAL B O 1
ATOM 2652 N N . VAL B 1 18 ? 0.521 4.398 -16.297 1 96.5 18 VAL B N 1
ATOM 2653 C CA . VAL B 1 18 ? -0.564 3.514 -15.883 1 96.5 18 VAL B CA 1
ATOM 2654 C C . VAL B 1 18 ? -0.611 2.291 -16.797 1 96.5 18 VAL B C 1
ATOM 2656 O O . VAL B 1 18 ? -0.758 2.422 -18.016 1 96.5 18 VAL B O 1
ATOM 2659 N N . LEU B 1 19 ? -0.433 1.131 -16.25 1 97.81 19 LEU B N 1
ATOM 2660 C CA . LEU B 1 19 ? -0.524 -0.123 -17 1 97.81 19 LEU B CA 1
ATOM 2661 C C . LEU B 1 19 ? -1.762 -0.911 -16.578 1 97.81 19 LEU B C 1
ATOM 2663 O O . LEU B 1 19 ? -1.734 -1.641 -15.586 1 97.81 19 LEU B O 1
ATOM 2667 N N . ASP B 1 20 ? -2.822 -0.763 -17.359 1 97.06 20 ASP B N 1
ATOM 2668 C CA . ASP B 1 20 ? -4.078 -1.453 -17.078 1 97.06 20 ASP B CA 1
ATOM 2669 C C . ASP B 1 20 ? -4.035 -2.893 -17.594 1 97.06 20 ASP B C 1
ATOM 2671 O O . ASP B 1 20 ? -2.994 -3.369 -18.047 1 97.06 20 ASP B O 1
ATOM 2675 N N . ALA B 1 21 ? -5.133 -3.604 -17.484 1 97.19 21 ALA B N 1
ATOM 2676 C CA . ALA B 1 21 ? -5.18 -5.035 -17.766 1 97.19 21 ALA B CA 1
ATOM 2677 C C . ALA B 1 21 ? -4.805 -5.32 -19.219 1 97.19 21 ALA B C 1
ATOM 2679 O O . ALA B 1 21 ? -3.926 -6.141 -19.5 1 97.19 21 ALA B O 1
ATOM 2680 N N . PRO B 1 22 ? -5.367 -4.633 -20.234 1 97.19 22 PRO B N 1
ATOM 2681 C CA . PRO B 1 22 ? -4.973 -4.895 -21.609 1 97.19 22 PRO B CA 1
ATOM 2682 C C . PRO B 1 22 ? -3.486 -4.648 -21.859 1 97.19 22 PRO B C 1
ATOM 2684 O O . PRO B 1 22 ? -2.838 -5.422 -22.578 1 97.19 22 PRO B O 1
ATOM 2687 N N . ALA B 1 23 ? -2.971 -3.561 -21.25 1 97.25 23 ALA B N 1
ATOM 2688 C CA . ALA B 1 23 ? -1.547 -3.27 -21.406 1 97.25 23 ALA B CA 1
ATOM 2689 C C . ALA B 1 23 ? -0.691 -4.398 -20.844 1 97.25 23 ALA B C 1
ATOM 2691 O O . ALA B 1 23 ? 0.268 -4.84 -21.484 1 97.25 23 ALA B O 1
ATOM 2692 N N . LEU B 1 24 ? -1.021 -4.906 -19.688 1 98.5 24 LEU B N 1
ATOM 2693 C CA . LEU B 1 24 ? -0.244 -5.957 -19.031 1 98.5 24 LEU B CA 1
ATOM 2694 C C . LEU B 1 24 ? -0.296 -7.25 -19.844 1 98.5 24 LEU B C 1
ATOM 2696 O O . LEU B 1 24 ? 0.711 -7.949 -19.969 1 98.5 24 LEU B O 1
ATOM 2700 N N . LEU B 1 25 ? -1.482 -7.547 -20.391 1 98.19 25 LEU B N 1
ATOM 2701 C CA . LEU B 1 25 ? -1.62 -8.758 -21.188 1 98.19 25 LEU B CA 1
ATOM 2702 C C . LEU B 1 25 ? -0.697 -8.711 -22.406 1 98.19 25 LEU B C 1
ATOM 2704 O O . LEU B 1 25 ? -0.123 -9.727 -22.797 1 98.19 25 LEU B O 1
ATOM 2708 N N . SER B 1 26 ? -0.575 -7.586 -22.922 1 97.81 26 SER B N 1
ATOM 2709 C CA . SER B 1 26 ? 0.263 -7.41 -24.109 1 97.81 26 SER B CA 1
ATOM 2710 C C . SER B 1 26 ? 1.744 -7.445 -23.734 1 97.81 26 SER B C 1
ATOM 2712 O O . SER B 1 26 ? 2.557 -8 -24.484 1 97.81 26 SER B O 1
ATOM 2714 N N . LEU B 1 27 ? 2.109 -6.91 -22.625 1 98.31 27 LEU B N 1
ATOM 2715 C CA . LEU B 1 27 ? 3.504 -6.711 -22.25 1 98.31 27 LEU B CA 1
ATOM 2716 C C . LEU B 1 27 ? 4.07 -7.965 -21.594 1 98.31 27 LEU B C 1
ATOM 2718 O O . LEU B 1 27 ? 5.289 -8.141 -21.531 1 98.31 27 LEU B O 1
ATOM 2722 N N . LEU B 1 28 ? 3.141 -8.859 -21.062 1 98.69 28 LEU B N 1
ATOM 2723 C CA . LEU B 1 28 ? 3.615 -9.953 -20.219 1 98.69 28 LEU B CA 1
ATOM 2724 C C . LEU B 1 28 ? 3.076 -11.297 -20.703 1 98.69 28 LEU B C 1
ATOM 2726 O O . LEU B 1 28 ? 2.49 -12.055 -19.922 1 98.69 28 LEU B O 1
ATOM 2730 N N . PRO B 1 29 ? 3.305 -11.641 -21.953 1 98.5 29 PRO B N 1
ATOM 2731 C CA . PRO B 1 29 ? 2.957 -13.016 -22.328 1 98.5 29 PRO B CA 1
ATOM 2732 C C . PRO B 1 29 ? 3.754 -14.055 -21.547 1 98.5 29 PRO B C 1
ATOM 2734 O O . PRO B 1 29 ? 4.887 -13.797 -21.141 1 98.5 29 PRO B O 1
ATOM 2737 N N . PRO B 1 30 ? 3.148 -15.227 -21.375 1 98.56 30 PRO B N 1
ATOM 2738 C CA . PRO B 1 30 ? 3.873 -16.266 -20.641 1 98.56 30 PRO B CA 1
ATOM 2739 C C . PRO B 1 30 ? 5.25 -16.547 -21.234 1 98.56 30 PRO B C 1
ATOM 2741 O O . PRO B 1 30 ? 6.195 -16.844 -20.5 1 98.56 30 PRO B O 1
ATOM 2744 N N . SER B 1 31 ? 5.391 -16.469 -22.562 1 98.62 31 SER B N 1
ATOM 2745 C CA . SER B 1 31 ? 6.645 -16.766 -23.25 1 98.62 31 SER B CA 1
ATOM 2746 C C . SER B 1 31 ? 7.738 -15.781 -22.859 1 98.62 31 SER B C 1
ATOM 2748 O O . SER B 1 31 ? 8.93 -16.062 -23.016 1 98.62 31 SER B O 1
ATOM 2750 N N . ALA B 1 32 ? 7.348 -14.609 -22.344 1 98.62 32 ALA B N 1
ATOM 2751 C CA . ALA B 1 32 ? 8.312 -13.617 -21.859 1 98.62 32 ALA B CA 1
ATOM 2752 C C . ALA B 1 32 ? 8.484 -13.703 -20.344 1 98.62 32 ALA B C 1
ATOM 2754 O O . ALA B 1 32 ? 9.602 -13.602 -19.828 1 98.62 32 ALA B O 1
ATOM 2755 N N . LEU B 1 33 ? 7.426 -13.906 -19.672 1 98.81 33 LEU B N 1
ATOM 2756 C CA . LEU B 1 33 ? 7.418 -13.789 -18.203 1 98.81 33 LEU B CA 1
ATOM 2757 C C . LEU B 1 33 ? 8.086 -15.008 -17.562 1 98.81 33 LEU B C 1
ATOM 2759 O O . LEU B 1 33 ? 8.82 -14.867 -16.594 1 98.81 33 LEU B O 1
ATOM 2763 N N . ILE B 1 34 ? 7.871 -16.234 -18.094 1 98.88 34 ILE B N 1
ATOM 2764 C CA . ILE B 1 34 ? 8.43 -17.453 -17.516 1 98.88 34 ILE B CA 1
ATOM 2765 C C . ILE B 1 34 ? 9.953 -17.406 -17.578 1 98.88 34 ILE B C 1
ATOM 2767 O O . ILE B 1 34 ? 10.625 -17.547 -16.562 1 98.88 34 ILE B O 1
ATOM 2771 N N . PRO B 1 35 ? 10.555 -17.125 -18.781 1 98.75 35 PRO B N 1
ATOM 2772 C CA . PRO B 1 35 ? 12.016 -17 -18.812 1 98.75 35 PRO B CA 1
ATOM 2773 C C . PRO B 1 35 ? 12.531 -15.859 -17.938 1 98.75 35 PRO B C 1
ATOM 2775 O O . PRO B 1 35 ? 13.617 -15.953 -17.359 1 98.75 35 PRO B O 1
ATOM 2778 N N . HIS B 1 36 ? 11.789 -14.805 -17.844 1 98.69 36 HIS B N 1
ATOM 2779 C CA . HIS B 1 36 ? 12.188 -13.672 -17.016 1 98.69 36 HIS B CA 1
ATOM 2780 C C . HIS B 1 36 ? 12.297 -14.086 -15.547 1 98.69 36 HIS B C 1
ATOM 2782 O O . HIS B 1 36 ? 13.305 -13.812 -14.891 1 98.69 36 HIS B O 1
ATOM 2788 N N . LEU B 1 37 ? 11.273 -14.734 -15.047 1 98.5 37 LEU B N 1
ATOM 2789 C CA . LEU B 1 37 ? 11.312 -15.195 -13.664 1 98.5 37 LEU B CA 1
ATOM 2790 C C . LEU B 1 37 ? 12.43 -16.219 -13.469 1 98.5 37 LEU B C 1
ATOM 2792 O O . LEU B 1 37 ? 13.125 -16.203 -12.453 1 98.5 37 LEU B O 1
ATOM 2796 N N . ARG B 1 38 ? 12.562 -17.125 -14.43 1 98.56 38 ARG B N 1
ATOM 2797 C CA . ARG B 1 38 ? 13.586 -18.172 -14.328 1 98.56 38 ARG B CA 1
ATOM 2798 C C . ARG B 1 38 ? 14.969 -17.562 -14.156 1 98.56 38 ARG B C 1
ATOM 2800 O O . ARG B 1 38 ? 15.781 -18.078 -13.383 1 98.56 38 ARG B O 1
ATOM 2807 N N . SER B 1 39 ? 15.242 -16.484 -14.867 1 97.88 39 SER B N 1
ATOM 2808 C CA . SER B 1 39 ? 16.578 -15.898 -14.852 1 97.88 39 SER B CA 1
ATOM 2809 C C . SER B 1 39 ? 16.734 -14.93 -13.695 1 97.88 39 SER B C 1
ATOM 2811 O O . SER B 1 39 ? 17.812 -14.836 -13.102 1 97.88 39 SER B O 1
ATOM 2813 N N . THR B 1 40 ? 15.711 -14.227 -13.289 1 97.31 40 THR B N 1
ATOM 2814 C CA . THR B 1 40 ? 15.867 -13.117 -12.352 1 97.31 40 THR B CA 1
ATOM 2815 C C . THR B 1 40 ? 15.664 -13.586 -10.914 1 97.31 40 THR B C 1
ATOM 2817 O O . THR B 1 40 ? 16.266 -13.039 -9.992 1 97.31 40 THR B O 1
ATOM 2820 N N . LEU B 1 41 ? 14.852 -14.594 -10.68 1 96.25 41 LEU B N 1
ATOM 2821 C CA . LEU B 1 41 ? 14.594 -15.055 -9.32 1 96.25 41 LEU B CA 1
ATOM 2822 C C . LEU B 1 41 ? 15.898 -15.445 -8.633 1 96.25 41 LEU B C 1
ATOM 2824 O O . LEU B 1 41 ? 16.203 -14.945 -7.547 1 96.25 41 LEU B O 1
ATOM 2828 N N . PRO B 1 42 ? 16.672 -16.312 -9.258 1 94.19 42 PRO B N 1
ATOM 2829 C CA . PRO B 1 42 ? 17.906 -16.719 -8.578 1 94.19 42 PRO B CA 1
ATOM 2830 C C . PRO B 1 42 ? 18.922 -15.57 -8.484 1 94.19 42 PRO B C 1
ATOM 2832 O O . PRO B 1 42 ? 19.656 -15.484 -7.5 1 94.19 42 PRO B O 1
ATOM 2835 N N . ALA B 1 43 ? 18.938 -14.688 -9.367 1 91.62 43 ALA B N 1
ATOM 2836 C CA . ALA B 1 43 ? 19.938 -13.625 -9.438 1 91.62 43 ALA B CA 1
ATOM 2837 C C . ALA B 1 43 ? 19.625 -12.523 -8.43 1 91.62 43 ALA B C 1
ATOM 2839 O O . ALA B 1 43 ? 20.531 -11.875 -7.906 1 91.62 43 ALA B O 1
ATOM 2840 N N . LEU B 1 44 ? 18.281 -12.383 -8.117 1 90.75 44 LEU B N 1
ATOM 2841 C CA . LEU B 1 44 ? 17.922 -11.18 -7.367 1 90.75 44 LEU B CA 1
ATOM 2842 C C . LEU B 1 44 ? 17.312 -11.539 -6.023 1 90.75 44 LEU B C 1
ATOM 2844 O O . LEU B 1 44 ? 17.078 -10.664 -5.188 1 90.75 44 LEU B O 1
ATOM 2848 N N . SER B 1 45 ? 17.062 -12.742 -5.816 1 82.19 45 SER B N 1
ATOM 2849 C CA . SER B 1 45 ? 16.328 -13.148 -4.617 1 82.19 45 SER B CA 1
ATOM 2850 C C . SER B 1 45 ? 17.078 -12.719 -3.354 1 82.19 45 SER B C 1
ATOM 2852 O O . SER B 1 45 ? 16.453 -12.391 -2.346 1 82.19 45 SER B O 1
ATOM 2854 N N . SER B 1 46 ? 18.422 -12.672 -3.436 1 83.5 46 SER B N 1
ATOM 2855 C CA . SER B 1 46 ? 19.203 -12.281 -2.264 1 83.5 46 SER B CA 1
ATOM 2856 C C . SER B 1 46 ? 19.266 -10.766 -2.119 1 83.5 46 SER B C 1
ATOM 2858 O O . SER B 1 46 ? 19.594 -10.258 -1.049 1 83.5 46 SER B O 1
ATOM 2860 N N . SER B 1 47 ? 18.922 -10.094 -3.129 1 90.56 47 SER B N 1
ATOM 2861 C CA . SER B 1 47 ? 19.031 -8.633 -3.123 1 90.56 47 SER B CA 1
ATOM 2862 C C . SER B 1 47 ? 17.672 -7.969 -3.02 1 90.56 47 SER B C 1
ATOM 2864 O O . SER B 1 47 ? 17.531 -6.766 -3.252 1 90.56 47 SER B O 1
ATOM 2866 N N . VAL B 1 48 ? 16.719 -8.758 -2.705 1 94.44 48 VAL B N 1
ATOM 2867 C CA . VAL B 1 48 ? 15.367 -8.211 -2.564 1 94.44 48 VAL B CA 1
ATOM 2868 C C . VAL B 1 48 ? 14.789 -8.602 -1.207 1 94.44 48 VAL B C 1
ATOM 2870 O O . VAL B 1 48 ? 15.07 -9.688 -0.696 1 94.44 48 VAL B O 1
ATOM 2873 N N . ARG B 1 49 ? 14.086 -7.695 -0.626 1 94.62 49 ARG B N 1
ATOM 2874 C CA . ARG B 1 49 ? 13.414 -7.945 0.644 1 94.62 49 ARG B CA 1
ATOM 2875 C C . ARG B 1 49 ? 11.898 -7.898 0.478 1 94.62 49 ARG B C 1
ATOM 2877 O O . ARG B 1 49 ? 11.359 -6.941 -0.08 1 94.62 49 ARG B O 1
ATOM 2884 N N . ALA B 1 50 ? 11.266 -8.961 0.877 1 96.12 50 ALA B N 1
ATOM 2885 C CA . ALA B 1 50 ? 9.812 -9.07 0.896 1 96.12 50 ALA B CA 1
ATOM 2886 C C . ALA B 1 50 ? 9.32 -9.57 2.25 1 96.12 50 ALA B C 1
ATOM 2888 O O . ALA B 1 50 ? 9.195 -10.781 2.469 1 96.12 50 ALA B O 1
ATOM 2889 N N . PRO B 1 51 ? 9.039 -8.633 3.152 1 95 51 PRO B N 1
ATOM 2890 C CA . PRO B 1 51 ? 8.508 -9.086 4.441 1 95 51 PRO B CA 1
ATOM 2891 C C . PRO B 1 51 ? 7.184 -9.828 4.305 1 95 51 PRO B C 1
ATOM 2893 O O . PRO B 1 51 ? 6.531 -9.75 3.258 1 95 51 PRO B O 1
ATOM 2896 N N . LEU B 1 52 ? 6.855 -10.594 5.398 1 93.19 52 LEU B N 1
ATOM 2897 C CA . LEU B 1 52 ? 5.531 -11.203 5.449 1 93.19 52 LEU B CA 1
ATOM 2898 C C . LEU B 1 52 ? 4.445 -10.172 5.188 1 93.19 52 LEU B C 1
ATOM 2900 O O . LEU B 1 52 ? 4.512 -9.047 5.695 1 93.19 52 LEU B O 1
ATOM 2904 N N . ARG B 1 53 ? 3.52 -10.539 4.375 1 95.06 53 ARG B N 1
ATOM 2905 C CA . ARG B 1 53 ? 2.428 -9.633 4.027 1 95.06 53 ARG B CA 1
ATOM 2906 C C . ARG B 1 53 ? 1.713 -9.133 5.277 1 95.06 53 ARG B C 1
ATOM 2908 O O . ARG B 1 53 ? 1.53 -9.883 6.238 1 95.06 53 ARG B O 1
ATOM 2915 N N . HIS B 1 54 ? 1.363 -7.797 5.309 1 95.81 54 HIS B N 1
ATOM 2916 C CA . HIS B 1 54 ? 0.49 -7.25 6.34 1 95.81 54 HIS B CA 1
ATOM 2917 C C . HIS B 1 54 ? -0.966 -7.621 6.086 1 95.81 54 HIS B C 1
ATOM 2919 O O . HIS B 1 54 ? -1.464 -7.473 4.965 1 95.81 54 HIS B O 1
ATOM 2925 N N . SER B 1 55 ? -1.613 -8.172 7.102 1 93.56 55 SER B N 1
ATOM 2926 C CA . SER B 1 55 ? -2.996 -8.617 6.969 1 93.56 55 SER B CA 1
ATOM 2927 C C . SER B 1 55 ? -3.92 -7.852 7.906 1 93.56 55 SER B C 1
ATOM 2929 O O . SER B 1 55 ? -3.689 -7.812 9.117 1 93.56 55 SER B O 1
ATOM 2931 N N . HIS B 1 56 ? -4.922 -7.207 7.352 1 95 56 HIS B N 1
ATOM 2932 C CA . HIS B 1 56 ? -5.91 -6.461 8.125 1 95 56 HIS B CA 1
ATOM 2933 C C . HIS B 1 56 ? -7.32 -6.957 7.84 1 95 56 HIS B C 1
ATOM 2935 O O . HIS B 1 56 ? -7.832 -6.793 6.727 1 95 56 HIS B O 1
ATOM 2941 N N . PRO B 1 57 ? -8.039 -7.523 8.836 1 92.25 57 PRO B N 1
ATOM 2942 C CA . PRO B 1 57 ? -9.453 -7.855 8.625 1 92.25 57 PRO B CA 1
ATOM 2943 C C . PRO B 1 57 ? -10.32 -6.621 8.406 1 92.25 57 PRO B C 1
ATOM 2945 O O . PRO B 1 57 ? -10.219 -5.648 9.156 1 92.25 57 PRO B O 1
ATOM 2948 N N . LEU B 1 58 ? -11.078 -6.547 7.379 1 89.38 58 LEU B N 1
ATOM 2949 C CA . LEU B 1 58 ? -11.914 -5.398 7.035 1 89.38 58 LEU B CA 1
ATOM 2950 C C . LEU B 1 58 ? -13.242 -5.453 7.777 1 89.38 58 LEU B C 1
ATOM 2952 O O . LEU B 1 58 ? -13.867 -4.418 8.016 1 89.38 58 LEU B O 1
ATOM 2956 N N . SER B 1 59 ? -13.828 -6.527 7.902 1 77.12 59 SER B N 1
ATOM 2957 C CA . SER B 1 59 ? -15.102 -6.672 8.609 1 77.12 59 SER B CA 1
ATOM 2958 C C . SER B 1 59 ? -14.891 -7.23 10.016 1 77.12 59 SER B C 1
ATOM 2960 O O . SER B 1 59 ? -13.922 -7.953 10.266 1 77.12 59 SER B O 1
ATOM 2962 N N . GLN B 1 60 ? -15.727 -6.312 10.844 1 63.31 60 GLN B N 1
ATOM 2963 C CA . GLN B 1 60 ? -15.742 -6.75 12.234 1 63.31 60 GLN B CA 1
ATOM 2964 C C . GLN B 1 60 ? -17 -7.547 12.547 1 63.31 60 GLN B C 1
ATOM 2966 O O . GLN B 1 60 ? -18.094 -7.195 12.094 1 63.31 60 GLN B O 1
ATOM 2971 N N . GLY B 1 61 ? -16.922 -8.883 12.547 1 59.56 61 GLY B N 1
ATOM 2972 C CA . GLY B 1 61 ? -18.031 -9.711 13.008 1 59.56 61 GLY B CA 1
ATOM 2973 C C . GLY B 1 61 ? -18.062 -11.07 12.352 1 59.56 61 GLY B C 1
ATOM 2974 O O . GLY B 1 61 ? -17.5 -11.273 11.273 1 59.56 61 GLY B O 1
ATOM 2975 N N . GLU B 1 62 ? -18.547 -11.898 13.055 1 54.97 62 GLU B N 1
ATOM 2976 C CA . GLU B 1 62 ? -18.641 -13.312 12.695 1 54.97 62 GLU B CA 1
ATOM 2977 C C . GLU B 1 62 ? -19.516 -13.516 11.461 1 54.97 62 GLU B C 1
ATOM 2979 O O . GLU B 1 62 ? -19.328 -14.484 10.719 1 54.97 62 GLU B O 1
ATOM 2984 N N . ALA B 1 63 ? -20.5 -12.633 11.203 1 52.88 63 ALA B N 1
ATOM 2985 C CA . ALA B 1 63 ? -21.531 -12.906 10.195 1 52.88 63 ALA B CA 1
ATOM 2986 C C . ALA B 1 63 ? -21.047 -12.523 8.805 1 52.88 63 ALA B C 1
ATOM 2988 O O . ALA B 1 63 ? -21.656 -12.922 7.801 1 52.88 63 ALA B O 1
ATOM 2989 N N . ALA B 1 64 ? -20.031 -11.664 8.688 1 58 64 ALA B N 1
ATOM 2990 C CA . ALA B 1 64 ? -19.641 -11.211 7.355 1 58 64 ALA B CA 1
ATOM 2991 C C . ALA B 1 64 ? -18.562 -12.102 6.77 1 58 64 ALA B C 1
ATOM 2993 O O . ALA B 1 64 ? -17.719 -12.641 7.5 1 58 64 ALA B O 1
ATOM 2994 N N . PRO B 1 65 ? -18.766 -12.367 5.422 1 62.31 65 PRO B N 1
ATOM 2995 C CA . PRO B 1 65 ? -17.672 -13.133 4.809 1 62.31 65 PRO B CA 1
ATOM 2996 C C . PRO B 1 65 ? -16.312 -12.523 5.078 1 62.31 65 PRO B C 1
ATOM 2998 O O . PRO B 1 65 ? -16.172 -11.297 5.148 1 62.31 65 PRO B O 1
ATOM 3001 N N . PRO B 1 66 ? -15.43 -13.359 5.363 1 69.94 66 PRO B N 1
ATOM 3002 C CA . PRO B 1 66 ? -14.094 -12.844 5.676 1 69.94 66 PRO B CA 1
ATOM 3003 C C . PRO B 1 66 ? -13.531 -11.969 4.562 1 69.94 66 PRO B C 1
ATOM 3005 O O . PRO B 1 66 ? -13.648 -12.305 3.383 1 69.94 66 PRO B O 1
ATOM 3008 N N . SER B 1 67 ? -13.289 -10.758 4.867 1 87 67 SER B N 1
ATOM 3009 C CA . SER B 1 67 ? -12.633 -9.805 3.971 1 87 67 SER B CA 1
ATOM 3010 C C . SER B 1 67 ? -11.328 -9.297 4.562 1 87 67 SER B C 1
ATOM 3012 O O . SER B 1 67 ? -11.227 -9.086 5.773 1 87 67 SER B O 1
ATOM 3014 N N . LEU B 1 68 ? -10.312 -9.344 3.68 1 91.69 68 LEU B N 1
ATOM 3015 C CA . LEU B 1 68 ? -8.984 -8.969 4.137 1 91.69 68 LEU B CA 1
ATOM 3016 C C . LEU B 1 68 ? -8.398 -7.863 3.262 1 91.69 68 LEU B C 1
ATOM 3018 O O . LEU B 1 68 ? -8.703 -7.785 2.068 1 91.69 68 LEU B O 1
ATOM 3022 N N . LEU B 1 69 ? -7.711 -7.035 3.871 1 95.56 69 LEU B N 1
ATOM 3023 C CA . LEU B 1 69 ? -6.762 -6.156 3.197 1 95.56 69 LEU B CA 1
ATOM 3024 C C . LEU B 1 69 ? -5.328 -6.645 3.402 1 95.56 69 LEU B C 1
ATOM 3026 O O . LEU B 1 69 ? -4.875 -6.789 4.539 1 95.56 69 LEU B O 1
ATOM 3030 N N . LEU B 1 70 ? -4.684 -6.98 2.312 1 96.56 70 LEU B N 1
ATOM 3031 C CA . LEU B 1 70 ? -3.291 -7.414 2.377 1 96.56 70 LEU B CA 1
ATOM 3032 C C . LEU B 1 70 ? -2.367 -6.371 1.756 1 96.56 70 LEU B C 1
ATOM 3034 O O . LEU B 1 70 ? -2.686 -5.797 0.713 1 96.56 70 LEU B O 1
ATOM 3038 N N . LEU B 1 71 ? -1.296 -6.02 2.447 1 98.5 71 LEU B N 1
ATOM 3039 C CA . LEU B 1 71 ? -0.223 -5.18 1.924 1 98.5 71 LEU B CA 1
ATOM 3040 C C . LEU B 1 71 ? 1.061 -5.984 1.749 1 98.5 71 LEU B C 1
ATOM 3042 O O . LEU B 1 71 ? 1.538 -6.613 2.695 1 98.5 71 LEU B O 1
ATOM 3046 N N . MET B 1 72 ? 1.559 -5.934 0.521 1 98.31 72 MET B N 1
ATOM 3047 C CA . MET B 1 72 ? 2.703 -6.777 0.19 1 98.31 72 MET B CA 1
ATOM 3048 C C . MET B 1 72 ? 3.832 -5.949 -0.416 1 98.31 72 MET B C 1
ATOM 3050 O O . MET B 1 72 ? 3.945 -5.848 -1.639 1 98.31 72 MET B O 1
ATOM 3054 N N . PRO B 1 73 ? 4.703 -5.406 0.426 1 98.5 73 PRO B N 1
ATOM 3055 C CA . PRO B 1 73 ? 5.832 -4.625 -0.087 1 98.5 73 PRO B CA 1
ATOM 3056 C C . PRO B 1 73 ? 7.02 -5.496 -0.489 1 98.5 73 PRO B C 1
ATOM 3058 O O . PRO B 1 73 ? 7.18 -6.605 0.026 1 98.5 73 PRO B O 1
ATOM 3061 N N . CYS B 1 74 ? 7.789 -4.996 -1.392 1 97.88 74 CYS B N 1
ATOM 3062 C CA . CYS B 1 74 ? 9.047 -5.598 -1.829 1 97.88 74 CYS B CA 1
ATOM 3063 C C . CYS B 1 74 ? 10 -4.535 -2.357 1 97.88 74 CYS B C 1
ATOM 3065 O O . CYS B 1 74 ? 9.594 -3.633 -3.09 1 97.88 74 CYS B O 1
ATOM 3067 N N . TRP B 1 75 ? 11.258 -4.598 -1.887 1 96.25 75 TRP B N 1
ATOM 3068 C CA . TRP B 1 75 ? 12.211 -3.6 -2.363 1 96.25 75 TRP B CA 1
ATOM 3069 C C . TRP B 1 75 ? 13.594 -4.211 -2.545 1 96.25 75 TRP B C 1
ATOM 3071 O O . TRP B 1 75 ? 13.906 -5.238 -1.94 1 96.25 75 TRP B O 1
ATOM 3081 N N . SER B 1 76 ? 14.344 -3.564 -3.361 1 93.12 76 SER B N 1
ATOM 3082 C CA . SER B 1 76 ? 15.719 -3.986 -3.627 1 93.12 76 SER B CA 1
ATOM 3083 C C . SER B 1 76 ? 16.672 -3.475 -2.551 1 93.12 76 SER B C 1
ATOM 3085 O O . SER B 1 76 ? 16.547 -2.334 -2.098 1 93.12 76 SER B O 1
ATOM 3087 N N . LEU B 1 77 ? 17.609 -4.258 -2.182 1 90.75 77 LEU B N 1
ATOM 3088 C CA . LEU B 1 77 ? 18.672 -3.859 -1.274 1 90.75 77 LEU B CA 1
ATOM 3089 C C . LEU B 1 77 ? 19.875 -3.328 -2.051 1 90.75 77 LEU B C 1
ATOM 3091 O O . LEU B 1 77 ? 20.797 -2.752 -1.463 1 90.75 77 LEU B O 1
ATOM 3095 N N . ASP B 1 78 ? 19.828 -3.498 -3.359 1 90.25 78 ASP B N 1
ATOM 3096 C CA . ASP B 1 78 ? 20.859 -3.029 -4.27 1 90.25 78 ASP B CA 1
ATOM 3097 C C . ASP B 1 78 ? 20.266 -2.314 -5.477 1 90.25 78 ASP B C 1
ATOM 3099 O O . ASP B 1 78 ? 20.047 -2.93 -6.523 1 90.25 78 ASP B O 1
ATOM 3103 N N . PRO B 1 79 ? 20.141 -1.035 -5.391 1 88.56 79 PRO B N 1
ATOM 3104 C CA . PRO B 1 79 ? 19.484 -0.282 -6.465 1 88.56 79 PRO B CA 1
ATOM 3105 C C . PRO B 1 79 ? 20.266 -0.342 -7.781 1 88.56 79 PRO B C 1
ATOM 3107 O O . PRO B 1 79 ? 19.703 -0.055 -8.844 1 88.56 79 PRO B O 1
ATOM 3110 N N . SER B 1 80 ? 21.516 -0.66 -7.715 1 90.69 80 SER B N 1
ATOM 3111 C CA . SER B 1 80 ? 22.281 -0.774 -8.945 1 90.69 80 SER B CA 1
ATOM 3112 C C . SER B 1 80 ? 21.875 -2.012 -9.742 1 90.69 80 SER B C 1
ATOM 3114 O O . SER B 1 80 ? 21.953 -2.018 -10.969 1 90.69 80 SER B O 1
ATOM 3116 N N . LEU B 1 81 ? 21.453 -3.051 -9.047 1 91.88 81 LEU B N 1
ATOM 3117 C CA . LEU B 1 81 ? 21.031 -4.293 -9.688 1 91.88 81 LEU B CA 1
ATOM 3118 C C . LEU B 1 81 ? 19.547 -4.242 -10.062 1 91.88 81 LEU B C 1
ATOM 3120 O O . LEU B 1 81 ? 19.172 -4.688 -11.148 1 91.88 81 LEU B O 1
ATOM 3124 N N . LEU B 1 82 ? 18.766 -3.742 -9.172 1 95.19 82 LEU B N 1
ATOM 3125 C CA . LEU B 1 82 ? 17.312 -3.602 -9.352 1 95.19 82 LEU B CA 1
ATOM 3126 C C . LEU B 1 82 ? 16.828 -2.297 -8.742 1 95.19 82 LEU B C 1
ATOM 3128 O O . LEU B 1 82 ? 16.578 -2.225 -7.531 1 95.19 82 LEU B O 1
ATOM 3132 N N . PRO B 1 83 ? 16.609 -1.276 -9.562 1 95.75 83 PRO B N 1
ATOM 3133 C CA . PRO B 1 83 ? 16.312 0.057 -9.039 1 95.75 83 PRO B CA 1
ATOM 3134 C C . PRO B 1 83 ? 14.82 0.27 -8.781 1 95.75 83 PRO B C 1
ATOM 3136 O O . PRO B 1 83 ? 14.281 1.321 -9.125 1 95.75 83 PRO B O 1
ATOM 3139 N N . TYR B 1 84 ? 14.18 -0.744 -8.156 1 97 84 TYR B N 1
ATOM 3140 C CA . TYR B 1 84 ? 12.727 -0.642 -7.992 1 97 84 TYR B CA 1
ATOM 3141 C C . TYR B 1 84 ? 12.312 -1.046 -6.586 1 97 84 TYR B C 1
ATOM 3143 O O . TYR B 1 84 ? 13.008 -1.812 -5.918 1 97 84 TYR B O 1
ATOM 3151 N N . LEU B 1 85 ? 11.281 -0.489 -6.133 1 96.94 85 LEU B N 1
ATOM 3152 C CA . LEU B 1 85 ? 10.445 -0.892 -5.008 1 96.94 85 LEU B CA 1
ATOM 3153 C C . LEU B 1 85 ? 8.977 -0.936 -5.41 1 96.94 85 LEU B C 1
ATOM 3155 O O . LEU B 1 85 ? 8.539 -0.176 -6.281 1 96.94 85 LEU B O 1
ATOM 3159 N N . GLY B 1 86 ? 8.258 -1.916 -4.867 1 98.44 86 GLY B N 1
ATOM 3160 C CA . GLY B 1 86 ? 6.848 -2.02 -5.207 1 98.44 86 GLY B CA 1
ATOM 3161 C C . GLY B 1 86 ? 5.984 -2.492 -4.051 1 98.44 86 GLY B C 1
ATOM 3162 O O . GLY B 1 86 ? 6.48 -3.137 -3.123 1 98.44 86 GLY B O 1
ATOM 3163 N N . VAL B 1 87 ? 4.75 -2.078 -4.066 1 98.88 87 VAL B N 1
ATOM 3164 C CA . VAL B 1 87 ? 3.779 -2.506 -3.064 1 98.88 87 VAL B CA 1
ATOM 3165 C C . VAL B 1 87 ? 2.502 -2.977 -3.752 1 98.88 87 VAL B C 1
ATOM 3167 O O . VAL B 1 87 ? 1.909 -2.244 -4.547 1 98.88 87 VAL B O 1
ATOM 3170 N N . LYS B 1 88 ? 2.131 -4.148 -3.473 1 98.81 88 LYS B N 1
ATOM 3171 C CA . LYS B 1 88 ? 0.811 -4.617 -3.887 1 98.81 88 LYS B CA 1
ATOM 3172 C C . LYS B 1 88 ? -0.214 -4.43 -2.771 1 98.81 88 LYS B C 1
ATOM 3174 O O . LYS B 1 88 ? 0.059 -4.742 -1.611 1 98.81 88 LYS B O 1
ATOM 3179 N N . ILE B 1 89 ? -1.282 -3.854 -3.143 1 98.5 89 ILE B N 1
ATOM 3180 C CA . ILE B 1 89 ? -2.432 -3.713 -2.256 1 98.5 89 ILE B CA 1
ATOM 3181 C C . ILE B 1 89 ? -3.551 -4.645 -2.711 1 98.5 89 ILE B C 1
ATOM 3183 O O . ILE B 1 89 ? -4.062 -4.512 -3.824 1 98.5 89 ILE B O 1
ATOM 3187 N N . VAL B 1 90 ? -3.949 -5.582 -1.793 1 96.94 90 VAL B N 1
ATOM 3188 C CA . VAL B 1 90 ? -4.902 -6.613 -2.188 1 96.94 90 VAL B CA 1
ATOM 3189 C C . VAL B 1 90 ? -6.137 -6.551 -1.29 1 96.94 90 VAL B C 1
ATOM 3191 O O . VAL B 1 90 ? -6.016 -6.453 -0.066 1 96.94 90 VAL B O 1
ATOM 3194 N N . THR B 1 91 ? -7.238 -6.535 -1.876 1 94.5 91 THR B N 1
ATOM 3195 C CA . THR B 1 91 ? -8.484 -6.773 -1.158 1 94.5 91 THR B CA 1
ATOM 3196 C C . THR B 1 91 ? -9.031 -8.164 -1.467 1 94.5 91 THR B C 1
ATOM 3198 O O . THR B 1 91 ? -9.156 -8.547 -2.633 1 94.5 91 THR B O 1
ATOM 3201 N N . VAL B 1 92 ? -9.18 -8.922 -0.381 1 89.69 92 VAL B N 1
ATOM 3202 C CA . VAL B 1 92 ? -9.758 -10.25 -0.521 1 89.69 92 VAL B CA 1
ATOM 3203 C C . VAL B 1 92 ? -11.203 -10.242 -0.035 1 89.69 92 VAL B C 1
ATOM 3205 O O . VAL B 1 92 ? -11.461 -10.195 1.17 1 89.69 92 VAL B O 1
ATOM 3208 N N . THR B 1 93 ? -12 -10.211 -0.838 1 81.94 93 THR B N 1
ATOM 3209 C CA . THR B 1 93 ? -13.438 -10.391 -0.625 1 81.94 93 THR B CA 1
ATOM 3210 C C . THR B 1 93 ? -13.945 -11.609 -1.385 1 81.94 93 THR B C 1
ATOM 3212 O O . THR B 1 93 ? -13.188 -12.531 -1.678 1 81.94 93 THR B O 1
ATOM 3215 N N . PRO B 1 94 ? -15.172 -11.891 -1.724 1 71.38 94 PRO B N 1
ATOM 3216 C CA . PRO B 1 94 ? -15.391 -13.094 -2.535 1 71.38 94 PRO B CA 1
ATOM 3217 C C . PRO B 1 94 ? -14.469 -13.156 -3.752 1 71.38 94 PRO B C 1
ATOM 3219 O O . PRO B 1 94 ? -14.141 -14.25 -4.219 1 71.38 94 PRO B O 1
ATOM 3222 N N . SER B 1 95 ? -13.93 -12.008 -4.105 1 79.25 95 SER B N 1
ATOM 3223 C CA . SER B 1 95 ? -12.961 -11.938 -5.199 1 79.25 95 SER B CA 1
ATOM 3224 C C . SER B 1 95 ? -11.68 -11.242 -4.766 1 79.25 95 SER B C 1
ATOM 3226 O O . SER B 1 95 ? -11.672 -10.492 -3.789 1 79.25 95 SER B O 1
ATOM 3228 N N . VAL B 1 96 ? -10.602 -11.625 -5.43 1 88.81 96 VAL B N 1
ATOM 3229 C CA . VAL B 1 96 ? -9.32 -10.984 -5.164 1 88.81 96 VAL B CA 1
ATOM 3230 C C . VAL B 1 96 ? -9.109 -9.828 -6.137 1 88.81 96 VAL B C 1
ATOM 3232 O O . VAL B 1 96 ? -9.18 -10.016 -7.355 1 88.81 96 VAL B O 1
ATOM 3235 N N . ARG B 1 97 ? -9 -8.672 -5.613 1 94.38 97 ARG B N 1
ATOM 3236 C CA . ARG B 1 97 ? -8.656 -7.484 -6.387 1 94.38 97 ARG B CA 1
ATOM 3237 C C . ARG B 1 97 ? -7.402 -6.816 -5.832 1 94.38 97 ARG B C 1
ATOM 3239 O O . ARG B 1 97 ? -7.078 -6.973 -4.652 1 94.38 97 ARG B O 1
ATOM 3246 N N . ALA B 1 98 ? -6.715 -6.125 -6.766 1 97.19 98 ALA B N 1
ATOM 3247 C CA . ALA B 1 98 ? -5.461 -5.559 -6.277 1 97.19 98 ALA B CA 1
ATOM 3248 C C . ALA B 1 98 ? -5.035 -4.363 -7.125 1 97.19 98 ALA B C 1
ATOM 3250 O O . ALA B 1 98 ? -5.477 -4.211 -8.266 1 97.19 98 ALA B O 1
ATOM 3251 N N . SER B 1 99 ? -4.324 -3.5 -6.551 1 98.06 99 SER B N 1
ATOM 3252 C CA . SER B 1 99 ? -3.525 -2.469 -7.207 1 98.06 99 SER B CA 1
ATOM 3253 C C . SER B 1 99 ? -2.041 -2.639 -6.895 1 98.06 99 SER B C 1
ATOM 3255 O O . SER B 1 99 ? -1.68 -3.205 -5.859 1 98.06 99 SER B O 1
ATOM 3257 N N . TYR B 1 100 ? -1.224 -2.297 -7.844 1 98.75 100 TYR B N 1
ATOM 3258 C CA . TYR B 1 100 ? 0.217 -2.355 -7.625 1 98.75 100 TYR B CA 1
ATOM 3259 C C . TYR B 1 100 ? 0.868 -1.008 -7.914 1 98.75 100 TYR B C 1
ATOM 3261 O O . TYR B 1 100 ? 0.611 -0.396 -8.953 1 98.75 100 TYR B O 1
ATOM 3269 N N . SER B 1 101 ? 1.684 -0.555 -6.977 1 98.69 101 SER B N 1
ATOM 3270 C CA . SER B 1 101 ? 2.439 0.682 -7.145 1 98.69 101 SER B CA 1
ATOM 3271 C C . SER B 1 101 ? 3.934 0.405 -7.262 1 98.69 101 SER B C 1
ATOM 3273 O O . SER B 1 101 ? 4.523 -0.241 -6.391 1 98.69 101 SER B O 1
ATOM 3275 N N . LEU B 1 102 ? 4.504 0.893 -8.359 1 98.62 102 LEU B N 1
ATOM 3276 C CA . LEU B 1 102 ? 5.934 0.745 -8.609 1 98.62 102 LEU B CA 1
ATOM 3277 C C . LEU B 1 102 ? 6.664 2.066 -8.391 1 98.62 102 LEU B C 1
ATOM 3279 O O . LEU B 1 102 ? 6.223 3.111 -8.867 1 98.62 102 LEU B O 1
ATOM 3283 N N . PHE B 1 103 ? 7.781 2.012 -7.68 1 97.38 103 PHE B N 1
ATOM 3284 C CA . PHE B 1 103 ? 8.609 3.17 -7.375 1 97.38 103 PHE B CA 1
ATOM 3285 C C . PHE B 1 103 ? 10.047 2.939 -7.824 1 97.38 103 PHE B C 1
ATOM 3287 O O . PHE B 1 103 ? 10.492 1.795 -7.945 1 97.38 103 PHE B O 1
ATOM 3294 N N . SER B 1 104 ? 10.711 4.074 -8.062 1 95.12 104 SER B N 1
ATOM 3295 C CA . SER B 1 104 ? 12.172 4.008 -8.141 1 95.12 104 SER B CA 1
ATOM 3296 C C . SER B 1 104 ? 12.789 3.844 -6.754 1 95.12 104 SER B C 1
ATOM 3298 O O . SER B 1 104 ? 12.398 4.531 -5.809 1 95.12 104 SER B O 1
ATOM 3300 N N . SER B 1 105 ? 13.648 2.877 -6.664 1 90.88 105 SER B N 1
ATOM 3301 C CA . SER B 1 105 ? 14.273 2.688 -5.359 1 90.88 105 SER B CA 1
ATOM 3302 C C . SER B 1 105 ? 15.172 3.863 -5 1 90.88 105 SER B C 1
ATOM 3304 O O . SER B 1 105 ? 15.172 4.332 -3.859 1 90.88 105 SER B O 1
ATOM 3306 N N . PRO B 1 106 ? 15.906 4.383 -6.027 1 84.81 106 PRO B N 1
ATOM 3307 C CA . PRO B 1 106 ? 16.625 5.625 -5.723 1 84.81 106 PRO B CA 1
ATOM 3308 C C . PRO B 1 106 ? 15.688 6.828 -5.605 1 84.81 106 PRO B C 1
ATOM 3310 O O . PRO B 1 106 ? 14.953 7.137 -6.547 1 84.81 106 PRO B O 1
ATOM 3313 N N . GLY B 1 107 ? 15.516 7.445 -4.531 1 85.94 107 GLY B N 1
ATOM 3314 C CA . GLY B 1 107 ? 14.773 8.68 -4.371 1 85.94 107 GLY B CA 1
ATOM 3315 C C . GLY B 1 107 ? 13.305 8.461 -4.039 1 85.94 107 GLY B C 1
ATOM 3316 O O . GLY B 1 107 ? 12.609 9.383 -3.609 1 85.94 107 GLY B O 1
ATOM 3317 N N . GLY B 1 108 ? 12.781 7.254 -4.43 1 91.5 108 GLY B N 1
ATOM 3318 C CA . GLY B 1 108 ? 11.438 6.906 -3.99 1 91.5 108 GLY B CA 1
ATOM 3319 C C . GLY B 1 108 ? 10.352 7.465 -4.891 1 91.5 108 GLY B C 1
ATOM 3320 O O . GLY B 1 108 ? 9.203 7.594 -4.473 1 91.5 108 GLY B O 1
ATOM 3321 N N . LEU B 1 109 ? 10.625 7.824 -6.121 1 93 109 LEU B N 1
ATOM 3322 C CA . LEU B 1 109 ? 9.672 8.43 -7.047 1 93 109 LEU B CA 1
ATOM 3323 C C . LEU B 1 109 ? 8.656 7.398 -7.531 1 93 109 LEU B C 1
ATOM 3325 O O . LEU B 1 109 ? 9.031 6.301 -7.949 1 93 109 LEU B O 1
ATOM 3329 N N . PRO B 1 110 ? 7.367 7.738 -7.461 1 96.31 110 PRO B N 1
ATOM 3330 C CA . PRO B 1 110 ? 6.398 6.855 -8.117 1 96.31 110 PRO B CA 1
ATOM 3331 C C . PRO B 1 110 ? 6.613 6.758 -9.625 1 96.31 110 PRO B C 1
ATOM 3333 O O . PRO B 1 110 ? 6.75 7.785 -10.297 1 96.31 110 PRO B O 1
ATOM 3336 N N . LEU B 1 111 ? 6.637 5.559 -10.133 1 97.31 111 LEU B N 1
ATOM 3337 C CA . LEU B 1 111 ? 6.926 5.359 -11.547 1 97.31 111 LEU B CA 1
ATOM 3338 C C . LEU B 1 111 ? 5.68 4.898 -12.297 1 97.31 111 LEU B C 1
ATOM 3340 O O . LEU B 1 111 ? 5.41 5.367 -13.406 1 97.31 111 LEU B O 1
ATOM 3344 N N . ALA B 1 112 ? 4.922 3.947 -11.68 1 98 112 ALA B N 1
ATOM 3345 C CA . ALA B 1 112 ? 3.816 3.344 -12.422 1 98 112 ALA B CA 1
ATOM 3346 C C . ALA B 1 112 ? 2.754 2.799 -11.469 1 98 112 ALA B C 1
ATOM 3348 O O . ALA B 1 112 ? 3.064 2.395 -10.352 1 98 112 ALA B O 1
ATOM 3349 N N . SER B 1 113 ? 1.543 2.9 -11.844 1 98 113 SER B N 1
ATOM 3350 C CA . SER B 1 113 ? 0.416 2.168 -11.273 1 98 113 SER B CA 1
ATOM 3351 C C . SER B 1 113 ? -0.038 1.044 -12.203 1 98 113 SER B C 1
ATOM 3353 O O . SER B 1 113 ? -0.341 1.282 -13.375 1 98 113 SER B O 1
ATOM 3355 N N . LEU B 1 114 ? -0.06 -0.194 -11.648 1 98.56 114 LEU B N 1
ATOM 3356 C CA . LEU B 1 114 ? -0.427 -1.345 -12.461 1 98.56 114 LEU B CA 1
ATOM 3357 C C . LEU B 1 114 ? -1.722 -1.976 -11.961 1 98.56 114 LEU B C 1
ATOM 3359 O O . LEU B 1 114 ? -2.029 -1.91 -10.773 1 98.56 114 LEU B O 1
ATOM 3363 N N . ASP B 1 115 ? -2.467 -2.594 -12.93 1 98.06 115 ASP B N 1
ATOM 3364 C CA . ASP B 1 115 ? -3.547 -3.496 -12.539 1 98.06 115 ASP B CA 1
ATOM 3365 C C . ASP B 1 115 ? -3.014 -4.68 -11.734 1 98.06 115 ASP B C 1
ATOM 3367 O O . ASP B 1 115 ? -2.562 -5.672 -12.312 1 98.06 115 ASP B O 1
ATOM 3371 N N . GLY B 1 116 ? -3.168 -4.539 -10.422 1 98.25 116 GLY B N 1
ATOM 3372 C CA . GLY B 1 116 ? -2.607 -5.551 -9.547 1 98.25 116 GLY B CA 1
ATOM 3373 C C . GLY B 1 116 ? -3.318 -6.887 -9.641 1 98.25 116 GLY B C 1
ATOM 3374 O O . GLY B 1 116 ? -2.73 -7.934 -9.352 1 98.25 116 GLY B O 1
ATOM 3375 N N . THR B 1 117 ? -4.598 -6.82 -10.008 1 97.38 117 THR B N 1
ATOM 3376 C CA . THR B 1 117 ? -5.359 -8.055 -10.148 1 97.38 117 THR B CA 1
ATOM 3377 C C . THR B 1 117 ? -4.789 -8.914 -11.281 1 97.38 117 THR B C 1
ATOM 3379 O O . THR B 1 117 ? -4.473 -10.086 -11.07 1 97.38 117 THR B O 1
ATOM 3382 N N . LEU B 1 118 ? -4.648 -8.289 -12.414 1 98.25 118 LEU B N 1
ATOM 3383 C CA . LEU B 1 118 ? -4.102 -9.031 -13.539 1 98.25 118 LEU B CA 1
ATOM 3384 C C . LEU B 1 118 ? -2.639 -9.391 -13.289 1 98.25 118 LEU B C 1
ATOM 3386 O O . LEU B 1 118 ? -2.191 -10.484 -13.656 1 98.25 118 LEU B O 1
ATOM 3390 N N . LEU B 1 119 ? -1.879 -8.492 -12.688 1 98.75 119 LEU B N 1
ATOM 3391 C CA . LEU B 1 119 ? -0.49 -8.773 -12.336 1 98.75 119 LEU B CA 1
ATOM 3392 C C . LEU B 1 119 ? -0.386 -10.039 -11.5 1 98.75 119 LEU B C 1
ATOM 3394 O O . LEU B 1 119 ? 0.512 -10.859 -11.711 1 98.75 119 LEU B O 1
ATOM 3398 N N . THR B 1 120 ? -1.322 -10.18 -10.562 1 98.19 120 THR B N 1
ATOM 3399 C CA . THR B 1 120 ? -1.354 -11.352 -9.695 1 98.19 120 THR B CA 1
ATOM 3400 C C . THR B 1 120 ? -1.608 -12.617 -10.508 1 98.19 120 THR B C 1
ATOM 3402 O O . THR B 1 120 ? -0.932 -13.633 -10.32 1 98.19 120 THR B O 1
ATOM 3405 N N . LEU B 1 121 ? -2.555 -12.523 -11.414 1 98.5 121 LEU B N 1
ATOM 3406 C CA . LEU B 1 121 ? -2.895 -13.68 -12.234 1 98.5 121 LEU B CA 1
ATOM 3407 C C . LEU B 1 121 ? -1.713 -14.094 -13.102 1 98.5 121 LEU B C 1
ATOM 3409 O O . LEU B 1 121 ? -1.373 -15.281 -13.18 1 98.5 121 LEU B O 1
ATOM 3413 N N . LEU B 1 122 ? -1.046 -13.148 -13.688 1 98.88 122 LEU B N 1
ATOM 3414 C CA . LEU B 1 122 ? 0.035 -13.422 -14.625 1 98.88 122 LEU B CA 1
ATOM 3415 C C . LEU B 1 122 ? 1.263 -13.969 -13.898 1 98.88 122 LEU B C 1
ATOM 3417 O O . LEU B 1 122 ? 1.81 -15 -14.281 1 98.88 122 LEU B O 1
ATOM 3421 N N . ARG B 1 123 ? 1.658 -13.312 -12.852 1 98.69 123 ARG B N 1
ATOM 3422 C CA . ARG B 1 123 ? 2.881 -13.75 -12.188 1 98.69 123 ARG B CA 1
ATOM 3423 C C . ARG B 1 123 ? 2.668 -15.078 -11.477 1 98.69 123 ARG B C 1
ATOM 3425 O O . ARG B 1 123 ? 3.582 -15.906 -11.406 1 98.69 123 ARG B O 1
ATOM 3432 N N . THR B 1 124 ? 1.471 -15.336 -10.883 1 98.62 124 THR B N 1
ATOM 3433 C CA . THR B 1 124 ? 1.184 -16.594 -10.211 1 98.62 124 THR B CA 1
ATOM 3434 C C . THR B 1 124 ? 1.21 -17.75 -11.195 1 98.62 124 THR B C 1
ATOM 3436 O O . THR B 1 124 ? 1.822 -18.797 -10.93 1 98.62 124 THR B O 1
ATOM 3439 N N . SER B 1 125 ? 0.568 -17.578 -12.352 1 98.88 125 SER B N 1
ATOM 3440 C CA . SER B 1 125 ? 0.548 -18.625 -13.359 1 98.88 125 SER B CA 1
ATOM 3441 C C . SER B 1 125 ? 1.942 -18.875 -13.922 1 98.88 125 SER B C 1
ATOM 3443 O O . SER B 1 125 ? 2.312 -20.031 -14.18 1 98.88 125 SER B O 1
ATOM 3445 N N . ALA B 1 126 ? 2.709 -17.828 -14.07 1 98.88 126 ALA B N 1
ATOM 3446 C CA . ALA B 1 126 ? 4.07 -17.984 -14.578 1 98.88 126 ALA B CA 1
ATOM 3447 C C . ALA B 1 126 ? 4.945 -18.734 -13.586 1 98.88 126 ALA B C 1
ATOM 3449 O O . ALA B 1 126 ? 5.73 -19.609 -13.977 1 98.88 126 ALA B O 1
ATOM 3450 N N . ALA B 1 127 ? 4.824 -18.391 -12.328 1 98.75 127 ALA B N 1
ATOM 3451 C CA . ALA B 1 127 ? 5.586 -19.094 -11.297 1 98.75 127 ALA B CA 1
ATOM 3452 C C . ALA B 1 127 ? 5.199 -20.562 -11.242 1 98.75 127 ALA B C 1
ATOM 3454 O O . ALA B 1 127 ? 6.062 -21.438 -11.117 1 98.75 127 ALA B O 1
ATOM 3455 N N . SER B 1 128 ? 3.938 -20.797 -11.273 1 98.88 128 SER B N 1
ATOM 3456 C CA . SER B 1 128 ? 3.43 -22.156 -11.297 1 98.88 128 SER B CA 1
ATOM 3457 C C . SER B 1 128 ? 3.984 -22.938 -12.484 1 98.88 128 SER B C 1
ATOM 3459 O O . SER B 1 128 ? 4.43 -24.078 -12.328 1 98.88 128 SER B O 1
ATOM 3461 N N . ALA B 1 129 ? 3.969 -22.328 -13.648 1 98.94 129 ALA B N 1
ATOM 3462 C CA . ALA B 1 129 ? 4.457 -22.953 -14.875 1 98.94 129 ALA B CA 1
ATOM 3463 C C . ALA B 1 129 ? 5.965 -23.188 -14.805 1 98.94 129 ALA B C 1
ATOM 3465 O O . ALA B 1 129 ? 6.465 -24.219 -15.273 1 98.94 129 ALA B O 1
ATOM 3466 N N . LEU B 1 130 ? 6.656 -22.234 -14.266 1 98.81 130 LEU B N 1
ATOM 3467 C CA . LEU B 1 130 ? 8.094 -22.406 -14.094 1 98.81 130 LEU B CA 1
ATOM 3468 C C . LEU B 1 130 ? 8.398 -23.594 -13.203 1 98.81 130 LEU B C 1
ATOM 3470 O O . LEU B 1 130 ? 9.305 -24.391 -13.492 1 98.81 130 LEU B O 1
ATOM 3474 N N . ALA B 1 131 ? 7.652 -23.719 -12.102 1 98.81 131 ALA B N 1
ATOM 3475 C CA . ALA B 1 131 ? 7.809 -24.891 -11.234 1 98.81 131 ALA B CA 1
ATOM 3476 C C . ALA B 1 131 ? 7.559 -26.188 -12 1 98.81 131 ALA B C 1
ATOM 3478 O O . ALA B 1 131 ? 8.32 -27.141 -11.883 1 98.81 131 ALA B O 1
ATOM 3479 N N . SER B 1 132 ? 6.527 -26.203 -12.789 1 98.69 132 SER B N 1
ATOM 3480 C CA . SER B 1 132 ? 6.199 -27.375 -13.578 1 98.69 132 SER B CA 1
ATOM 3481 C C . SER B 1 132 ? 7.289 -27.688 -14.602 1 98.69 132 SER B C 1
ATOM 3483 O O . SER B 1 132 ? 7.59 -28.844 -14.875 1 98.69 132 SER B O 1
ATOM 3485 N N . LEU B 1 133 ? 7.801 -26.641 -15.188 1 98.19 133 LEU B N 1
ATOM 3486 C CA . LEU B 1 133 ? 8.898 -26.812 -16.141 1 98.19 133 LEU B CA 1
ATOM 3487 C C . LEU B 1 133 ? 10.078 -27.531 -15.484 1 98.19 133 LEU B C 1
ATOM 3489 O O . LEU B 1 133 ? 10.711 -28.391 -16.109 1 98.19 133 LEU B O 1
ATOM 3493 N N . LEU B 1 134 ? 10.336 -27.234 -14.258 1 97.69 134 LEU B N 1
ATOM 3494 C CA . LEU B 1 134 ? 11.539 -27.719 -13.578 1 97.69 134 LEU B CA 1
ATOM 3495 C C . LEU B 1 134 ? 11.266 -29.031 -12.859 1 97.69 134 LEU B C 1
ATOM 3497 O O . LEU B 1 134 ? 12.203 -29.766 -12.531 1 97.69 134 LEU B O 1
ATOM 3501 N N . LEU B 1 135 ? 9.945 -29.328 -12.664 1 97.94 135 LEU B N 1
ATOM 3502 C CA . LEU B 1 135 ? 9.688 -30.422 -11.734 1 97.94 135 LEU B CA 1
ATOM 3503 C C . LEU B 1 135 ? 8.883 -31.531 -12.414 1 97.94 135 LEU B C 1
ATOM 3505 O O . LEU B 1 135 ? 8.852 -32.656 -11.922 1 97.94 135 LEU B O 1
ATOM 3509 N N . SER B 1 136 ? 8.125 -31.266 -13.43 1 97.31 136 SER B N 1
ATOM 3510 C CA . SER B 1 136 ? 7.324 -32.281 -14.094 1 97.31 136 SER B CA 1
ATOM 3511 C C . SER B 1 136 ? 8.141 -33.062 -15.117 1 97.31 136 SER B C 1
ATOM 3513 O O . SER B 1 136 ? 9.211 -32.594 -15.539 1 97.31 136 SER B O 1
ATOM 3515 N N . ARG B 1 137 ? 7.68 -34.219 -15.5 1 95.75 137 ARG B N 1
ATOM 3516 C CA . ARG B 1 137 ? 8.328 -34.969 -16.562 1 95.75 137 ARG B CA 1
ATOM 3517 C C . ARG B 1 137 ? 8.172 -34.281 -17.906 1 95.75 137 ARG B C 1
ATOM 3519 O O . ARG B 1 137 ? 7.09 -33.781 -18.234 1 95.75 137 ARG B O 1
ATOM 3526 N N . PRO B 1 138 ? 9.211 -34.25 -18.688 1 93.75 138 PRO B N 1
ATOM 3527 C CA . PRO B 1 138 ? 9.109 -33.625 -20.016 1 93.75 138 PRO B CA 1
ATOM 3528 C C . PRO B 1 138 ? 8.047 -34.281 -20.891 1 93.75 138 PRO B C 1
ATOM 3530 O O . PRO B 1 138 ? 7.516 -33.625 -21.797 1 93.75 138 PRO B O 1
ATOM 3533 N N . SER B 1 139 ? 7.672 -35.5 -20.547 1 94.44 139 SER B N 1
ATOM 3534 C CA . SER B 1 139 ? 6.727 -36.25 -21.359 1 94.44 139 SER B CA 1
ATOM 3535 C C . SER B 1 139 ? 5.293 -36.031 -20.891 1 94.44 139 SER B C 1
ATOM 3537 O O . SER B 1 139 ? 4.367 -36.688 -21.391 1 94.44 139 SER B O 1
ATOM 3539 N N . SER B 1 140 ? 5.141 -35.125 -19.922 1 97.31 140 SER B N 1
ATOM 3540 C CA . SER B 1 140 ? 3.795 -34.875 -19.422 1 97.31 140 SER B CA 1
ATOM 3541 C C . SER B 1 140 ? 2.852 -34.469 -20.531 1 97.31 140 SER B C 1
ATOM 3543 O O . SER B 1 140 ? 3.195 -33.625 -21.359 1 97.31 140 SER B O 1
ATOM 3545 N N . SER B 1 141 ? 1.604 -35.062 -20.562 1 98.38 141 SER B N 1
ATOM 3546 C CA . SER B 1 141 ? 0.667 -34.781 -21.641 1 98.38 141 SER B CA 1
ATOM 3547 C C . SER B 1 141 ? -0.71 -34.406 -21.094 1 98.38 141 SER B C 1
ATOM 3549 O O . SER B 1 141 ? -1.534 -33.844 -21.812 1 98.38 141 SER B O 1
ATOM 3551 N N . THR B 1 142 ? -0.976 -34.75 -19.828 1 98.81 142 THR B N 1
ATOM 3552 C CA . THR B 1 142 ? -2.271 -34.5 -19.219 1 98.81 142 THR B CA 1
ATOM 3553 C C . THR B 1 142 ? -2.115 -33.594 -17.969 1 98.81 142 THR B C 1
ATOM 3555 O O . THR B 1 142 ? -1.355 -33.938 -17.062 1 98.81 142 THR B O 1
ATOM 3558 N N . LEU B 1 143 ? -2.787 -32.469 -17.953 1 98.94 143 LEU B N 1
ATOM 3559 C CA . LEU B 1 143 ? -2.828 -31.594 -16.797 1 98.94 143 LEU B CA 1
ATOM 3560 C C . LEU B 1 143 ? -4.234 -31.547 -16.203 1 98.94 143 LEU B C 1
ATOM 3562 O O . LEU B 1 143 ? -5.207 -31.344 -16.938 1 98.94 143 LEU B O 1
ATOM 3566 N N . VAL B 1 144 ? -4.336 -31.812 -14.945 1 98.94 144 VAL B N 1
ATOM 3567 C CA . VAL B 1 144 ? -5.574 -31.656 -14.18 1 98.94 144 VAL B CA 1
ATOM 3568 C C . VAL B 1 144 ? -5.598 -30.297 -13.508 1 98.94 144 VAL B C 1
ATOM 3570 O O . VAL B 1 144 ? -4.629 -29.906 -12.844 1 98.94 144 VAL B O 1
ATOM 3573 N N . LEU B 1 145 ? -6.645 -29.562 -13.695 1 98.88 145 LEU B N 1
ATOM 3574 C CA . LEU B 1 145 ? -6.809 -28.266 -13.062 1 98.88 145 LEU B CA 1
ATOM 3575 C C . LEU B 1 145 ? -8 -28.266 -12.109 1 98.88 145 LEU B C 1
ATOM 3577 O O . LEU B 1 145 ? -9.148 -28.391 -12.555 1 98.88 145 LEU B O 1
ATOM 3581 N N . LEU B 1 146 ? -7.699 -28.203 -10.859 1 98.69 146 LEU B N 1
ATOM 3582 C CA . LEU B 1 146 ? -8.727 -28.109 -9.828 1 98.69 146 LEU B CA 1
ATOM 3583 C C . LEU B 1 146 ? -8.969 -26.656 -9.438 1 98.69 146 LEU B C 1
ATOM 3585 O O . LEU B 1 146 ? -8.133 -26.031 -8.781 1 98.69 146 LEU B O 1
ATOM 3589 N N . GLY B 1 147 ? -10.148 -26.156 -9.742 1 97.56 147 GLY B N 1
ATOM 3590 C CA . GLY B 1 147 ? -10.492 -24.75 -9.602 1 97.56 147 GLY B CA 1
ATOM 3591 C C . GLY B 1 147 ? -10.75 -24.062 -10.93 1 97.56 147 GLY B C 1
ATOM 3592 O O . GLY B 1 147 ? -9.93 -24.141 -11.844 1 97.56 147 GLY B O 1
ATOM 3593 N N . ALA B 1 148 ? -11.859 -23.391 -11.031 1 97.44 148 ALA B N 1
ATOM 3594 C CA . ALA B 1 148 ? -12.258 -22.734 -12.273 1 97.44 148 ALA B CA 1
ATOM 3595 C C . ALA B 1 148 ? -12.398 -21.219 -12.078 1 97.44 148 ALA B C 1
ATOM 3597 O O . ALA B 1 148 ? -13.281 -20.594 -12.664 1 97.44 148 ALA B O 1
ATOM 3598 N N . GLY B 1 149 ? -11.555 -20.688 -11.211 1 94.81 149 GLY B N 1
ATOM 3599 C CA . GLY B 1 149 ? -11.594 -19.25 -10.969 1 94.81 149 GLY B CA 1
ATOM 3600 C C . GLY B 1 149 ? -10.797 -18.453 -11.984 1 94.81 149 GLY B C 1
ATOM 3601 O O . GLY B 1 149 ? -10.406 -18.984 -13.023 1 94.81 149 GLY B O 1
ATOM 3602 N N . ALA B 1 150 ? -10.539 -17.219 -11.656 1 95.12 150 ALA B N 1
ATOM 3603 C CA . ALA B 1 150 ? -9.922 -16.25 -12.555 1 95.12 150 ALA B CA 1
ATOM 3604 C C . ALA B 1 150 ? -8.516 -16.688 -12.953 1 95.12 150 ALA B C 1
ATOM 3606 O O . ALA B 1 150 ? -8.023 -16.344 -14.031 1 95.12 150 ALA B O 1
ATOM 3607 N N . LEU B 1 151 ? -7.871 -17.5 -12.117 1 97.38 151 LEU B N 1
ATOM 3608 C CA . LEU B 1 151 ? -6.488 -17.906 -12.344 1 97.38 151 LEU B CA 1
ATOM 3609 C C . LEU B 1 151 ? -6.414 -19 -13.406 1 97.38 151 LEU B C 1
ATOM 3611 O O . LEU B 1 151 ? -5.402 -19.141 -14.094 1 97.38 151 LEU B O 1
ATOM 3615 N N . ALA B 1 152 ? -7.441 -19.719 -13.609 1 98.38 152 ALA B N 1
ATOM 3616 C CA . ALA B 1 152 ? -7.453 -20.984 -14.352 1 98.38 152 ALA B CA 1
ATOM 3617 C C . ALA B 1 152 ? -7.027 -20.766 -15.805 1 98.38 152 ALA B C 1
ATOM 3619 O O . ALA B 1 152 ? -6.121 -21.438 -16.297 1 98.38 152 ALA B O 1
ATOM 3620 N N . PRO B 1 153 ? -7.609 -19.75 -16.516 1 98.5 153 PRO B N 1
ATOM 3621 C CA . PRO B 1 153 ? -7.188 -19.578 -17.906 1 98.5 153 PRO B CA 1
ATOM 3622 C C . PRO B 1 153 ? -5.707 -19.219 -18.031 1 98.5 153 PRO B C 1
ATOM 3624 O O . PRO B 1 153 ? -5.051 -19.641 -19 1 98.5 153 PRO B O 1
ATOM 3627 N N . HIS B 1 154 ? -5.199 -18.516 -17.125 1 98.69 154 HIS B N 1
ATOM 3628 C CA . HIS B 1 154 ? -3.797 -18.109 -17.156 1 98.69 154 HIS B CA 1
ATOM 3629 C C . HIS B 1 154 ? -2.877 -19.281 -16.828 1 98.69 154 HIS B C 1
ATOM 3631 O O . HIS B 1 154 ? -1.777 -19.391 -17.391 1 98.69 154 HIS B O 1
ATOM 3637 N N . LEU B 1 155 ? -3.324 -20.156 -15.93 1 98.88 155 LEU B N 1
ATOM 3638 C CA . LEU B 1 155 ? -2.564 -21.359 -15.641 1 98.88 155 LEU B CA 1
ATOM 3639 C C . LEU B 1 155 ? -2.438 -22.234 -16.891 1 98.88 155 LEU B C 1
ATOM 3641 O O . LEU B 1 155 ? -1.356 -22.75 -17.188 1 98.88 155 LEU B O 1
ATOM 3645 N N . VAL B 1 156 ? -3.545 -22.344 -17.594 1 98.81 156 VAL B N 1
ATOM 3646 C CA . VAL B 1 156 ? -3.535 -23.156 -18.812 1 98.81 156 VAL B CA 1
ATOM 3647 C C . VAL B 1 156 ? -2.543 -22.562 -19.812 1 98.81 156 VAL B C 1
ATOM 3649 O O . VAL B 1 156 ? -1.664 -23.266 -20.312 1 98.81 156 VAL B O 1
ATOM 3652 N N . SER B 1 157 ? -2.641 -21.297 -20.047 1 98.62 157 SER B N 1
ATOM 3653 C CA . SER B 1 157 ? -1.784 -20.625 -21.016 1 98.62 157 SER B CA 1
ATOM 3654 C C . SER B 1 157 ? -0.313 -20.734 -20.625 1 98.62 157 SER B C 1
ATOM 3656 O O . SER B 1 157 ? 0.53 -21.062 -21.469 1 98.62 157 SER B O 1
ATOM 3658 N N . ALA B 1 158 ? 0.01 -20.531 -19.406 1 98.88 158 ALA B N 1
ATOM 3659 C CA . ALA B 1 158 ? 1.395 -20.562 -18.938 1 98.88 158 ALA B CA 1
ATOM 3660 C C . ALA B 1 158 ? 1.958 -21.984 -19 1 98.88 158 ALA B C 1
ATOM 3662 O O . ALA B 1 158 ? 3.092 -22.188 -19.438 1 98.88 158 ALA B O 1
ATOM 3663 N N . HIS B 1 159 ? 1.158 -22.969 -18.594 1 98.88 159 HIS B N 1
ATOM 3664 C CA . HIS B 1 159 ? 1.649 -24.344 -18.547 1 98.88 159 HIS B CA 1
ATOM 3665 C C . HIS B 1 159 ? 1.846 -24.891 -19.953 1 98.88 159 HIS B C 1
ATOM 3667 O O . HIS B 1 159 ? 2.738 -25.719 -20.188 1 98.88 159 HIS B O 1
ATOM 3673 N N . ARG B 1 160 ? 1.059 -24.406 -20.891 1 98.5 160 ARG B N 1
ATOM 3674 C CA . ARG B 1 160 ? 1.253 -24.844 -22.266 1 98.5 160 ARG B CA 1
ATOM 3675 C C . ARG B 1 160 ? 2.566 -24.312 -22.828 1 98.5 160 ARG B C 1
ATOM 3677 O O . ARG B 1 160 ? 3.191 -24.953 -23.672 1 98.5 160 ARG B O 1
ATOM 3684 N N . VAL B 1 161 ? 2.939 -23.172 -22.375 1 98.25 161 VAL B N 1
ATOM 3685 C CA . VAL B 1 161 ? 4.223 -22.609 -22.781 1 98.25 161 VAL B CA 1
ATOM 3686 C C . VAL B 1 161 ? 5.359 -23.391 -22.125 1 98.25 161 VAL B C 1
ATOM 3688 O O . VAL B 1 161 ? 6.355 -23.719 -22.781 1 98.25 161 VAL B O 1
ATOM 3691 N N . ALA B 1 162 ? 5.23 -23.766 -20.875 1 98.44 162 ALA B N 1
ATOM 3692 C CA . ALA B 1 162 ? 6.262 -24.469 -20.125 1 98.44 162 ALA B CA 1
ATOM 3693 C C . ALA B 1 162 ? 6.387 -25.922 -20.578 1 98.44 162 ALA B C 1
ATOM 3695 O O . ALA B 1 162 ? 7.488 -26.484 -20.594 1 98.44 162 ALA B O 1
ATOM 3696 N N . ARG B 1 163 ? 5.266 -26.547 -20.906 1 98.19 163 ARG B N 1
ATOM 3697 C CA . ARG B 1 163 ? 5.18 -27.922 -21.375 1 98.19 163 ARG B CA 1
ATOM 3698 C C . ARG B 1 163 ? 4.305 -28.031 -22.625 1 98.19 163 ARG B C 1
ATOM 3700 O O . ARG B 1 163 ? 3.127 -28.391 -22.531 1 98.19 163 ARG B O 1
ATOM 3707 N N . PRO B 1 164 ? 4.898 -27.828 -23.766 1 96.94 164 PRO B N 1
ATOM 3708 C CA . PRO B 1 164 ? 4.117 -27.812 -25 1 96.94 164 PRO B CA 1
ATOM 3709 C C . PRO B 1 164 ? 3.484 -29.156 -25.328 1 96.94 164 PRO B C 1
ATOM 3711 O O . PRO B 1 164 ? 2.584 -29.234 -26.172 1 96.94 164 PRO B O 1
ATOM 3714 N N . GLY B 1 165 ? 3.916 -30.188 -24.672 1 97.56 165 GLY B N 1
ATOM 3715 C CA . GLY B 1 165 ? 3.383 -31.531 -24.906 1 97.56 165 GLY B CA 1
ATOM 3716 C C . GLY B 1 165 ? 2.023 -31.734 -24.266 1 97.56 165 GLY B C 1
ATOM 3717 O O . GLY B 1 165 ? 1.37 -32.75 -24.5 1 97.56 165 GLY B O 1
ATOM 3718 N N . LEU B 1 166 ? 1.598 -30.797 -23.469 1 98.5 166 LEU B N 1
ATOM 3719 C CA . LEU B 1 166 ? 0.274 -30.906 -22.859 1 98.5 166 LEU B CA 1
ATOM 3720 C C . LEU B 1 166 ? -0.818 -30.797 -23.922 1 98.5 166 LEU B C 1
ATOM 3722 O O . LEU B 1 166 ? -0.977 -29.75 -24.562 1 98.5 166 LEU B O 1
ATOM 3726 N N . THR B 1 167 ? -1.628 -31.844 -24.062 1 98 167 THR B N 1
ATOM 3727 C CA . THR B 1 167 ? -2.658 -31.875 -25.094 1 98 167 THR B CA 1
ATOM 3728 C C . THR B 1 167 ? -4.027 -32.156 -24.484 1 98 167 THR B C 1
ATOM 3730 O O . THR B 1 167 ? -5.051 -32.062 -25.172 1 98 167 THR B O 1
ATOM 3733 N N . ARG B 1 168 ? -4.02 -32.562 -23.219 1 98.69 168 ARG B N 1
ATOM 3734 C CA . ARG B 1 168 ? -5.262 -32.875 -22.531 1 98.69 168 ARG B CA 1
ATOM 3735 C C . ARG B 1 168 ? -5.336 -32.188 -21.172 1 98.69 168 ARG B C 1
ATOM 3737 O O . ARG B 1 168 ? -4.395 -32.25 -20.391 1 98.69 168 ARG B O 1
ATOM 3744 N N . PHE B 1 169 ? -6.441 -31.469 -20.969 1 98.88 169 PHE B N 1
ATOM 3745 C CA . PHE B 1 169 ? -6.711 -30.812 -19.688 1 98.88 169 PHE B CA 1
ATOM 3746 C C . PHE B 1 169 ? -8 -31.344 -19.078 1 98.88 169 PHE B C 1
ATOM 3748 O O . PHE B 1 169 ? -9.047 -31.359 -19.734 1 98.88 169 PHE B O 1
ATOM 3755 N N . LEU B 1 170 ? -7.957 -31.844 -17.859 1 98.81 170 LEU B N 1
ATOM 3756 C CA . LEU B 1 170 ? -9.117 -32.219 -17.062 1 98.81 170 LEU B CA 1
ATOM 3757 C C . LEU B 1 170 ? -9.438 -31.125 -16.031 1 98.81 170 LEU B C 1
ATOM 3759 O O . LEU B 1 170 ? -8.625 -30.844 -15.156 1 98.81 170 LEU B O 1
ATOM 3763 N N . LEU B 1 171 ? -10.641 -30.531 -16.172 1 98.81 171 LEU B N 1
ATOM 3764 C CA . LEU B 1 171 ? -11.039 -29.422 -15.32 1 98.81 171 LEU B CA 1
ATOM 3765 C C . LEU B 1 171 ? -12.07 -29.859 -14.289 1 98.81 171 LEU B C 1
ATOM 3767 O O . LEU B 1 171 ? -13.008 -30.578 -14.617 1 98.81 171 LEU B O 1
ATOM 3771 N N . TRP B 1 172 ? -11.859 -29.453 -13.109 1 98.38 172 TRP B N 1
ATOM 3772 C CA . TRP B 1 172 ? -12.82 -29.734 -12.047 1 98.38 172 TRP B CA 1
ATOM 3773 C C . TRP B 1 172 ? -13.055 -28.5 -11.188 1 98.38 172 TRP B C 1
ATOM 3775 O O . TRP B 1 172 ? -12.125 -27.734 -10.914 1 98.38 172 TRP B O 1
ATOM 3785 N N . ASN B 1 173 ? -14.258 -28.328 -10.773 1 97.69 173 ASN B N 1
ATOM 3786 C CA . ASN B 1 173 ? -14.664 -27.328 -9.797 1 97.69 173 ASN B CA 1
ATOM 3787 C C . ASN B 1 173 ? -15.805 -27.828 -8.922 1 97.69 173 ASN B C 1
ATOM 3789 O O . ASN B 1 173 ? -16.594 -28.672 -9.344 1 97.69 173 ASN B O 1
ATOM 3793 N N . ARG B 1 174 ? -15.828 -27.328 -7.719 1 94.44 174 ARG B N 1
ATOM 3794 C CA . ARG B 1 174 ? -16.922 -27.703 -6.816 1 94.44 174 ARG B CA 1
ATOM 3795 C C . ARG B 1 174 ? -18.281 -27.469 -7.465 1 94.44 174 ARG B C 1
ATOM 3797 O O . ARG B 1 174 ? -19.188 -28.266 -7.312 1 94.44 174 ARG B O 1
ATOM 3804 N N . THR B 1 175 ? -18.375 -26.281 -8.117 1 94.69 175 THR B N 1
ATOM 3805 C CA . THR B 1 175 ? -19.547 -26 -8.938 1 94.69 175 THR B CA 1
ATOM 3806 C C . THR B 1 175 ? -19.312 -26.438 -10.383 1 94.69 175 THR B C 1
ATOM 3808 O O . THR B 1 175 ? -18.688 -25.719 -11.156 1 94.69 175 THR B O 1
ATOM 3811 N N . PRO B 1 176 ? -19.922 -27.484 -10.812 1 95.69 176 PRO B N 1
ATOM 3812 C CA . PRO B 1 176 ? -19.594 -28.078 -12.109 1 95.69 176 PRO B CA 1
ATOM 3813 C C . PRO B 1 176 ? -19.828 -27.125 -13.273 1 95.69 176 PRO B C 1
ATOM 3815 O O . PRO B 1 176 ? -19.109 -27.156 -14.266 1 95.69 176 PRO B O 1
ATOM 3818 N N . GLU B 1 177 ? -20.797 -26.25 -13.117 1 97.12 177 GLU B N 1
ATOM 3819 C CA . GLU B 1 177 ? -21.125 -25.312 -14.18 1 97.12 177 GLU B CA 1
ATOM 3820 C C . GLU B 1 177 ? -19.953 -24.375 -14.469 1 97.12 177 GLU B C 1
ATOM 3822 O O . GLU B 1 177 ? -19.734 -23.969 -15.609 1 97.12 177 GLU B O 1
ATOM 3827 N N . LYS B 1 178 ? -19.234 -24.109 -13.461 1 97.31 178 LYS B N 1
ATOM 3828 C CA . LYS B 1 178 ? -18.078 -23.234 -13.633 1 97.31 178 LYS B CA 1
ATOM 3829 C C . LYS B 1 178 ? -16.984 -23.922 -14.445 1 97.31 178 LYS B C 1
ATOM 3831 O O . LYS B 1 178 ? -16.344 -23.281 -15.297 1 97.31 178 LYS B O 1
ATOM 3836 N N . ALA B 1 179 ? -16.797 -25.172 -14.195 1 98.12 179 ALA B N 1
ATOM 3837 C CA . ALA B 1 179 ? -15.82 -25.938 -14.953 1 98.12 179 ALA B CA 1
ATOM 3838 C C . ALA B 1 179 ? -16.25 -26.094 -16.406 1 98.12 179 ALA B C 1
ATOM 3840 O O . ALA B 1 179 ? -15.414 -26 -17.312 1 98.12 179 ALA B O 1
ATOM 3841 N N . SER B 1 180 ? -17.516 -26.281 -16.594 1 98.25 180 SER B N 1
ATOM 3842 C CA . SER B 1 180 ? -18.047 -26.422 -17.953 1 98.25 180 SER B CA 1
ATOM 3843 C C . SER B 1 180 ? -17.875 -25.125 -18.75 1 98.25 180 SER B C 1
ATOM 3845 O O . SER B 1 180 ? -17.469 -25.156 -19.906 1 98.25 180 SER B O 1
ATOM 3847 N N . HIS B 1 181 ? -18.188 -24.078 -18.109 1 98.19 181 HIS B N 1
ATOM 3848 C CA . HIS B 1 181 ? -18.016 -22.781 -18.75 1 98.19 181 HIS B CA 1
ATOM 3849 C C . HIS B 1 181 ? -16.562 -22.516 -19.094 1 98.19 181 HIS B C 1
ATOM 3851 O O . HIS B 1 181 ? -16.25 -22.078 -20.203 1 98.19 181 HIS B O 1
ATOM 3857 N N . LEU B 1 182 ? -15.719 -22.828 -18.156 1 98.19 182 LEU B N 1
ATOM 3858 C CA . LEU B 1 182 ? -14.289 -22.656 -18.375 1 98.19 182 LEU B CA 1
ATOM 3859 C C . LEU B 1 182 ? -13.805 -23.531 -19.531 1 98.19 182 LEU B C 1
ATOM 3861 O O . LEU B 1 182 ? -13.039 -23.078 -20.391 1 98.19 182 LEU B O 1
ATOM 3865 N N . ALA B 1 183 ? -14.227 -24.719 -19.578 1 98.56 183 ALA B N 1
ATOM 3866 C CA . ALA B 1 183 ? -13.828 -25.641 -20.641 1 98.56 183 ALA B CA 1
ATOM 3867 C C . ALA B 1 183 ? -14.203 -25.094 -22.016 1 98.56 183 ALA B C 1
ATOM 3869 O O . ALA B 1 183 ? -13.406 -25.156 -22.953 1 98.56 183 ALA B O 1
ATOM 3870 N N . SER B 1 184 ? -15.391 -24.609 -22.109 1 98 184 SER B N 1
ATOM 3871 C CA . SER B 1 184 ? -15.875 -24.062 -23.375 1 98 184 SER B CA 1
ATOM 3872 C C . SER B 1 184 ? -15.031 -22.875 -23.828 1 98 184 SER B C 1
ATOM 3874 O O . SER B 1 184 ? -14.664 -22.766 -25 1 98 184 SER B O 1
ATOM 3876 N N . GLN B 1 185 ? -14.734 -22.094 -22.859 1 97.75 185 GLN B N 1
ATOM 3877 C CA . GLN B 1 185 ? -13.922 -20.906 -23.141 1 97.75 185 GLN B CA 1
ATOM 3878 C C . GLN B 1 185 ? -12.523 -21.297 -23.594 1 97.75 185 GLN B C 1
ATOM 3880 O O . GLN B 1 185 ? -12 -20.766 -24.578 1 97.75 185 GLN B O 1
ATOM 3885 N N . LEU B 1 186 ? -11.93 -22.203 -22.906 1 98.5 186 LEU B N 1
ATOM 3886 C CA . LEU B 1 186 ? -10.555 -22.609 -23.188 1 98.5 186 LEU B CA 1
ATOM 3887 C C . LEU B 1 186 ? -10.469 -23.344 -24.516 1 98.5 186 LEU B C 1
ATOM 3889 O O . LEU B 1 186 ? -9.469 -23.219 -25.234 1 98.5 186 LEU B O 1
ATOM 3893 N N . GLN B 1 187 ? -11.508 -24.094 -24.812 1 98.12 187 GLN B N 1
ATOM 3894 C CA . GLN B 1 187 ? -11.516 -24.812 -26.078 1 98.12 187 GLN B CA 1
ATOM 3895 C C . GLN B 1 187 ? -11.438 -23.859 -27.266 1 98.12 187 GLN B C 1
ATOM 3897 O O . GLN B 1 187 ? -10.773 -24.156 -28.266 1 98.12 187 GLN B O 1
ATOM 3902 N N . LEU B 1 188 ? -12.078 -22.766 -27.125 1 97.31 188 LEU B N 1
ATOM 3903 C CA . LEU B 1 188 ? -12.062 -21.75 -28.172 1 97.31 188 LEU B CA 1
ATOM 3904 C C . LEU B 1 188 ? -10.695 -21.078 -28.266 1 97.31 188 LEU B C 1
ATOM 3906 O O . LEU B 1 188 ? -10.219 -20.781 -29.359 1 97.31 188 LEU B O 1
ATOM 3910 N N . GLN B 1 189 ? -10.055 -20.922 -27.172 1 96.31 189 GLN B N 1
ATOM 3911 C CA . GLN B 1 189 ? -8.797 -20.188 -27.078 1 96.31 189 GLN B CA 1
ATOM 3912 C C . GLN B 1 189 ? -7.621 -21.062 -27.5 1 96.31 189 GLN B C 1
ATOM 3914 O O . GLN B 1 189 ? -6.582 -20.562 -27.922 1 96.31 189 GLN B O 1
ATOM 3919 N N . HIS B 1 190 ? -7.723 -22.344 -27.266 1 96.88 190 HIS B N 1
ATOM 3920 C CA . HIS B 1 190 ? -6.637 -23.297 -27.516 1 96.88 190 HIS B CA 1
ATOM 3921 C C . HIS B 1 190 ? -7.094 -24.422 -28.422 1 96.88 190 HIS B C 1
ATOM 3923 O O . HIS B 1 190 ? -7.188 -25.578 -27.984 1 96.88 190 HIS B O 1
ATOM 3929 N N . PRO B 1 191 ? -7.047 -24.062 -29.688 1 93.06 191 PRO B N 1
ATOM 3930 C CA . PRO B 1 191 ? -7.457 -25.125 -30.594 1 93.06 191 PRO B CA 1
ATOM 3931 C C . PRO B 1 191 ? -6.461 -26.297 -30.625 1 93.06 191 PRO B C 1
ATOM 3933 O O . PRO B 1 191 ? -5.254 -26.078 -30.5 1 93.06 191 PRO B O 1
ATOM 3936 N N . GLY B 1 192 ? -6.816 -27.453 -30.641 1 94.25 192 GLY B N 1
ATOM 3937 C CA . GLY B 1 192 ? -5.965 -28.641 -30.734 1 94.25 192 GLY B CA 1
ATOM 3938 C C . GLY B 1 192 ? -5.723 -29.297 -29.391 1 94.25 192 GLY B C 1
ATOM 3939 O O . GLY B 1 192 ? -5.078 -30.359 -29.312 1 94.25 192 GLY B O 1
ATOM 3940 N N . VAL B 1 193 ? -6.102 -28.625 -28.406 1 97.31 193 VAL B N 1
ATOM 3941 C CA . VAL B 1 193 ? -5.996 -29.172 -27.062 1 97.31 193 VAL B CA 1
ATOM 3942 C C . VAL B 1 193 ? -7.367 -29.672 -26.594 1 97.31 193 VAL B C 1
ATOM 3944 O O . VAL B 1 193 ? -8.391 -29.078 -26.938 1 97.31 193 VAL B O 1
ATOM 3947 N N . LEU B 1 194 ? -7.457 -30.75 -25.875 1 98.38 194 LEU B N 1
ATOM 3948 C CA . LEU B 1 194 ? -8.703 -31.312 -25.375 1 98.38 194 LEU B CA 1
ATOM 3949 C C . LEU B 1 194 ? -8.977 -30.828 -23.953 1 98.38 194 LEU B C 1
ATOM 3951 O O . LEU B 1 194 ? -8.148 -31.016 -23.062 1 98.38 194 LEU B O 1
ATOM 3955 N N . PHE B 1 195 ? -10.078 -30.156 -23.797 1 98.69 195 PHE B N 1
ATOM 3956 C CA . PHE B 1 195 ? -10.547 -29.734 -22.469 1 98.69 195 PHE B CA 1
ATOM 3957 C C . PHE B 1 195 ? -11.773 -30.531 -22.062 1 98.69 195 PHE B C 1
ATOM 3959 O O . PHE B 1 195 ? -12.797 -30.516 -22.75 1 98.69 195 PHE B O 1
ATOM 3966 N N . GLN B 1 196 ? -11.688 -31.219 -20.969 1 98.31 196 GLN B N 1
ATOM 3967 C CA . GLN B 1 196 ? -12.789 -32.031 -20.469 1 98.31 196 GLN B CA 1
ATOM 3968 C C . GLN B 1 196 ? -13.109 -31.703 -19.016 1 98.31 196 GLN B C 1
ATOM 3970 O O . GLN B 1 196 ? -12.211 -31.391 -18.234 1 98.31 196 GLN B O 1
ATOM 3975 N N . VAL B 1 197 ? -14.367 -31.734 -18.719 1 98.5 197 VAL B N 1
ATOM 3976 C CA . VAL B 1 197 ? -14.797 -31.562 -17.328 1 98.5 197 VAL B CA 1
ATOM 3977 C C . VAL B 1 197 ? -14.758 -32.906 -16.594 1 98.5 197 VAL B C 1
ATOM 3979 O O . VAL B 1 197 ? -15.305 -33.906 -17.094 1 98.5 197 VAL B O 1
ATOM 3982 N N . ALA B 1 198 ? -14.07 -32.906 -15.531 1 98 198 ALA B N 1
ATOM 3983 C CA . ALA B 1 198 ? -14 -34.125 -14.727 1 98 198 ALA B CA 1
ATOM 3984 C C . ALA B 1 198 ? -15.156 -34.188 -13.734 1 98 198 ALA B C 1
ATOM 3986 O O . ALA B 1 198 ? -15.477 -33.188 -13.078 1 98 198 ALA B O 1
ATOM 3987 N N . ASP B 1 199 ? -15.758 -35.312 -13.547 1 94.75 199 ASP B N 1
ATOM 3988 C CA . ASP B 1 199 ? -16.859 -35.5 -12.617 1 94.75 199 ASP B CA 1
ATOM 3989 C C . ASP B 1 199 ? -16.344 -35.906 -11.234 1 94.75 199 ASP B C 1
ATOM 3991 O O . ASP B 1 199 ? -16.984 -35.594 -10.219 1 94.75 199 ASP B O 1
ATOM 3995 N N . ASP B 1 200 ? -15.242 -36.594 -11.289 1 96.69 200 ASP B N 1
ATOM 3996 C CA . ASP B 1 200 ? -14.672 -37.125 -10.055 1 96.69 200 ASP B CA 1
ATOM 3997 C C . ASP B 1 200 ? -13.227 -36.656 -9.875 1 96.69 200 ASP B C 1
ATOM 3999 O O . ASP B 1 200 ? -12.375 -36.906 -10.727 1 96.69 200 ASP B O 1
ATOM 4003 N N . VAL B 1 201 ? -12.992 -36.062 -8.742 1 97.62 201 VAL B N 1
ATOM 4004 C CA . VAL B 1 201 ? -11.688 -35.469 -8.477 1 97.62 201 VAL B CA 1
ATOM 4005 C C . VAL B 1 201 ? -10.633 -36.562 -8.398 1 97.62 201 VAL B C 1
ATOM 4007 O O . VAL B 1 201 ? -9.539 -36.438 -8.961 1 97.62 201 VAL B O 1
ATOM 4010 N N . ASP B 1 202 ? -10.93 -37.688 -7.773 1 98.25 202 ASP B N 1
ATOM 4011 C CA . ASP B 1 202 ? -9.977 -38.781 -7.586 1 98.25 202 ASP B CA 1
ATOM 4012 C C . ASP B 1 202 ? -9.57 -39.375 -8.93 1 98.25 202 ASP B C 1
ATOM 4014 O O . ASP B 1 202 ? -8.383 -39.656 -9.156 1 98.25 202 ASP B O 1
ATOM 4018 N N . GLU B 1 203 ? -10.484 -39.594 -9.734 1 98.12 203 GLU B N 1
ATOM 4019 C CA . GLU B 1 203 ? -10.203 -40.125 -11.055 1 98.12 203 GLU B CA 1
ATOM 4020 C C . GLU B 1 203 ? -9.375 -39.156 -11.891 1 98.12 203 GLU B C 1
ATOM 4022 O O . GLU B 1 203 ? -8.469 -39.594 -12.617 1 98.12 203 GLU B O 1
ATOM 4027 N N . ALA B 1 204 ? -9.742 -37.938 -11.828 1 98.44 204 ALA B N 1
ATOM 4028 C CA . ALA B 1 204 ? -8.977 -36.938 -12.555 1 98.44 204 ALA B CA 1
ATOM 4029 C C . ALA B 1 204 ? -7.527 -36.875 -12.086 1 98.44 204 ALA B C 1
ATOM 4031 O O . ALA B 1 204 ? -6.602 -36.906 -12.898 1 98.44 204 ALA B O 1
ATOM 4032 N N . VAL B 1 205 ? -7.352 -36.812 -10.773 1 98.75 205 VAL B N 1
ATOM 4033 C CA . VAL B 1 205 ? -6.023 -36.75 -10.18 1 98.75 205 VAL B CA 1
ATOM 4034 C C . VAL B 1 205 ? -5.199 -37.969 -10.609 1 98.75 205 VAL B C 1
ATOM 4036 O O . VAL B 1 205 ? -4.023 -37.844 -10.961 1 98.75 205 VAL B O 1
ATOM 4039 N N . ALA B 1 206 ? -5.824 -39.125 -10.695 1 98.56 206 ALA B N 1
ATOM 4040 C CA . ALA B 1 206 ? -5.141 -40.375 -11.047 1 98.56 206 ALA B CA 1
ATOM 4041 C C . ALA B 1 206 ? -4.688 -40.344 -12.5 1 98.56 206 ALA B C 1
ATOM 4043 O O . ALA B 1 206 ? -3.75 -41.062 -12.875 1 98.56 206 ALA B O 1
ATOM 4044 N N . ALA B 1 207 ? -5.289 -39.562 -13.25 1 98.19 207 ALA B N 1
ATOM 4045 C CA . ALA B 1 207 ? -4.992 -39.5 -14.68 1 98.19 207 ALA B CA 1
ATOM 4046 C C . ALA B 1 207 ? -3.938 -38.438 -14.984 1 98.19 207 ALA B C 1
ATOM 4048 O O . ALA B 1 207 ? -3.342 -38.438 -16.062 1 98.19 207 ALA B O 1
ATOM 4049 N N . GLY B 1 208 ? -3.699 -37.562 -14.094 1 98.62 208 GLY B N 1
ATOM 4050 C CA . GLY B 1 208 ? -2.916 -36.375 -14.383 1 98.62 208 GLY B CA 1
ATOM 4051 C C . GLY B 1 208 ? -1.42 -36.594 -14.273 1 98.62 208 GLY B C 1
ATOM 4052 O O . GLY B 1 208 ? -0.947 -37.219 -13.312 1 98.62 208 GLY B O 1
ATOM 4053 N N . ASP B 1 209 ? -0.622 -36.125 -15.312 1 98.5 209 ASP B N 1
ATOM 4054 C CA . ASP B 1 209 ? 0.828 -36 -15.188 1 98.5 209 ASP B CA 1
ATOM 4055 C C . ASP B 1 209 ? 1.205 -34.812 -14.305 1 98.5 209 ASP B C 1
ATOM 4057 O O . ASP B 1 209 ? 2.166 -34.875 -13.539 1 98.5 209 ASP B O 1
ATOM 4061 N N . ILE B 1 210 ? 0.455 -33.75 -14.469 1 98.88 210 ILE B N 1
ATOM 4062 C CA . ILE B 1 210 ? 0.526 -32.562 -13.656 1 98.88 210 ILE B CA 1
ATOM 4063 C C . ILE B 1 210 ? -0.844 -32.25 -13.047 1 98.88 210 ILE B C 1
ATOM 4065 O O . ILE B 1 210 ? -1.855 -32.25 -13.75 1 98.88 210 ILE B O 1
ATOM 4069 N N . VAL B 1 211 ? -0.891 -32.094 -11.758 1 98.94 211 VAL B N 1
ATOM 4070 C CA . VAL B 1 211 ? -2.107 -31.703 -11.055 1 98.94 211 VAL B CA 1
ATOM 4071 C C . VAL B 1 211 ? -1.94 -30.297 -10.469 1 98.94 211 VAL B C 1
ATOM 4073 O O . VAL B 1 211 ? -1.165 -30.094 -9.523 1 98.94 211 VAL B O 1
ATOM 4076 N N . CYS B 1 212 ? -2.656 -29.359 -11.016 1 98.81 212 CYS B N 1
ATOM 4077 C CA . CYS B 1 212 ? -2.631 -27.984 -10.555 1 98.81 212 CYS B CA 1
ATOM 4078 C C . CYS B 1 212 ? -3.861 -27.656 -9.719 1 98.81 212 CYS B C 1
ATOM 4080 O O . CYS B 1 212 ? -4.988 -27.969 -10.117 1 98.81 212 CYS B O 1
ATOM 4082 N N . CYS B 1 213 ? -3.621 -27.109 -8.586 1 98.5 213 CYS B N 1
ATOM 4083 C CA . CYS B 1 213 ? -4.715 -26.672 -7.715 1 98.5 213 CYS B CA 1
ATOM 4084 C C . CYS B 1 213 ? -4.723 -25.156 -7.551 1 98.5 213 CYS B C 1
ATOM 4086 O O . CYS B 1 213 ? -3.701 -24.562 -7.203 1 98.5 213 CYS B O 1
ATOM 4088 N N . ALA B 1 214 ? -5.766 -24.578 -7.824 1 97 214 ALA B N 1
ATOM 4089 C CA . ALA B 1 214 ? -6.008 -23.141 -7.613 1 97 214 ALA B CA 1
ATOM 4090 C C . ALA B 1 214 ? -7.332 -22.922 -6.891 1 97 214 ALA B C 1
ATOM 4092 O O . ALA B 1 214 ? -8.242 -22.281 -7.434 1 97 214 ALA B O 1
ATOM 4093 N N . THR B 1 215 ? -7.375 -23.344 -5.676 1 93.56 215 THR B N 1
ATOM 4094 C CA . THR B 1 215 ? -8.617 -23.328 -4.902 1 93.56 215 THR B CA 1
ATOM 4095 C C . THR B 1 215 ? -8.367 -22.797 -3.496 1 93.56 215 THR B C 1
ATOM 4097 O O . THR B 1 215 ? -7.266 -22.922 -2.965 1 93.56 215 THR B O 1
ATOM 4100 N N . GLY B 1 216 ? -9.406 -22.25 -2.936 1 89.94 216 GLY B N 1
ATOM 4101 C CA . GLY B 1 216 ? -9.375 -21.844 -1.536 1 89.94 216 GLY B CA 1
ATOM 4102 C C . GLY B 1 216 ? -10.031 -22.859 -0.614 1 89.94 216 GLY B C 1
ATOM 4103 O O . GLY B 1 216 ? -10.539 -22.5 0.45 1 89.94 216 GLY B O 1
ATOM 4104 N N . SER B 1 217 ? -10.023 -24.078 -1.009 1 92.88 217 SER B N 1
ATOM 4105 C CA . SER B 1 217 ? -10.711 -25.125 -0.257 1 92.88 217 SER B CA 1
ATOM 4106 C C . SER B 1 217 ? -10.117 -25.281 1.14 1 92.88 217 SER B C 1
ATOM 4108 O O . SER B 1 217 ? -8.906 -25.156 1.324 1 92.88 217 SER B O 1
ATOM 4110 N N . ARG B 1 218 ? -10.953 -25.547 2.084 1 93.44 218 ARG B N 1
ATOM 4111 C CA . ARG B 1 218 ? -10.516 -25.828 3.449 1 93.44 218 ARG B CA 1
ATOM 4112 C C . ARG B 1 218 ? -10.398 -27.328 3.686 1 93.44 218 ARG B C 1
ATOM 4114 O O . ARG B 1 218 ? -9.922 -27.766 4.734 1 93.44 218 ARG B O 1
ATOM 4121 N N . THR B 1 219 ? -10.852 -28.031 2.721 1 95.12 219 THR B N 1
ATOM 4122 C CA . THR B 1 219 ? -10.719 -29.484 2.729 1 95.12 219 THR B CA 1
ATOM 4123 C C . THR B 1 219 ? -9.812 -29.953 1.593 1 95.12 219 THR B C 1
ATOM 4125 O O . THR B 1 219 ? -9.875 -29.422 0.482 1 95.12 219 THR B O 1
ATOM 4128 N N . PRO B 1 220 ? -8.969 -30.938 1.889 1 96.81 220 PRO B N 1
ATOM 4129 C CA . PRO B 1 220 ? -8.07 -31.406 0.833 1 96.81 220 PRO B CA 1
ATOM 4130 C C . PRO B 1 220 ? -8.812 -31.969 -0.38 1 96.81 220 PRO B C 1
ATOM 4132 O O . PRO B 1 220 ? -9.727 -32.781 -0.23 1 96.81 220 PRO B O 1
ATOM 4135 N N . LEU B 1 221 ? -8.43 -31.516 -1.495 1 97.38 221 LEU B N 1
ATOM 4136 C CA . LEU B 1 221 ? -9.008 -32.031 -2.73 1 97.38 221 LEU B CA 1
ATOM 4137 C C . LEU B 1 221 ? -8.156 -33.156 -3.297 1 97.38 221 LEU B C 1
ATOM 4139 O O . LEU B 1 221 ? -8.688 -34.156 -3.803 1 97.38 221 LEU B O 1
ATOM 4143 N N . VAL B 1 222 ? -6.84 -33 -3.229 1 98.69 222 VAL B N 1
ATOM 4144 C CA . VAL B 1 222 ? -5.93 -34 -3.775 1 98.69 222 VAL B CA 1
ATOM 4145 C C . VAL B 1 222 ? -5.555 -35 -2.691 1 98.69 222 VAL B C 1
ATOM 4147 O O . VAL B 1 222 ? -4.902 -34.656 -1.708 1 98.69 222 VAL B O 1
ATOM 4150 N N . ARG B 1 223 ? -5.902 -36.188 -2.883 1 98.44 223 ARG B N 1
ATOM 4151 C CA . ARG B 1 223 ? -5.426 -37.312 -2.059 1 98.44 223 ARG B CA 1
ATOM 4152 C C . ARG B 1 223 ? -4.129 -37.875 -2.617 1 98.44 223 ARG B C 1
ATOM 4154 O O . ARG B 1 223 ? -4.078 -38.312 -3.775 1 98.44 223 ARG B O 1
ATOM 4161 N N . GLY B 1 224 ? -3.145 -37.906 -1.747 1 98.44 224 GLY B N 1
ATOM 4162 C CA . GLY B 1 224 ? -1.824 -38.344 -2.172 1 98.44 224 GLY B CA 1
ATOM 4163 C C . GLY B 1 224 ? -1.823 -39.719 -2.771 1 98.44 224 GLY B C 1
ATOM 4164 O O . GLY B 1 224 ? -1.08 -40 -3.717 1 98.44 224 GLY B O 1
ATOM 4165 N N . GLU B 1 225 ? -2.701 -40.562 -2.287 1 98.06 225 GLU B N 1
ATOM 4166 C CA . GLU B 1 225 ? -2.764 -41.938 -2.734 1 98.06 225 GLU B CA 1
ATOM 4167 C C . GLU B 1 225 ? -3.217 -42.031 -4.188 1 98.06 225 GLU B C 1
ATOM 4169 O O . GLU B 1 225 ? -2.967 -43.031 -4.859 1 98.06 225 GLU B O 1
ATOM 4174 N N . ARG B 1 226 ? -3.809 -41 -4.637 1 98.44 226 ARG B N 1
ATOM 4175 C CA . ARG B 1 226 ? -4.383 -41.031 -5.977 1 98.44 226 ARG B CA 1
ATOM 4176 C C . ARG B 1 226 ? -3.402 -40.5 -7.004 1 98.44 226 ARG B C 1
ATOM 4178 O O . ARG B 1 226 ? -3.59 -40.656 -8.211 1 98.44 226 ARG B O 1
ATOM 4185 N N . LEU B 1 227 ? -2.338 -39.812 -6.535 1 98.56 227 LEU B N 1
ATOM 4186 C CA . LEU B 1 227 ? -1.325 -39.312 -7.465 1 98.56 227 LEU B CA 1
ATOM 4187 C C . LEU B 1 227 ? -0.593 -40.469 -8.133 1 98.56 227 LEU B C 1
ATOM 4189 O O . LEU B 1 227 ? -0.106 -41.375 -7.453 1 98.56 227 LEU B O 1
ATOM 4193 N N . LYS B 1 228 ? -0.538 -40.531 -9.43 1 96.94 228 LYS B N 1
ATOM 4194 C CA . LYS B 1 228 ? 0.187 -41.594 -10.102 1 96.94 228 LYS B CA 1
ATOM 4195 C C . LYS B 1 228 ? 1.695 -41.438 -9.945 1 96.94 228 LYS B C 1
ATOM 4197 O O . LYS B 1 228 ? 2.168 -40.344 -9.586 1 96.94 228 LYS B O 1
ATOM 4202 N N . ARG B 1 229 ? 2.41 -42.5 -10.203 1 95.31 229 ARG B N 1
ATOM 4203 C CA . ARG B 1 229 ? 3.869 -42.406 -10.18 1 95.31 229 ARG B CA 1
ATOM 4204 C C . ARG B 1 229 ? 4.379 -41.406 -11.195 1 95.31 229 ARG B C 1
ATOM 4206 O O . ARG B 1 229 ? 3.889 -41.344 -12.32 1 95.31 229 ARG B O 1
ATOM 4213 N N . GLY B 1 230 ? 5.285 -40.531 -10.727 1 96.69 230 GLY B N 1
ATOM 4214 C CA . GLY B 1 230 ? 5.906 -39.562 -11.602 1 96.69 230 GLY B CA 1
ATOM 4215 C C . GLY B 1 230 ? 5.125 -38.25 -11.695 1 96.69 230 GLY B C 1
ATOM 4216 O O . GLY B 1 230 ? 5.574 -37.281 -12.328 1 96.69 230 GLY B O 1
ATOM 4217 N N . ALA B 1 231 ? 4.012 -38.125 -10.992 1 98 231 ALA B N 1
ATOM 4218 C CA . ALA B 1 231 ? 3.154 -36.938 -11.078 1 98 231 ALA B CA 1
ATOM 4219 C C . ALA B 1 231 ? 3.814 -35.719 -10.414 1 98 231 ALA B C 1
ATOM 4221 O O . ALA B 1 231 ? 4.629 -35.875 -9.5 1 98 231 ALA B O 1
ATOM 4222 N N . HIS B 1 232 ? 3.506 -34.594 -10.938 1 98.62 232 HIS B N 1
ATOM 4223 C CA . HIS B 1 232 ? 3.854 -33.312 -10.32 1 98.62 232 HIS B CA 1
ATOM 4224 C C . HIS B 1 232 ? 2.615 -32.625 -9.773 1 98.62 232 HIS B C 1
ATOM 4226 O O . HIS B 1 232 ? 1.661 -32.375 -10.516 1 98.62 232 HIS B O 1
ATOM 4232 N N . LEU B 1 233 ? 2.613 -32.344 -8.484 1 98.88 233 LEU B N 1
ATOM 4233 C CA . LEU B 1 233 ? 1.547 -31.609 -7.816 1 98.88 233 LEU B CA 1
ATOM 4234 C C . LEU B 1 233 ? 1.937 -30.156 -7.633 1 98.88 233 LEU B C 1
ATOM 4236 O O . LEU B 1 233 ? 2.938 -29.844 -6.98 1 98.88 233 LEU B O 1
ATOM 4240 N N . ASN B 1 234 ? 1.161 -29.281 -8.219 1 98.81 234 ASN B N 1
ATOM 4241 C CA . ASN B 1 234 ? 1.402 -27.844 -8.258 1 98.81 234 ASN B CA 1
ATOM 4242 C C . ASN B 1 234 ? 0.261 -27.062 -7.602 1 98.81 234 ASN B C 1
ATOM 4244 O O . ASN B 1 234 ? -0.82 -26.938 -8.18 1 98.81 234 ASN B O 1
ATOM 4248 N N . MET B 1 235 ? 0.533 -26.484 -6.434 1 98.75 235 MET B N 1
ATOM 4249 C CA . MET B 1 235 ? -0.536 -25.875 -5.641 1 98.75 235 MET B CA 1
ATOM 4250 C C . MET B 1 235 ? -0.324 -24.375 -5.492 1 98.75 235 MET B C 1
ATOM 4252 O O . MET B 1 235 ? 0.682 -23.938 -4.93 1 98.75 235 MET B O 1
ATOM 4256 N N . VAL B 1 236 ? -1.357 -23.562 -5.914 1 98.12 236 VAL B N 1
ATOM 4257 C CA . VAL B 1 236 ? -1.153 -22.125 -5.91 1 98.12 236 VAL B CA 1
ATOM 4258 C C . VAL B 1 236 ? -2.389 -21.422 -5.344 1 98.12 236 VAL B C 1
ATOM 4260 O O . VAL B 1 236 ? -2.51 -20.203 -5.418 1 98.12 236 VAL B O 1
ATOM 4263 N N . GLY B 1 237 ? -3.305 -22.156 -4.73 1 95.25 237 GLY B N 1
ATOM 4264 C CA . GLY B 1 237 ? -4.562 -21.562 -4.316 1 95.25 237 GLY B CA 1
ATOM 4265 C C . GLY B 1 237 ? -4.609 -21.219 -2.838 1 95.25 237 GLY B C 1
ATOM 4266 O O . GLY B 1 237 ? -5.109 -20.156 -2.449 1 95.25 237 GLY B O 1
ATOM 4267 N N . SER B 1 238 ? -4.16 -22.125 -1.996 1 91.69 238 SER B N 1
ATOM 4268 C CA . SER B 1 238 ? -4.234 -21.953 -0.549 1 91.69 238 SER B CA 1
ATOM 4269 C C . SER B 1 238 ? -3.188 -20.953 -0.059 1 91.69 238 SER B C 1
ATOM 4271 O O . SER B 1 238 ? -2.021 -21.031 -0.455 1 91.69 238 SER B O 1
ATOM 4273 N N . PHE B 1 239 ? -3.666 -20 0.87 1 87.56 239 PHE B N 1
ATOM 4274 C CA . PHE B 1 239 ? -2.711 -19.016 1.355 1 87.56 239 PHE B CA 1
ATOM 4275 C C . PHE B 1 239 ? -3.012 -18.641 2.801 1 87.56 239 PHE B C 1
ATOM 4277 O O . PHE B 1 239 ? -2.561 -17.594 3.281 1 87.56 239 PHE B O 1
ATOM 4284 N N . THR B 1 240 ? -3.912 -19.328 3.406 1 87.62 240 THR B N 1
ATOM 4285 C CA . THR B 1 240 ? -4.137 -19.219 4.844 1 87.62 240 THR B CA 1
ATOM 4286 C C . THR B 1 240 ? -4 -20.578 5.523 1 87.62 240 THR B C 1
ATOM 4288 O O . THR B 1 240 ? -4.164 -21.625 4.883 1 87.62 240 THR B O 1
ATOM 4291 N N . PRO B 1 241 ? -3.793 -20.578 6.785 1 90.25 241 PRO B N 1
ATOM 4292 C CA . PRO B 1 241 ? -3.615 -21.844 7.488 1 90.25 241 PRO B CA 1
ATOM 4293 C C . PRO B 1 241 ? -4.875 -22.719 7.465 1 90.25 241 PRO B C 1
ATOM 4295 O O . PRO B 1 241 ? -4.797 -23.922 7.695 1 90.25 241 PRO B O 1
ATOM 4298 N N . GLU B 1 242 ? -5.992 -22.109 7.137 1 90.56 242 GLU B N 1
ATOM 4299 C CA . GLU B 1 242 ? -7.254 -22.844 7.137 1 90.56 242 GLU B CA 1
ATOM 4300 C C . GLU B 1 242 ? -7.484 -23.547 5.797 1 90.56 242 GLU B C 1
ATOM 4302 O O . GLU B 1 242 ? -8.312 -24.453 5.695 1 90.56 242 GLU B O 1
ATOM 4307 N N . MET B 1 243 ? -6.773 -23.125 4.852 1 91.5 243 MET B N 1
ATOM 4308 C CA . MET B 1 243 ? -6.938 -23.672 3.51 1 91.5 243 MET B CA 1
ATOM 4309 C C . MET B 1 243 ? -6.012 -24.859 3.297 1 91.5 243 MET B C 1
ATOM 4311 O O . MET B 1 243 ? -4.906 -24.906 3.838 1 91.5 243 MET B O 1
ATOM 4315 N N . ARG B 1 244 ? -6.543 -25.844 2.51 1 95.38 244 ARG B N 1
ATOM 4316 C CA . ARG B 1 244 ? -5.754 -27.031 2.189 1 95.38 244 ARG B CA 1
ATOM 4317 C C . ARG B 1 244 ? -6.137 -27.594 0.822 1 95.38 244 ARG B C 1
ATOM 4319 O O . ARG B 1 244 ? -7.281 -28 0.609 1 95.38 244 ARG B O 1
ATOM 4326 N N . GLU B 1 245 ? -5.121 -27.734 -0.004 1 97.81 245 GLU B N 1
ATOM 4327 C CA . GLU B 1 245 ? -5.41 -28.25 -1.339 1 97.81 245 GLU B CA 1
ATOM 4328 C C . GLU B 1 245 ? -5.137 -29.734 -1.425 1 97.81 245 GLU B C 1
ATOM 4330 O O . GLU B 1 245 ? -5.734 -30.438 -2.248 1 97.81 245 GLU B O 1
ATOM 4335 N N . CYS B 1 246 ? -4.285 -30.281 -0.542 1 98.44 246 CYS B N 1
ATOM 4336 C CA . CYS B 1 246 ? -3.965 -31.703 -0.568 1 98.44 246 CYS B CA 1
ATOM 4337 C C . CYS B 1 246 ? -3.902 -32.281 0.843 1 98.44 246 CYS B C 1
ATOM 4339 O O . CYS B 1 246 ? -3.932 -31.531 1.822 1 98.44 246 CYS B O 1
ATOM 4341 N N . ASP B 1 247 ? -3.875 -33.562 0.926 1 98.06 247 ASP B N 1
ATOM 4342 C CA . ASP B 1 247 ? -3.787 -34.219 2.234 1 98.06 247 ASP B CA 1
ATOM 4343 C C . ASP B 1 247 ? -2.334 -34.469 2.623 1 98.06 247 ASP B C 1
ATOM 4345 O O . ASP B 1 247 ? -1.415 -34.125 1.874 1 98.06 247 ASP B O 1
ATOM 4349 N N . ASP B 1 248 ? -2.137 -35.031 3.764 1 98 248 ASP B N 1
ATOM 4350 C CA . ASP B 1 248 ? -0.812 -35.281 4.316 1 98 248 ASP B CA 1
ATOM 4351 C C . ASP B 1 248 ? -0.037 -36.25 3.441 1 98 248 ASP B C 1
ATOM 4353 O O . ASP B 1 248 ? 1.179 -36.125 3.281 1 98 248 ASP B O 1
ATOM 4357 N N . GLU B 1 249 ? -0.725 -37.188 2.941 1 98.12 249 GLU B N 1
ATOM 4358 C CA . GLU B 1 249 ? -0.089 -38.25 2.15 1 98.12 249 GLU B CA 1
ATOM 4359 C C . GLU B 1 249 ? 0.574 -37.656 0.902 1 98.12 249 GLU B C 1
ATOM 4361 O O . GLU B 1 249 ? 1.635 -38.125 0.485 1 98.12 249 GLU B O 1
ATOM 4366 N N . ALA B 1 250 ? -0.024 -36.688 0.292 1 98.38 250 ALA B N 1
ATOM 4367 C CA . ALA B 1 250 ? 0.579 -36.031 -0.868 1 98.38 250 ALA B CA 1
ATOM 4368 C C . ALA B 1 250 ? 1.912 -35.406 -0.503 1 98.38 250 ALA B C 1
ATOM 4370 O O . ALA B 1 250 ? 2.885 -35.5 -1.255 1 98.38 250 ALA B O 1
ATOM 4371 N N . VAL B 1 251 ? 1.929 -34.781 0.625 1 98 251 VAL B N 1
ATOM 4372 C CA . VAL B 1 251 ? 3.133 -34.094 1.107 1 98 251 VAL B CA 1
ATOM 4373 C C . VAL B 1 251 ? 4.184 -35.156 1.49 1 98 251 VAL B C 1
ATOM 4375 O O . VAL B 1 251 ? 5.367 -34.969 1.191 1 98 251 VAL B O 1
ATOM 4378 N N . ARG B 1 252 ? 3.748 -36.188 2.1 1 97 252 ARG B N 1
ATOM 4379 C CA . ARG B 1 252 ? 4.645 -37.219 2.555 1 97 252 ARG B CA 1
ATOM 4380 C C . ARG B 1 252 ? 5.309 -37.938 1.372 1 97 252 ARG B C 1
ATOM 4382 O O . ARG B 1 252 ? 6.512 -38.188 1.397 1 97 252 ARG B O 1
ATOM 4389 N N . ARG B 1 253 ? 4.613 -38.188 0.352 1 95.44 253 ARG B N 1
ATOM 4390 C CA . ARG B 1 253 ? 5.082 -38.938 -0.811 1 95.44 253 ARG B CA 1
ATOM 4391 C C . ARG B 1 253 ? 5.945 -38.062 -1.713 1 95.44 253 ARG B C 1
ATOM 4393 O O . ARG B 1 253 ? 6.816 -38.562 -2.424 1 95.44 253 ARG B O 1
ATOM 4400 N N . GLY B 1 254 ? 5.676 -36.812 -1.649 1 96.19 254 GLY B N 1
ATOM 4401 C CA . GLY B 1 254 ? 6.258 -35.938 -2.637 1 96.19 254 GLY B CA 1
ATOM 4402 C C . GLY B 1 254 ? 7.578 -35.344 -2.193 1 96.19 254 GLY B C 1
ATOM 4403 O O . GLY B 1 254 ? 7.801 -35.125 -0.998 1 96.19 254 GLY B O 1
ATOM 4404 N N . ARG B 1 255 ? 8.477 -35.125 -3.148 1 96.81 255 ARG B N 1
ATOM 4405 C CA . ARG B 1 255 ? 9.57 -34.188 -2.941 1 96.81 255 ARG B CA 1
ATOM 4406 C C . ARG B 1 255 ? 9.078 -32.75 -2.988 1 96.81 255 ARG B C 1
ATOM 4408 O O . ARG B 1 255 ? 8.734 -32.219 -4.055 1 96.81 255 ARG B O 1
ATOM 4415 N N . VAL B 1 256 ? 9.141 -31.984 -1.856 1 98.06 256 VAL B N 1
ATOM 4416 C CA . VAL B 1 256 ? 8.375 -30.75 -1.672 1 98.06 256 VAL B CA 1
ATOM 4417 C C . VAL B 1 256 ? 9.273 -29.547 -1.927 1 98.06 256 VAL B C 1
ATOM 4419 O O . VAL B 1 256 ? 10.391 -29.469 -1.419 1 98.06 256 VAL B O 1
ATOM 4422 N N . PHE B 1 257 ? 8.797 -28.641 -2.73 1 98.44 257 PHE B N 1
ATOM 4423 C CA . PHE B 1 257 ? 9.391 -27.328 -2.979 1 98.44 257 PHE B CA 1
ATOM 4424 C C . PHE B 1 257 ? 8.383 -26.219 -2.689 1 98.44 257 PHE B C 1
ATOM 4426 O O . PHE B 1 257 ? 7.176 -26.438 -2.77 1 98.44 257 PHE B O 1
ATOM 4433 N N . VAL B 1 258 ? 8.906 -25.016 -2.375 1 98.06 258 VAL B N 1
ATOM 4434 C CA . VAL B 1 258 ? 8.031 -23.891 -2.062 1 98.06 258 VAL B CA 1
ATOM 4435 C C . VAL B 1 258 ? 8.492 -22.656 -2.83 1 98.06 258 VAL B C 1
ATOM 4437 O O . VAL B 1 258 ? 9.609 -22.609 -3.348 1 98.06 258 VAL B O 1
ATOM 4440 N N . ASP B 1 259 ? 7.59 -21.719 -2.969 1 96.88 259 ASP B N 1
ATOM 4441 C CA . ASP B 1 259 ? 8 -20.469 -3.584 1 96.88 259 ASP B CA 1
ATOM 4442 C C . ASP B 1 259 ? 8.828 -19.625 -2.611 1 96.88 259 ASP B C 1
ATOM 4444 O O . ASP B 1 259 ? 9.852 -19.047 -2.996 1 96.88 259 ASP B O 1
ATOM 4448 N N . SER B 1 260 ? 8.359 -19.562 -1.382 1 93.94 260 SER B N 1
ATOM 4449 C CA . SER B 1 260 ? 9.078 -18.859 -0.326 1 93.94 260 SER B CA 1
ATOM 4450 C C . SER B 1 260 ? 8.859 -19.516 1.031 1 93.94 260 SER B C 1
ATOM 4452 O O . SER B 1 260 ? 7.961 -20.359 1.183 1 93.94 260 SER B O 1
ATOM 4454 N N . GLU B 1 261 ? 9.609 -19.094 2.002 1 92.69 261 GLU B N 1
ATOM 4455 C CA . GLU B 1 261 ? 9.508 -19.641 3.352 1 92.69 261 GLU B CA 1
ATOM 4456 C C . GLU B 1 261 ? 8.172 -19.281 3.996 1 92.69 261 GLU B C 1
ATOM 4458 O O . GLU B 1 261 ? 7.754 -19.922 4.965 1 92.69 261 GLU B O 1
ATOM 4463 N N . ASP B 1 262 ? 7.508 -18.359 3.461 1 93.75 262 ASP B N 1
ATOM 4464 C CA . ASP B 1 262 ? 6.203 -17.953 3.984 1 93.75 262 ASP B CA 1
ATOM 4465 C C . ASP B 1 262 ? 5.207 -19.109 3.898 1 93.75 262 ASP B C 1
ATOM 4467 O O . ASP B 1 262 ? 4.195 -19.125 4.609 1 93.75 262 ASP B O 1
ATOM 4471 N N . ALA B 1 263 ? 5.496 -20.078 3.018 1 94.88 263 ALA B N 1
ATOM 4472 C CA . ALA B 1 263 ? 4.609 -21.219 2.838 1 94.88 263 ALA B CA 1
ATOM 4473 C C . ALA B 1 263 ? 4.457 -22 4.141 1 94.88 263 ALA B C 1
ATOM 4475 O O . ALA B 1 263 ? 3.402 -22.594 4.395 1 94.88 263 ALA B O 1
ATOM 4476 N N . PHE B 1 264 ? 5.43 -21.953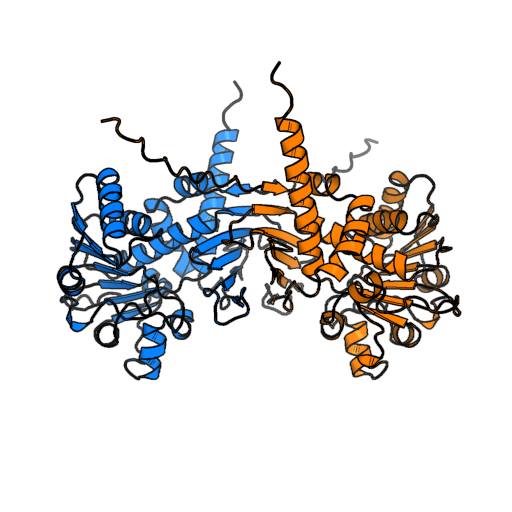 5.02 1 94.31 264 PHE B N 1
ATOM 4477 C CA . PHE B 1 264 ? 5.414 -22.688 6.273 1 94.31 264 PHE B CA 1
ATOM 4478 C C . PHE B 1 264 ? 4.484 -22.031 7.285 1 94.31 264 PHE B C 1
ATOM 4480 O O . PHE B 1 264 ? 4.113 -22.641 8.289 1 94.31 264 PHE B O 1
ATOM 4487 N N . ARG B 1 265 ? 4.082 -20.828 6.996 1 92.31 265 ARG B N 1
ATOM 4488 C CA . ARG B 1 265 ? 3.223 -20.094 7.914 1 92.31 265 ARG B CA 1
ATOM 4489 C C . ARG B 1 265 ? 1.822 -19.922 7.336 1 92.31 265 ARG B C 1
ATOM 4491 O O . ARG B 1 265 ? 0.853 -19.766 8.078 1 92.31 265 ARG B O 1
ATOM 4498 N N . GLU B 1 266 ? 1.76 -20.109 5.992 1 92.44 266 GLU B N 1
ATOM 4499 C CA . GLU B 1 266 ? 0.533 -19.609 5.375 1 92.44 266 GLU B CA 1
ATOM 4500 C C . GLU B 1 266 ? -0.225 -20.734 4.676 1 92.44 266 GLU B C 1
ATOM 4502 O O . GLU B 1 266 ? -1.446 -20.672 4.527 1 92.44 266 GLU B O 1
ATOM 4507 N N . ALA B 1 267 ? 0.418 -21.703 4.203 1 93.69 267 ALA B N 1
ATOM 4508 C CA . ALA B 1 267 ? -0.237 -22.797 3.492 1 93.69 267 ALA B CA 1
ATOM 4509 C C . ALA B 1 267 ? -0.715 -23.875 4.465 1 93.69 267 ALA B C 1
ATOM 4511 O O . ALA B 1 267 ? 0.096 -24.594 5.055 1 93.69 267 ALA B O 1
ATOM 4512 N N . GLY B 1 268 ? -1.954 -24.047 4.52 1 94.31 268 GLY B N 1
ATOM 4513 C CA . GLY B 1 268 ? -2.512 -24.969 5.496 1 94.31 268 GLY B CA 1
ATOM 4514 C C . GLY B 1 268 ? -1.982 -26.375 5.355 1 94.31 268 GLY B C 1
ATOM 4515 O O . GLY B 1 268 ? -1.782 -27.078 6.352 1 94.31 268 GLY B O 1
ATOM 4516 N N . GLU B 1 269 ? -1.78 -26.875 4.172 1 94.94 269 GLU B N 1
ATOM 4517 C CA . GLU B 1 269 ? -1.292 -28.234 3.984 1 94.94 269 GLU B CA 1
ATOM 4518 C C . GLU B 1 269 ? 0.125 -28.391 4.527 1 94.94 269 GLU B C 1
ATOM 4520 O O . GLU B 1 269 ? 0.48 -29.453 5.047 1 94.94 269 GLU B O 1
ATOM 4525 N N . LEU B 1 270 ? 0.931 -27.328 4.473 1 96.19 270 LEU B N 1
ATOM 4526 C CA . LEU B 1 270 ? 2.297 -27.438 4.977 1 96.19 270 LEU B CA 1
ATOM 4527 C C . LEU B 1 270 ? 2.35 -27.125 6.473 1 96.19 270 LEU B C 1
ATOM 4529 O O . LEU B 1 270 ? 3.049 -27.812 7.223 1 96.19 270 LEU B O 1
ATOM 4533 N N . VAL B 1 271 ? 1.593 -26.062 6.898 1 95 271 VAL B N 1
ATOM 4534 C CA .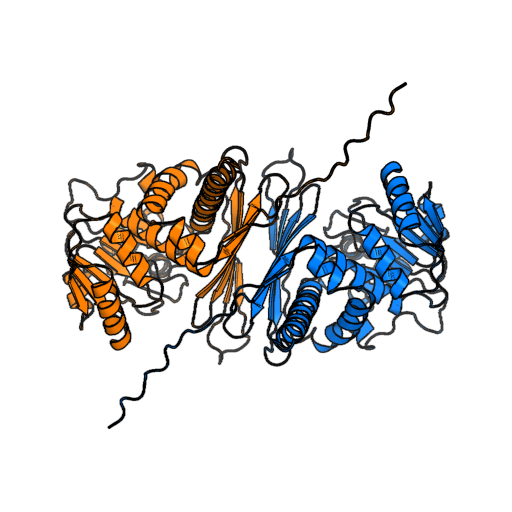 VAL B 1 271 ? 1.515 -25.734 8.32 1 95 271 VAL B CA 1
ATOM 4535 C C . VAL B 1 271 ? 1.036 -26.953 9.102 1 95 271 VAL B C 1
ATOM 4537 O O . VAL B 1 271 ? 1.677 -27.359 10.078 1 95 271 VAL B O 1
ATOM 4540 N N . GLY B 1 272 ? -0.005 -27.516 8.664 1 93.75 272 GLY B N 1
ATOM 4541 C CA . GLY B 1 272 ? -0.553 -28.688 9.32 1 93.75 272 GLY B CA 1
ATOM 4542 C C . GLY B 1 272 ? 0.38 -29.891 9.281 1 93.75 272 GLY B C 1
ATOM 4543 O O . GLY B 1 272 ? 0.534 -30.594 10.273 1 93.75 272 GLY B O 1
ATOM 4544 N N . ALA B 1 273 ? 0.938 -30.141 8.125 1 95.69 273 ALA B N 1
ATOM 4545 C CA . ALA B 1 273 ? 1.852 -31.266 7.977 1 95.69 273 ALA B CA 1
ATOM 4546 C C . ALA B 1 273 ? 3.021 -31.156 8.945 1 95.69 273 ALA B C 1
ATOM 4548 O O . ALA B 1 273 ? 3.467 -32.156 9.508 1 95.69 273 ALA B O 1
ATOM 4549 N N . LEU B 1 274 ? 3.516 -29.953 9.125 1 95.69 274 LEU B N 1
ATOM 4550 C CA . LEU B 1 274 ? 4.598 -29.719 10.078 1 95.69 274 LEU B CA 1
ATOM 4551 C C . LEU B 1 274 ? 4.125 -29.969 11.508 1 95.69 274 LEU B C 1
ATOM 4553 O O . LEU B 1 274 ? 4.801 -30.656 12.273 1 95.69 274 LEU B O 1
ATOM 4557 N N . GLU B 1 275 ? 2.982 -29.469 11.805 1 95.62 275 GLU B N 1
ATOM 4558 C CA . GLU B 1 275 ? 2.424 -29.609 13.141 1 95.62 275 GLU B CA 1
ATOM 4559 C C . GLU B 1 275 ? 2.154 -31.078 13.477 1 95.62 275 GLU B C 1
ATOM 4561 O O . GLU B 1 275 ? 2.359 -31.5 14.609 1 95.62 275 GLU B O 1
ATOM 4566 N N . ARG B 1 276 ? 1.774 -31.844 12.477 1 96.06 276 ARG B N 1
ATOM 4567 C CA . ARG B 1 276 ? 1.405 -33.25 12.672 1 96.06 276 ARG B CA 1
ATOM 4568 C C . ARG B 1 276 ? 2.617 -34.156 12.508 1 96.06 276 ARG B C 1
ATOM 4570 O O . ARG B 1 276 ? 2.494 -35.375 12.594 1 96.06 276 ARG B O 1
ATOM 4577 N N . GLY B 1 277 ? 3.674 -33.594 12.141 1 96.56 277 GLY B N 1
ATOM 4578 C CA . GLY B 1 277 ? 4.91 -34.344 12.039 1 96.56 277 GLY B CA 1
ATOM 4579 C C . GLY B 1 277 ? 5.004 -35.188 10.766 1 96.56 277 GLY B C 1
ATOM 4580 O O . GLY B 1 277 ? 5.742 -36.156 10.711 1 96.56 277 GLY B O 1
ATOM 4581 N N . VAL B 1 278 ? 4.25 -34.812 9.812 1 96.81 278 VAL B N 1
ATOM 4582 C CA . VAL B 1 278 ? 4.289 -35.5 8.523 1 96.81 278 VAL B CA 1
ATOM 4583 C C . VAL B 1 278 ? 5.629 -35.25 7.844 1 96.81 278 VAL B C 1
ATOM 4585 O O . VAL B 1 278 ? 6.207 -36.125 7.23 1 96.81 278 VAL B O 1
ATOM 4588 N N . ILE B 1 279 ? 6.062 -34.031 7.922 1 96 279 ILE B N 1
ATOM 4589 C CA . ILE B 1 279 ? 7.379 -33.625 7.449 1 96 279 ILE B CA 1
ATOM 4590 C C . ILE B 1 279 ? 7.977 -32.594 8.422 1 96 279 ILE B C 1
ATOM 4592 O O . ILE B 1 279 ? 7.281 -32.094 9.305 1 96 279 ILE B O 1
ATOM 4596 N N . SER B 1 280 ? 9.266 -32.406 8.266 1 96 280 SER B N 1
ATOM 4597 C CA . SER B 1 280 ? 9.945 -31.281 8.922 1 96 280 SER B CA 1
ATOM 4598 C C . SER B 1 280 ? 10.367 -30.219 7.922 1 96 280 SER B C 1
ATOM 4600 O O . SER B 1 280 ? 10.266 -30.422 6.711 1 96 280 SER B O 1
ATOM 4602 N N . ARG B 1 281 ? 10.742 -29.062 8.391 1 95 281 ARG B N 1
ATOM 4603 C CA . ARG B 1 281 ? 11.195 -27.984 7.52 1 95 281 ARG B CA 1
ATOM 4604 C C . ARG B 1 281 ? 12.375 -28.438 6.664 1 95 281 ARG B C 1
ATOM 4606 O O . ARG B 1 281 ? 12.5 -28.031 5.504 1 95 281 ARG B O 1
ATOM 4613 N N . GLU B 1 282 ? 13.18 -29.328 7.215 1 94.69 282 GLU B N 1
ATOM 4614 C CA . GLU B 1 282 ? 14.375 -29.812 6.535 1 94.69 282 GLU B CA 1
ATOM 4615 C C . GLU B 1 282 ? 14.008 -30.75 5.383 1 94.69 282 GLU B C 1
ATOM 4617 O O . GLU B 1 282 ? 14.836 -31.016 4.508 1 94.69 282 GLU B O 1
ATOM 4622 N N . ASP B 1 283 ? 12.797 -31.25 5.453 1 95.44 283 ASP B N 1
ATOM 4623 C CA . ASP B 1 283 ? 12.344 -32.156 4.41 1 95.44 283 ASP B CA 1
ATOM 4624 C C . ASP B 1 283 ? 11.969 -31.406 3.143 1 95.44 283 ASP B C 1
ATOM 4626 O O . ASP B 1 283 ? 11.812 -32 2.076 1 95.44 283 ASP B O 1
ATOM 4630 N N . VAL B 1 284 ? 11.75 -30.125 3.238 1 97.12 284 VAL B N 1
ATOM 4631 C CA . VAL B 1 284 ? 11.484 -29.297 2.062 1 97.12 284 VAL B CA 1
ATOM 4632 C C . VAL B 1 284 ? 12.773 -29.094 1.269 1 97.12 284 VAL B C 1
ATOM 4634 O O . VAL B 1 284 ? 13.766 -28.594 1.8 1 97.12 284 VAL B O 1
ATOM 4637 N N . ALA B 1 285 ? 12.766 -29.516 0.035 1 97.12 285 ALA B N 1
ATOM 4638 C CA . ALA B 1 285 ? 13.969 -29.672 -0.778 1 97.12 285 ALA B CA 1
ATOM 4639 C C . ALA B 1 285 ? 14.555 -28.312 -1.145 1 97.12 285 ALA B C 1
ATOM 4641 O O . ALA B 1 285 ? 15.766 -28.172 -1.33 1 97.12 285 ALA B O 1
ATOM 4642 N N . GLY B 1 286 ? 13.703 -27.25 -1.308 1 97.12 286 GLY B N 1
ATOM 4643 C CA . GLY B 1 286 ? 14.18 -25.922 -1.655 1 97.12 286 GLY B CA 1
ATOM 4644 C C . GLY B 1 286 ? 13.078 -25.016 -2.168 1 97.12 286 GLY B C 1
ATOM 4645 O O . GLY B 1 286 ? 11.898 -25.375 -2.125 1 97.12 286 GLY B O 1
ATOM 4646 N N . THR B 1 287 ? 13.516 -23.844 -2.617 1 97.19 287 THR B N 1
ATOM 4647 C CA . THR B 1 287 ? 12.594 -22.844 -3.162 1 97.19 287 THR B CA 1
ATOM 4648 C C . THR B 1 287 ? 12.617 -22.875 -4.688 1 97.19 287 THR B C 1
ATOM 4650 O O . THR B 1 287 ? 13.484 -23.5 -5.293 1 97.19 287 THR B O 1
ATOM 4653 N N . LEU B 1 288 ? 11.664 -22.203 -5.223 1 97.81 288 LEU B N 1
ATOM 4654 C CA . LEU B 1 288 ? 11.648 -22.062 -6.672 1 97.81 288 LEU B CA 1
ATOM 4655 C C . LEU B 1 288 ? 12.93 -21.375 -7.152 1 97.81 288 LEU B C 1
ATOM 4657 O O . LEU B 1 288 ? 13.469 -21.734 -8.211 1 97.81 288 LEU B O 1
ATOM 4661 N N . ALA B 1 289 ? 13.398 -20.391 -6.375 1 96.94 289 ALA B N 1
ATOM 4662 C CA . ALA B 1 289 ? 14.656 -19.719 -6.703 1 96.94 289 ALA B CA 1
ATOM 4663 C C . ALA B 1 289 ? 15.82 -20.703 -6.68 1 96.94 289 ALA B C 1
ATOM 4665 O O . ALA B 1 289 ? 16.688 -20.672 -7.559 1 96.94 289 ALA B O 1
ATOM 4666 N N . ASP B 1 290 ? 15.836 -21.594 -5.68 1 96.88 290 ASP B N 1
ATOM 4667 C CA . ASP B 1 290 ? 16.875 -22.625 -5.598 1 96.88 290 ASP B CA 1
ATOM 4668 C C . ASP B 1 290 ? 16.828 -23.547 -6.816 1 96.88 290 ASP B C 1
ATOM 4670 O O . ASP B 1 290 ? 17.875 -23.891 -7.375 1 96.88 290 ASP B O 1
ATOM 4674 N N . LEU B 1 291 ? 15.656 -23.938 -7.188 1 96.94 291 LEU B N 1
ATOM 4675 C CA . LEU B 1 291 ? 15.469 -24.797 -8.359 1 96.94 291 LEU B CA 1
ATOM 4676 C C . LEU B 1 291 ? 15.969 -24.109 -9.625 1 96.94 291 LEU B C 1
ATOM 4678 O O . LEU B 1 291 ? 16.719 -24.688 -10.406 1 96.94 291 LEU B O 1
ATOM 4682 N N . ALA B 1 292 ? 15.547 -22.859 -9.758 1 97.19 292 ALA B N 1
ATOM 4683 C CA . ALA B 1 292 ? 15.898 -22.109 -10.953 1 97.19 292 ALA B CA 1
ATOM 4684 C C . ALA B 1 292 ? 17.406 -21.875 -11.031 1 97.19 292 ALA B C 1
ATOM 4686 O O . ALA B 1 292 ? 17.969 -21.828 -12.125 1 97.19 292 ALA B O 1
ATOM 4687 N N . ALA B 1 293 ? 18.031 -21.797 -9.906 1 96.19 293 ALA B N 1
ATOM 4688 C CA . ALA B 1 293 ? 19.469 -21.562 -9.836 1 96.19 293 ALA B CA 1
ATOM 4689 C C . ALA B 1 293 ? 20.25 -22.859 -10.039 1 96.19 293 ALA B C 1
ATOM 4691 O O . ALA B 1 293 ? 21.469 -22.844 -10.234 1 96.19 293 ALA B O 1
ATOM 4692 N N . GLY B 1 294 ? 19.609 -23.938 -9.938 1 95.38 294 GLY B N 1
ATOM 4693 C CA . GLY B 1 294 ? 20.281 -25.234 -10 1 95.38 294 GLY B CA 1
ATOM 4694 C C . GLY B 1 294 ? 20.969 -25.594 -8.703 1 95.38 294 GLY B C 1
ATOM 4695 O O . GLY B 1 294 ? 21.844 -26.469 -8.68 1 95.38 294 GLY B O 1
ATOM 4696 N N . ARG B 1 295 ? 20.609 -24.969 -7.656 1 95.75 295 ARG B N 1
ATOM 4697 C CA . ARG B 1 295 ? 21.203 -25.234 -6.359 1 95.75 295 ARG B CA 1
ATOM 4698 C C . ARG B 1 295 ? 20.656 -26.531 -5.758 1 95.75 295 ARG B C 1
ATOM 4700 O O . ARG B 1 295 ? 21.297 -27.172 -4.934 1 95.75 295 ARG B O 1
ATOM 4707 N N . VAL B 1 296 ? 19.422 -26.828 -6.117 1 95.5 296 VAL B N 1
ATOM 4708 C CA . VAL B 1 296 ? 18.797 -28.078 -5.703 1 95.5 296 VAL B CA 1
ATOM 4709 C C . VAL B 1 296 ? 18.281 -28.828 -6.93 1 95.5 296 VAL B C 1
ATOM 4711 O O . VAL B 1 296 ? 17.906 -28.219 -7.926 1 95.5 296 VAL B O 1
ATOM 4714 N N . VAL B 1 297 ? 18.266 -30.141 -6.766 1 92.62 297 VAL B N 1
ATOM 4715 C CA . VAL B 1 297 ? 17.797 -30.984 -7.855 1 92.62 297 VAL B CA 1
ATOM 4716 C C . VAL B 1 297 ? 16.266 -31.109 -7.781 1 92.62 297 VAL B C 1
ATOM 4718 O O . VAL B 1 297 ? 15.719 -31.375 -6.711 1 92.62 297 VAL B O 1
ATOM 4721 N N . GLY B 1 298 ? 15.703 -30.781 -8.891 1 93.69 298 GLY B N 1
ATOM 4722 C CA . GLY B 1 298 ? 14.266 -30.984 -8.938 1 93.69 298 GLY B CA 1
ATOM 4723 C C . GLY B 1 298 ? 13.875 -32.438 -8.812 1 93.69 298 GLY B C 1
ATOM 4724 O O . GLY B 1 298 ? 14.047 -33.062 -7.758 1 93.69 298 GLY B O 1
ATOM 4725 N N . ARG B 1 299 ? 13.43 -33 -9.938 1 90.44 299 ARG B N 1
ATOM 4726 C CA . ARG B 1 299 ? 13.156 -34.438 -9.984 1 90.44 299 ARG B CA 1
ATOM 4727 C C . ARG B 1 299 ? 14.445 -35.25 -10.047 1 90.44 299 ARG B C 1
ATOM 4729 O O . ARG B 1 299 ? 15.336 -34.969 -10.844 1 90.44 299 ARG B O 1
ATOM 4736 N N . ARG B 1 300 ? 14.625 -36.188 -9.141 1 84.75 300 ARG B N 1
ATOM 4737 C CA . ARG B 1 300 ? 15.844 -37 -9.117 1 84.75 300 ARG B CA 1
ATOM 4738 C C . ARG B 1 300 ? 15.836 -38 -10.242 1 84.75 300 ARG B C 1
ATOM 4740 O O . ARG B 1 300 ? 14.836 -38.688 -10.469 1 84.75 300 ARG B O 1
ATOM 4747 N N . GLY B 1 301 ? 16.734 -37.719 -11.375 1 64.62 301 GLY B N 1
ATOM 4748 C CA . GLY B 1 301 ? 16.922 -38.406 -12.625 1 64.62 301 GLY B CA 1
ATOM 4749 C C . GLY B 1 301 ? 16.641 -39.906 -12.516 1 64.62 301 GLY B C 1
ATOM 4750 O O . GLY B 1 301 ? 15.984 -40.5 -13.383 1 64.62 301 GLY B O 1
ATOM 4751 N N . GLU B 1 302 ? 17.141 -40.469 -11.578 1 62.62 302 GLU B N 1
ATOM 4752 C CA . GLU B 1 302 ? 17.031 -41.938 -11.523 1 62.62 302 GLU B CA 1
ATOM 4753 C C . GLU B 1 302 ? 15.641 -42.375 -11.078 1 62.62 302 GLU B C 1
ATOM 4755 O O . GLU B 1 302 ? 15.273 -43.531 -11.211 1 62.62 302 GLU B O 1
ATOM 4760 N N . GLU B 1 303 ? 14.797 -41.25 -10.914 1 66.44 303 GLU B N 1
ATOM 4761 C CA . GLU B 1 303 ? 13.492 -41.594 -10.359 1 66.44 303 GLU B CA 1
ATOM 4762 C C . GLU B 1 303 ? 12.359 -41 -11.164 1 66.44 303 GLU B C 1
ATOM 4764 O O . GLU B 1 303 ? 11.656 -40.094 -10.68 1 66.44 303 GLU B O 1
ATOM 4769 N N . GLU B 1 304 ? 12.133 -41.562 -12.258 1 76.44 304 GLU B N 1
ATOM 4770 C CA . GLU B 1 304 ? 11.047 -41.094 -13.117 1 76.44 304 GLU B CA 1
ATOM 4771 C C . GLU B 1 304 ? 9.695 -41.25 -12.438 1 76.44 304 GLU B C 1
ATOM 4773 O O . GLU B 1 304 ? 8.742 -40.562 -12.773 1 76.44 304 GLU B O 1
ATOM 4778 N N . GLU B 1 305 ? 9.766 -42 -11.367 1 90.88 305 GLU B N 1
ATOM 4779 C CA . GLU B 1 305 ? 8.492 -42.312 -10.727 1 90.88 305 GLU B CA 1
ATOM 4780 C C . GLU B 1 305 ? 8.242 -41.438 -9.508 1 90.88 305 GLU B C 1
ATOM 4782 O O . GLU B 1 305 ? 7.172 -41.5 -8.906 1 90.88 305 GLU B O 1
ATOM 4787 N N . GLU B 1 306 ? 9.211 -40.562 -9.25 1 94.06 306 GLU B N 1
ATOM 4788 C CA . GLU B 1 306 ? 9.094 -39.688 -8.07 1 94.06 306 GLU B CA 1
ATOM 4789 C C . GLU B 1 306 ? 7.965 -38.688 -8.242 1 94.06 306 GLU B C 1
ATOM 4791 O O . GLU B 1 306 ? 7.809 -38.094 -9.312 1 94.06 306 GLU B O 1
ATOM 4796 N N . VAL B 1 307 ? 7.188 -38.562 -7.125 1 97.19 307 VAL B N 1
ATOM 4797 C CA . VAL B 1 307 ? 6.195 -37.469 -7.074 1 97.19 307 VAL B CA 1
ATOM 4798 C C . VAL B 1 307 ? 6.855 -36.188 -6.59 1 97.19 307 VAL B C 1
ATOM 4800 O O . VAL B 1 307 ? 7.625 -36.188 -5.629 1 97.19 307 VAL B O 1
ATOM 4803 N N . THR B 1 308 ? 6.668 -35.125 -7.297 1 98.12 308 THR B N 1
ATOM 4804 C CA . THR B 1 308 ? 7.145 -33.812 -6.848 1 98.12 308 THR B CA 1
ATOM 4805 C C . THR B 1 308 ? 5.977 -32.938 -6.461 1 98.12 308 THR B C 1
ATOM 4807 O O . THR B 1 308 ? 4.871 -33.062 -6.988 1 98.12 308 THR B O 1
ATOM 4810 N N . VAL B 1 309 ? 6.211 -32.031 -5.488 1 98.44 309 VAL B N 1
ATOM 4811 C CA . VAL B 1 309 ? 5.188 -31.141 -4.953 1 98.44 309 VAL B CA 1
ATOM 4812 C C . VAL B 1 309 ? 5.727 -29.703 -4.895 1 98.44 309 VAL B C 1
ATOM 4814 O O . VAL B 1 309 ? 6.824 -29.484 -4.383 1 98.44 309 VAL B O 1
ATOM 4817 N N . PHE B 1 310 ? 4.988 -28.797 -5.488 1 98.69 310 PHE B N 1
ATOM 4818 C CA . PHE B 1 310 ? 5.289 -27.375 -5.379 1 98.69 310 PHE B CA 1
ATOM 4819 C C . PHE B 1 310 ? 4.133 -26.625 -4.727 1 98.69 310 PHE B C 1
ATOM 4821 O O . PHE B 1 310 ? 2.982 -26.766 -5.152 1 98.69 310 PHE B O 1
ATOM 4828 N N . LYS B 1 311 ? 4.441 -25.891 -3.697 1 98.62 311 LYS B N 1
ATOM 4829 C CA . LYS B 1 311 ? 3.455 -25.047 -3.027 1 98.62 311 LYS B CA 1
ATOM 4830 C C . LYS B 1 311 ? 3.85 -23.578 -3.098 1 98.62 311 LYS B C 1
ATOM 4832 O O . LYS B 1 311 ? 4.949 -23.203 -2.688 1 98.62 311 LYS B O 1
ATOM 4837 N N . SER B 1 312 ? 2.951 -22.844 -3.658 1 98.06 312 SER B N 1
ATOM 4838 C CA . SER B 1 312 ? 3.137 -21.391 -3.697 1 98.06 312 SER B CA 1
ATOM 4839 C C . SER B 1 312 ? 2.047 -20.672 -2.912 1 98.06 312 SER B C 1
ATOM 4841 O O . SER B 1 312 ? 0.856 -20.922 -3.127 1 98.06 312 SER B O 1
ATOM 4843 N N . VAL B 1 313 ? 2.438 -19.844 -1.984 1 96.06 313 VAL B N 1
ATOM 4844 C CA . VAL B 1 313 ? 1.483 -18.953 -1.32 1 96.06 313 VAL B CA 1
ATOM 4845 C C . VAL B 1 313 ? 1.554 -17.562 -1.937 1 96.06 313 VAL B C 1
ATOM 4847 O O . VAL B 1 313 ? 0.718 -16.703 -1.643 1 96.06 313 VAL B O 1
ATOM 4850 N N . GLY B 1 314 ? 2.393 -17.406 -2.805 1 94.62 314 GLY B N 1
ATOM 4851 C CA . GLY B 1 314 ? 2.609 -16.109 -3.428 1 94.62 314 GLY B CA 1
ATOM 4852 C C . GLY B 1 314 ? 3.561 -15.219 -2.643 1 94.62 314 GLY B C 1
ATOM 4853 O O . GLY B 1 314 ? 3.479 -15.141 -1.415 1 94.62 314 GLY B O 1
ATOM 4854 N N . THR B 1 315 ? 4.527 -14.609 -3.322 1 94.94 315 THR B N 1
ATOM 4855 C CA . THR B 1 315 ? 5.473 -13.68 -2.711 1 94.94 315 THR B CA 1
ATOM 4856 C C . THR B 1 315 ? 5.508 -12.367 -3.482 1 94.94 315 THR B C 1
ATOM 4858 O O . THR B 1 315 ? 5.328 -12.344 -4.703 1 94.94 315 THR B O 1
ATOM 4861 N N . ALA B 1 316 ? 5.805 -11.328 -2.748 1 97.62 316 ALA B N 1
ATOM 4862 C CA . ALA B 1 316 ? 5.891 -10.008 -3.365 1 97.62 316 ALA B CA 1
ATOM 4863 C C . ALA B 1 316 ? 7.078 -9.922 -4.316 1 97.62 316 ALA B C 1
ATOM 4865 O O . ALA B 1 316 ? 7.152 -9.023 -5.152 1 97.62 316 ALA B O 1
ATOM 4866 N N . VAL B 1 317 ? 7.992 -10.852 -4.254 1 97.44 317 VAL B N 1
ATOM 4867 C CA . VAL B 1 317 ? 9.133 -10.883 -5.156 1 97.44 317 VAL B CA 1
ATOM 4868 C C . VAL B 1 317 ? 8.656 -11.125 -6.586 1 97.44 317 VAL B C 1
ATOM 4870 O O . VAL B 1 317 ? 9.141 -10.484 -7.527 1 97.44 317 VAL B O 1
ATOM 4873 N N . PHE B 1 318 ? 7.66 -12.047 -6.773 1 97.94 318 PHE B N 1
ATOM 4874 C CA . PHE B 1 318 ? 7.09 -12.273 -8.094 1 97.94 318 PHE B CA 1
ATOM 4875 C C . PHE B 1 318 ? 6.469 -11 -8.648 1 97.94 318 PHE B C 1
ATOM 4877 O O . PHE B 1 318 ? 6.602 -10.703 -9.836 1 97.94 318 PHE B O 1
ATOM 4884 N N . ASP B 1 319 ? 5.824 -10.273 -7.781 1 98.44 319 ASP B N 1
ATOM 4885 C CA . ASP B 1 319 ? 5.16 -9.039 -8.195 1 98.44 319 ASP B CA 1
ATOM 4886 C C . ASP B 1 319 ? 6.176 -8.008 -8.68 1 98.44 319 ASP B C 1
ATOM 4888 O O . ASP B 1 319 ? 5.992 -7.398 -9.734 1 98.44 319 ASP B O 1
ATOM 4892 N N . LEU B 1 320 ? 7.23 -7.828 -7.906 1 98.5 320 LEU B N 1
ATOM 4893 C CA . LEU B 1 320 ? 8.211 -6.801 -8.227 1 98.5 320 LEU B CA 1
ATOM 4894 C C . LEU B 1 320 ? 8.914 -7.117 -9.547 1 98.5 320 LEU B C 1
ATOM 4896 O O . LEU B 1 320 ? 9.047 -6.242 -10.406 1 98.5 320 LEU B O 1
ATOM 4900 N N . LEU B 1 321 ? 9.344 -8.359 -9.703 1 98.31 321 LEU B N 1
ATOM 4901 C CA . LEU B 1 321 ? 10.062 -8.742 -10.914 1 98.31 321 LEU B CA 1
ATOM 4902 C C . LEU B 1 321 ? 9.156 -8.664 -12.133 1 98.31 321 LEU B C 1
ATOM 4904 O O . LEU B 1 321 ? 9.602 -8.273 -13.219 1 98.31 321 LEU B O 1
ATOM 4908 N N . THR B 1 322 ? 7.906 -9.055 -11.977 1 98.75 322 THR B N 1
ATOM 4909 C CA . THR B 1 322 ? 6.938 -8.977 -13.07 1 98.75 322 THR B CA 1
ATOM 4910 C C . THR B 1 322 ? 6.625 -7.52 -13.414 1 98.75 322 THR B C 1
ATOM 4912 O O . THR B 1 322 ? 6.555 -7.152 -14.586 1 98.75 322 THR B O 1
ATOM 4915 N N . ALA B 1 323 ? 6.461 -6.676 -12.391 1 98.81 323 ALA B N 1
ATOM 4916 C CA . ALA B 1 323 ? 6.215 -5.25 -12.609 1 98.81 323 ALA B CA 1
ATOM 4917 C C . ALA B 1 323 ? 7.406 -4.59 -13.297 1 98.81 323 ALA B C 1
ATOM 4919 O O . ALA B 1 323 ? 7.23 -3.729 -14.164 1 98.81 323 ALA B O 1
ATOM 4920 N N . GLN B 1 324 ? 8.602 -4.977 -12.898 1 98.25 324 GLN B N 1
ATOM 4921 C CA . GLN B 1 324 ? 9.82 -4.5 -13.555 1 98.25 324 GLN B CA 1
ATOM 4922 C C . GLN B 1 324 ? 9.789 -4.789 -15.055 1 98.25 324 GLN B C 1
ATOM 4924 O O . GLN B 1 324 ? 10.039 -3.9 -15.867 1 98.25 324 GLN B O 1
ATOM 4929 N N . LEU B 1 325 ? 9.5 -6.008 -15.391 1 98.69 325 LEU B N 1
ATOM 4930 C CA . LEU B 1 325 ? 9.469 -6.398 -16.797 1 98.69 325 LEU B CA 1
ATOM 4931 C C . LEU B 1 325 ? 8.422 -5.594 -17.562 1 98.69 325 LEU B C 1
ATOM 4933 O O . LEU B 1 325 ? 8.695 -5.098 -18.656 1 98.69 325 LEU B O 1
ATOM 4937 N N . ALA B 1 326 ? 7.227 -5.484 -17 1 98.81 326 ALA B N 1
ATOM 4938 C CA . ALA B 1 326 ? 6.148 -4.734 -17.656 1 98.81 326 ALA B CA 1
ATOM 4939 C C . ALA B 1 326 ? 6.562 -3.285 -17.891 1 98.81 326 ALA B C 1
ATOM 4941 O O . ALA B 1 326 ? 6.402 -2.77 -19 1 98.81 326 ALA B O 1
ATOM 4942 N N . TYR B 1 327 ? 7.086 -2.639 -16.844 1 98.5 327 TYR B N 1
ATOM 4943 C CA . TYR B 1 327 ? 7.441 -1.225 -16.906 1 98.5 327 TYR B CA 1
ATOM 4944 C C . TYR B 1 327 ? 8.555 -0.984 -17.906 1 98.5 327 TYR B C 1
ATOM 4946 O O . TYR B 1 327 ? 8.461 -0.089 -18.75 1 98.5 327 TYR B O 1
ATOM 4954 N N . GLU B 1 328 ? 9.602 -1.801 -17.844 1 98.06 328 GLU B N 1
ATOM 4955 C CA . GLU B 1 328 ? 10.742 -1.631 -18.734 1 98.06 328 GLU B CA 1
ATOM 4956 C C . GLU B 1 328 ? 10.359 -1.942 -20.188 1 98.06 328 GLU B C 1
ATOM 4958 O O . GLU B 1 328 ? 10.836 -1.292 -21.109 1 98.06 328 GLU B O 1
ATOM 4963 N N . SER B 1 329 ? 9.516 -2.971 -20.375 1 98.12 329 SER B N 1
ATOM 4964 C CA . SER B 1 329 ? 9.023 -3.266 -21.719 1 98.12 329 SER B CA 1
ATOM 4965 C C . SER B 1 329 ? 8.203 -2.107 -22.266 1 98.12 329 SER B C 1
ATOM 4967 O O . SER B 1 329 ? 8.297 -1.784 -23.453 1 98.12 329 SER B O 1
ATOM 4969 N N . PHE B 1 330 ? 7.359 -1.478 -21.453 1 97.69 330 PHE B N 1
ATOM 4970 C CA . PHE B 1 330 ? 6.57 -0.315 -21.844 1 97.69 330 PHE B CA 1
ATOM 4971 C C . PHE B 1 330 ? 7.477 0.828 -22.281 1 97.69 330 PHE B C 1
ATOM 4973 O O . PHE B 1 330 ? 7.223 1.459 -23.312 1 97.69 330 PHE B O 1
ATOM 4980 N N . LEU B 1 331 ? 8.531 1.081 -21.484 1 96 331 LEU B N 1
ATOM 4981 C CA . LEU B 1 331 ? 9.445 2.17 -21.797 1 96 331 LEU B CA 1
ATOM 4982 C C . LEU B 1 331 ? 10.148 1.926 -23.141 1 96 331 LEU B C 1
ATOM 4984 O O . LEU B 1 331 ? 10.344 2.859 -23.922 1 96 331 LEU B O 1
ATOM 4988 N N . LYS B 1 332 ? 10.547 0.71 -23.391 1 93.75 332 LYS B N 1
ATOM 4989 C CA . LYS B 1 332 ? 11.211 0.355 -24.641 1 93.75 332 LYS B CA 1
ATOM 4990 C C . LYS B 1 332 ? 10.273 0.529 -25.828 1 93.75 332 LYS B C 1
ATOM 4992 O O . LYS B 1 332 ? 10.695 0.953 -26.906 1 93.75 332 LYS B O 1
ATOM 4997 N N . GLY B 1 333 ? 9.023 0.158 -25.672 1 88.38 333 GLY B N 1
ATOM 4998 C CA . GLY B 1 333 ? 8.039 0.332 -26.734 1 88.38 333 GLY B CA 1
ATOM 4999 C C . GLY B 1 333 ? 7.73 1.787 -27.016 1 88.38 333 GLY B C 1
ATOM 5000 O O . GLY B 1 333 ? 7.496 2.158 -28.172 1 88.38 333 GLY B O 1
ATOM 5001 N N . SER B 1 334 ? 7.66 2.619 -26.047 1 78.19 334 SER B N 1
ATOM 5002 C CA . SER B 1 334 ? 7.363 4.039 -26.219 1 78.19 334 SER B CA 1
ATOM 5003 C C . SER B 1 334 ? 8.523 4.777 -26.875 1 78.19 334 SER B C 1
ATOM 5005 O O . SER B 1 334 ? 8.32 5.762 -27.578 1 78.19 334 SER B O 1
ATOM 5007 N N . GLU B 1 335 ? 9.695 4.344 -26.547 1 70.81 335 GLU B N 1
ATOM 5008 C CA . GLU B 1 335 ? 10.875 4.934 -27.188 1 70.81 335 GLU B CA 1
ATOM 5009 C C . GLU B 1 335 ? 10.898 4.633 -28.688 1 70.81 335 GLU B C 1
ATOM 5011 O O . GLU B 1 335 ? 11.281 5.488 -29.484 1 70.81 335 GLU B O 1
ATOM 5016 N N . ASN B 1 336 ? 10.469 3.43 -28.922 1 66.88 336 ASN B N 1
ATOM 5017 C CA . ASN B 1 336 ? 10.453 3.039 -30.328 1 66.88 336 ASN B CA 1
ATOM 5018 C C . ASN B 1 336 ? 9.359 3.775 -31.109 1 66.88 336 ASN B C 1
ATOM 5020 O O . ASN B 1 336 ? 9.523 4.066 -32.281 1 66.88 336 ASN B O 1
ATOM 5024 N N . THR B 1 337 ? 8.234 4.105 -30.484 1 62.16 337 THR B N 1
ATOM 5025 C CA . THR B 1 337 ? 7.172 4.84 -31.156 1 62.16 337 THR B CA 1
ATOM 5026 C C . THR B 1 337 ? 7.52 6.324 -31.25 1 62.16 337 THR B C 1
ATOM 5028 O O . THR B 1 337 ? 7.055 7.016 -32.156 1 62.16 337 THR B O 1
ATOM 5031 N N . SER B 1 338 ? 8.25 6.773 -30.375 1 55.91 338 SER B N 1
ATOM 5032 C CA . SER B 1 338 ? 8.617 8.18 -30.438 1 55.91 338 SER B CA 1
ATOM 5033 C C . SER B 1 338 ? 9.688 8.43 -31.484 1 55.91 338 SER B C 1
ATOM 5035 O O . SER B 1 338 ? 9.922 9.57 -31.891 1 55.91 338 SER B O 1
ATOM 5037 N N . GLU B 1 339 ? 10.477 7.469 -31.875 1 45.09 339 GLU B N 1
ATOM 5038 C CA . GLU B 1 339 ? 11.484 7.652 -32.906 1 45.09 339 GLU B CA 1
ATOM 5039 C C . GLU B 1 339 ? 10.891 7.492 -34.312 1 45.09 339 GLU B C 1
ATOM 5041 O O . GLU B 1 339 ? 11.617 7.426 -35.312 1 45.09 339 GLU B O 1
ATOM 5046 N N . VAL B 1 340 ? 9.57 7.402 -34.438 1 43.38 340 VAL B N 1
ATOM 5047 C CA . VAL B 1 340 ? 9.094 7.496 -35.812 1 43.38 340 VAL B CA 1
ATOM 5048 C C . VAL B 1 340 ? 9.359 8.898 -36.344 1 43.38 340 VAL B C 1
ATOM 5050 O O . VAL B 1 340 ? 8.93 9.891 -35.75 1 43.38 340 VAL B O 1
ATOM 5053 N N . PRO B 1 341 ? 10.109 8.969 -37.531 1 33.59 341 PRO B N 1
ATOM 5054 C CA . PRO B 1 341 ? 10.438 10.258 -38.156 1 33.59 341 PRO B CA 1
ATOM 5055 C C . PRO B 1 341 ? 9.195 11.047 -38.562 1 33.59 341 PRO B C 1
ATOM 5057 O O . PRO B 1 341 ? 8.242 10.477 -39.094 1 33.59 341 PRO B O 1
ATOM 5060 N N . LYS B 1 342 ? 9 12.156 -37.812 1 40.31 342 LYS B N 1
ATOM 5061 C CA . LYS B 1 342 ? 8.172 13.195 -38.406 1 40.31 342 LYS B CA 1
ATOM 5062 C C . LYS B 1 342 ? 8.602 13.477 -39.844 1 40.31 342 LYS B C 1
ATOM 5064 O O . LYS B 1 342 ? 9.695 13.992 -40.094 1 40.31 342 LYS B O 1
ATOM 5069 N N . TYR B 1 343 ? 8.023 12.648 -40.812 1 26.05 343 TYR B N 1
ATOM 5070 C CA . TYR B 1 343 ? 8.094 13.125 -42.188 1 26.05 343 TYR B CA 1
ATOM 5071 C C . TYR B 1 343 ? 7.066 14.227 -42.438 1 26.05 343 TYR B C 1
ATOM 5073 O O . TYR B 1 343 ? 5.98 14.203 -41.844 1 26.05 343 TYR B O 1
#

InterPro domains:
  IPR003462 Ornithine cyclodeaminase/mu-crystallin [PF02423] (91-332)
  IPR003462 Ornithine cyclodeaminase/mu-crystallin [PIRSF001439] (13-336)
  IPR003462 Ornithine cyclodeaminase/mu-crystallin [PTHR13812] (17-336)
  IPR023401 Ornithine cyclodeaminase, N-terminal [G3DSA:3.30.1780.10] (33-327)
  IPR036291 NAD(P)-binding domain superfamily [SSF51735] (16-332)

pLDDT: mean 91.18, std 15.84, range [21.14, 98.94]

Solvent-accessible surface area (backbone atoms only — not comparable to full-atom values): 34894 Å² total; per-residue (Å²): 135,82,79,76,78,72,79,77,79,66,78,73,69,70,72,69,41,75,39,46,58,73,55,44,57,68,59,48,39,49,84,54,44,29,58,46,49,48,60,44,38,46,74,38,56,85,39,42,48,54,65,82,62,45,79,41,73,54,60,90,56,88,87,52,76,77,28,36,37,37,42,30,43,23,35,37,71,37,50,88,84,40,48,38,28,28,37,37,41,34,25,36,38,105,46,77,27,33,40,26,42,36,25,29,48,72,76,31,44,69,46,32,42,35,37,22,38,53,50,49,39,51,40,52,18,24,52,52,16,47,48,43,52,60,39,34,54,87,80,36,34,30,37,22,35,39,31,55,51,89,49,38,67,43,34,54,57,18,33,39,66,51,38,69,56,46,41,36,35,38,28,30,33,96,54,56,66,46,15,49,52,48,33,58,53,46,40,70,74,38,75,87,40,46,58,42,69,46,92,44,64,61,63,41,43,42,63,17,33,32,38,37,34,51,37,74,38,62,54,54,67,43,53,30,87,38,51,35,79,24,16,20,39,38,37,60,34,24,55,38,61,67,14,12,57,35,39,62,54,34,58,58,65,20,54,30,33,27,58,48,80,61,30,61,71,22,19,13,45,48,34,48,25,45,75,71,60,64,43,55,81,82,61,44,67,43,32,48,37,35,44,54,59,61,75,35,79,58,61,58,82,93,37,71,50,49,31,31,30,38,42,30,53,77,58,36,59,50,51,44,58,48,49,48,49,38,52,54,51,50,53,55,52,50,52,59,60,65,64,56,75,87,122,137,82,77,77,76,72,80,75,80,67,77,74,69,72,73,68,40,75,38,45,58,73,53,45,58,70,62,50,41,49,84,54,43,31,59,46,48,48,58,44,38,46,73,37,55,87,40,44,48,52,64,81,64,46,78,43,73,53,60,89,56,88,86,53,76,78,28,35,38,36,41,29,45,25,36,36,71,38,50,88,84,40,50,37,27,28,37,37,41,34,25,36,38,105,46,76,28,33,40,27,42,36,25,30,48,73,76,30,45,70,45,32,44,36,37,22,38,54,50,48,38,51,42,53,18,24,52,52,16,46,49,44,51,59,40,33,56,87,80,36,33,30,38,22,35,39,31,54,52,89,50,37,67,42,34,52,57,18,33,40,66,50,38,69,57,47,40,36,36,39,28,28,33,96,54,57,68,46,16,48,52,48,32,58,53,46,40,71,74,38,74,89,41,47,60,40,68,45,91,44,66,62,61,40,43,43,63,17,33,31,38,36,36,49,36,74,39,62,53,54,68,43,54,29,86,38,51,35,77,25,17,20,39,40,36,58,34,25,55,37,59,66,14,12,56,36,38,61,54,34,59,58,65,21,55,33,31,25,57,50,78,60,29,60,70,21,20,13,43,50,34,49,25,44,75,72,59,62,44,54,80,83,61,45,69,43,33,49,35,35,44,54,59,62,76,35,81,59,59,56,80,93,37,74,51,49,32,30,30,39,41,30,52,76,58,36,59,51,51,44,57,49,48,48,49,38,52,53,51,50,53,55,52,51,53,58,62,65,63,55,75,87,121